Protein AF-A0A7T5VG34-F1 (afdb_monomer)

Solvent-accessible surface area (backbone atoms only — not comparable to full-atom values): 26437 Å² total; per-residue (Å²): 130,55,44,59,55,68,75,55,98,90,37,50,38,70,58,53,48,60,72,68,52,68,85,75,97,37,48,77,40,70,43,72,39,38,16,31,26,29,68,53,60,55,86,76,55,60,88,77,63,82,47,58,42,93,91,43,78,88,50,72,60,78,80,61,63,88,66,36,91,47,73,69,31,37,51,33,52,52,46,24,54,44,25,49,47,22,33,50,33,46,56,60,36,50,99,53,58,56,69,53,37,74,75,43,42,50,59,41,54,51,51,54,49,48,50,30,53,51,33,27,75,66,70,40,62,48,37,60,33,46,37,51,45,50,44,34,52,42,26,54,60,38,15,58,36,40,26,58,73,49,38,54,86,94,33,75,61,38,51,53,50,56,52,54,49,65,34,61,69,43,12,49,21,48,43,51,48,51,14,47,56,55,10,68,42,49,29,67,41,29,45,90,76,56,40,70,68,46,52,50,62,54,51,58,70,52,53,32,59,49,34,72,68,37,52,78,86,71,59,60,53,43,83,74,89,43,52,85,50,52,68,24,51,52,51,51,52,60,68,39,44,70,27,51,53,45,47,42,55,52,46,42,52,53,46,51,46,26,51,49,50,23,51,50,25,30,51,48,26,41,73,69,22,72,58,54,29,53,50,51,59,57,46,37,70,42,67,42,74,41,73,46,63,70,60,50,54,50,43,43,55,52,38,32,78,75,66,35,50,42,46,56,65,32,81,41,68,58,79,71,48,79,35,45,54,38,87,54,58,72,75,71,45,60,65,29,53,57,45,97,86,26,49,16,39,18,41,34,34,67,40,92,98,63,48,33,23,34,62,39,45,40,5,28,28,30,71,47,91,81,51,19,34,42,18,45,48,49,34,51,55,51,50,55,54,52,50,55,63,68,49,53,83,56,64,89,51,71,94,42,73,70,49,42,51,52,53,44,52,52,53,51,54,54,50,49,54,40,37,75,72,62,36,29,39,56,98,46,69,79,68,17,38,51,74,45,59,39,81,84,72,56,31,52,75,64,39,50,75,72,71,52,85,50,74,49,76,50,73,36,61,40,76,80,86,88,77,86,87,86,83,88,80,88,81,76,82,80,77,86,127

InterPro domains:
  IPR020287 Tail sheath protein, C-terminal domain [PF17482] (368-472)
  IPR052042 Tail sheath structural protein [PTHR35861] (199-476)

Secondary structure (DSSP, 8-state):
--TTSPP-SS--HHHHHHHHS-SSS-TT---EES-EEES------GGG--EEETTEEEEEE---GGG-SSHHHHHHHHHHHHHHHHHHHHH--TTS-HHHHHHHHHHHHHHHHHHHHHHHHTT-SHHHHHHHHHHHHHHHHHHHHHHHHHSPTT-HHHHHHHHHTT-HHHHHHHHHHHHHH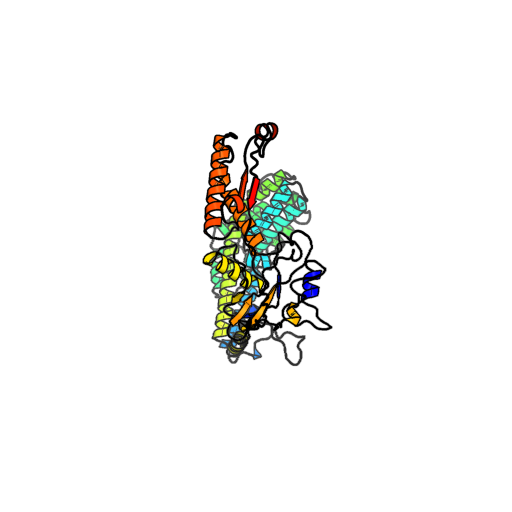H-HHHHHTS-TT--HHHHHHHHTT--GGGTTT--GGG-PPP-----SSHHHHHHHHHHHHHHHHHHHHHHHHHHHHHHHHHHHHHHHHHHH-HHHHHHHHHHHTSPEEE-SHHHHHHHHHHHHHHH-TTS-S-SEEPSSEEEESS---HHHHHHHH--TTS---EEEEEETTTEEEE---B-S-TT-SSS-BHHHHHHHHHHHHHHHHHHGGGTTS--SHHHHHHHHHHHHHHHHHHHHTT-B-SSSHHHHEEEE-SBTTTB-HHHHHTT----EEEE-BPPP-----------------

Sequence (481 aa):
MEGYLPEDVSNTPIKDFRDTIGINNLSYGAAYYPWIVTSYTHAVGFRQLALFDTADLDTQITDLTPYAKNAQEEALTTTAIAAIADTNACFDVAEADKLMLQTGGSNYLKTRLNDYQADITRNTALVSNMTGYLNTLASVAAAFARAETSAQTDSGFAGEIALLQQDTELTEALVGLIAIEKNPATIANTEAARDAARINTLYGPLAPKWL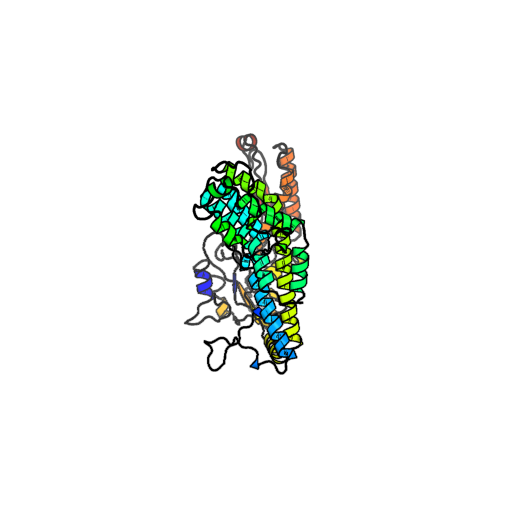DGASLDDIMADATAFANNSAGRLEIISALAPHTAKILSSYDRLCNAALYFEQEGGNALFAGHEFFNGVRDMLIKKMRTVPPSATVAGIYASVDGSRGVWKAPANVSINAIIGPAVNLDNKDQENMNVDTSGKSINAIRAFTGRGSLVWGARTLAGNDNEWRYVPVRRFYIMAEESIKKATEPFVFEPNDANTWVKVRAMIENFLILQWRAGALQGAKPEEAFYVHVGLNETMTALDILEGRMIVEIGMAVVRPAEFIVLRFSHLMQSGQG

pLDDT: mean 92.7, std 6.37, range [50.75, 98.5]

Mean predicted aligned error: 9.38 Å

Nearest PDB structures (foldseek):
  7ae0-assembly1_3A  TM=9.006E-01  e=2.021E-23  Algoriphagus machipongonensis
  7b5h-assembly1_AO  TM=9.308E-01  e=3.831E-23  Nostoc sp. PCC 7120 = FACHB-418
  7b5h-assembly1_AP  TM=9.108E-01  e=6.915E-23  Nostoc sp. PCC 7120 = FACHB-418
  6rao-assembly1_D  TM=9.602E-01  e=1.202E-16  Serratia entomophila
  7aek-assembly1_3A  TM=5.120E-01  e=1.336E-25  Algoriphagus machipongonensis

Foldseek 3Di:
DPLLDDDDPVDDPLVVVLVPDDPPPFQLAAFEGHWFWFLFFDPDFPVNDWDDDPVGRPDTDPPCVVQFPDPVLVVLVVQLVLLVQLLVLLQPFPPDDSVCCLVVPLVSVVVLLVVLLVCLVVQHPQQASLQSNLSRVLRLLCSLLSSCVSDDPPDPLVVLSVVLLVPPLQLVLSLQSLQLLQAPQSCLRYDVVSHPVVSCVSNVSDDCSSNVNDDSVPRHHDPDHADNGSVSSVVSVVSSVSSSVSSRVSSSSSSVSSVVSSRVSRVCSLVPRDVNVVVSVVRRPDTDTGGCVVQLVVLCVVCCVPQNLLDFSWPDAGPRTPARSDADDPVNQVCQQDDPSQAHHWYFHQDVPSGTIRQDFAGGNRVDPQSGGRSNVRVVVVLVVVLVVVCVVCVPPQPDPVSQVVSQVVSLVVQVVCVVSVQFDDPDSVRFKDKDWDDVTQDDPVCNVVVHTDIDMDGHGDDDDNDDDDDDDDDDDDDDD

Organism: NCBI:txid1909699

Radius of gyration: 32.24 Å; Cα contacts (8 Å, |Δi|>4): 688; chains: 1; bounding box: 85×59×96 Å

Structure (mmCIF, N/CA/C/O backbone):
data_AF-A0A7T5VG34-F1
#
_entry.id   AF-A0A7T5VG34-F1
#
loop_
_atom_site.group_PDB
_atom_site.id
_atom_site.type_symbol
_atom_site.label_atom_id
_atom_site.label_alt_id
_atom_site.label_comp_id
_atom_site.label_asym_id
_atom_site.label_entity_id
_atom_site.label_seq_id
_atom_site.pdbx_PDB_ins_code
_atom_site.Cartn_x
_atom_site.Cartn_y
_atom_site.Cartn_z
_atom_site.occupancy
_atom_site.B_iso_or_equiv
_atom_site.auth_seq_id
_atom_site.auth_comp_id
_atom_site.auth_asym_id
_atom_site.auth_atom_id
_atom_site.pdbx_PDB_model_num
ATOM 1 N N . MET A 1 1 ? 4.255 8.560 18.237 1.00 64.00 1 MET A N 1
ATOM 2 C CA . MET A 1 1 ? 3.324 8.662 19.381 1.00 64.00 1 MET A CA 1
ATOM 3 C C . MET A 1 1 ? 3.370 7.368 20.160 1.00 64.00 1 MET A C 1
ATOM 5 O O . MET A 1 1 ? 3.169 6.306 19.578 1.00 64.00 1 MET A O 1
ATOM 9 N N . GLU A 1 2 ? 3.659 7.461 21.449 1.00 84.88 2 GLU A N 1
ATOM 10 C CA . GLU A 1 2 ? 3.997 6.339 22.328 1.00 84.88 2 GLU A CA 1
ATOM 11 C C . GLU A 1 2 ? 2.747 5.704 22.952 1.00 84.88 2 GLU A C 1
ATOM 13 O O . GLU A 1 2 ? 2.670 5.465 24.147 1.00 84.88 2 GLU A O 1
ATOM 18 N N . GLY A 1 3 ? 1.732 5.410 22.132 1.00 84.62 3 GLY A N 1
ATOM 19 C CA . GLY A 1 3 ? 0.431 4.910 22.604 1.00 84.62 3 GLY A CA 1
ATOM 20 C C . GLY A 1 3 ? 0.451 3.516 23.256 1.00 84.62 3 GLY A C 1
ATOM 21 O O . GLY A 1 3 ? -0.610 2.986 23.579 1.00 84.62 3 GLY A O 1
ATOM 22 N N . TYR A 1 4 ? 1.631 2.911 23.398 1.00 89.81 4 TYR A N 1
ATOM 23 C CA . TYR A 1 4 ? 1.887 1.668 24.123 1.00 89.81 4 TYR A CA 1
ATOM 24 C C . TYR A 1 4 ? 2.422 1.899 25.546 1.00 89.81 4 TYR A C 1
ATOM 26 O O . TYR A 1 4 ? 2.507 0.936 26.305 1.00 89.81 4 TYR A O 1
ATOM 34 N N . LEU A 1 5 ? 2.796 3.134 25.896 1.00 89.75 5 LEU A N 1
ATOM 35 C CA . LEU A 1 5 ? 3.302 3.506 27.214 1.00 89.75 5 LEU A CA 1
ATOM 36 C C . LEU A 1 5 ? 2.186 4.107 28.078 1.00 89.75 5 LEU A C 1
ATOM 38 O O . LEU A 1 5 ? 1.264 4.715 27.533 1.00 89.75 5 LEU A O 1
ATOM 42 N N . PRO A 1 6 ? 2.234 3.915 29.409 1.00 86.00 6 PRO A N 1
ATOM 43 C CA . PRO A 1 6 ? 1.335 4.595 30.335 1.00 86.00 6 PRO A CA 1
ATOM 44 C C . PRO A 1 6 ? 1.653 6.095 30.419 1.00 86.00 6 PRO A C 1
ATOM 46 O O . PRO A 1 6 ? 2.735 6.535 30.039 1.00 86.00 6 PRO A O 1
ATOM 49 N N . GLU A 1 7 ? 0.708 6.872 30.945 1.00 83.69 7 GLU A N 1
ATOM 50 C CA . GLU A 1 7 ? 0.920 8.291 31.238 1.00 83.69 7 GLU A CA 1
ATOM 51 C C . GLU A 1 7 ? 1.727 8.458 32.536 1.00 83.69 7 GLU A C 1
ATOM 53 O O . GLU A 1 7 ? 1.395 7.866 33.566 1.00 83.69 7 GLU A O 1
ATOM 58 N N . ASP A 1 8 ? 2.791 9.258 32.483 1.00 84.75 8 ASP A N 1
ATOM 59 C CA . ASP A 1 8 ? 3.636 9.610 33.621 1.00 84.75 8 ASP A CA 1
ATOM 60 C C . ASP A 1 8 ? 4.219 11.035 33.491 1.00 84.75 8 ASP A C 1
ATOM 62 O O . ASP A 1 8 ? 3.818 11.829 32.643 1.00 84.75 8 ASP A O 1
ATOM 66 N N . VAL A 1 9 ? 5.145 11.405 34.383 1.00 82.56 9 VAL A N 1
ATOM 67 C CA . VAL A 1 9 ? 5.757 12.750 34.406 1.00 82.56 9 VAL A CA 1
ATOM 68 C C . VAL A 1 9 ? 6.635 13.051 33.188 1.00 82.56 9 VAL A C 1
ATOM 70 O O . VAL A 1 9 ? 6.891 14.216 32.895 1.00 82.56 9 VAL A O 1
ATOM 73 N N . SER A 1 10 ? 7.133 12.016 32.522 1.00 82.38 10 SER A N 1
ATOM 74 C CA . SER A 1 10 ? 8.014 12.090 31.358 1.00 82.38 10 SER A CA 1
ATOM 75 C C . SER A 1 10 ? 7.302 11.785 30.043 1.00 82.38 10 SER A C 1
ATOM 77 O O . SER A 1 10 ? 7.805 12.170 28.990 1.00 82.38 10 SER A O 1
ATOM 79 N N . ASN A 1 11 ? 6.143 11.129 30.101 1.00 82.44 11 ASN A N 1
ATOM 80 C CA . ASN A 1 11 ? 5.397 10.694 28.940 1.00 82.44 11 ASN A CA 1
ATOM 81 C C . ASN A 1 11 ? 3.911 11.001 29.087 1.00 82.44 11 ASN A C 1
ATOM 83 O O . ASN A 1 11 ? 3.237 10.467 29.967 1.00 82.44 11 ASN A O 1
ATOM 87 N N . THR A 1 12 ? 3.372 11.801 28.172 1.00 88.31 12 THR A N 1
ATOM 88 C CA . THR A 1 12 ? 1.951 12.153 28.161 1.00 88.31 12 THR A CA 1
ATOM 89 C C . THR A 1 12 ? 1.295 11.743 26.841 1.00 88.31 12 THR A C 1
ATOM 91 O O . THR A 1 12 ? 0.831 12.611 26.099 1.00 88.31 12 THR A O 1
ATOM 94 N N . PRO A 1 13 ? 1.190 10.430 26.520 1.00 88.44 13 PRO A N 1
ATOM 95 C CA . PRO A 1 13 ? 0.824 9.965 25.180 1.00 88.44 13 PRO A CA 1
ATOM 96 C C . PRO A 1 13 ? -0.511 10.518 24.678 1.00 88.44 13 PRO A C 1
ATOM 98 O O . PRO A 1 13 ? -0.657 10.815 23.495 1.00 88.44 13 PRO A O 1
ATOM 101 N N . ILE A 1 14 ? -1.491 10.650 25.578 1.00 89.31 14 ILE A N 1
ATOM 102 C CA . ILE A 1 14 ? -2.831 11.174 25.291 1.00 89.31 14 ILE A CA 1
ATOM 103 C C . ILE A 1 14 ? -2.744 12.656 24.910 1.00 89.31 14 ILE A C 1
ATOM 105 O O . ILE A 1 14 ? -3.279 13.059 23.875 1.00 89.31 14 ILE A O 1
ATOM 109 N N . LYS A 1 15 ? -2.055 13.460 25.726 1.00 88.50 15 LYS A N 1
ATOM 110 C CA . LYS A 1 15 ? -1.872 14.894 25.489 1.00 88.50 15 LYS A CA 1
ATOM 111 C C . LYS A 1 15 ? -1.048 15.144 24.227 1.00 88.50 15 LYS A C 1
ATOM 113 O O . LYS A 1 15 ? -1.477 15.902 23.362 1.00 88.50 15 LYS A O 1
ATOM 118 N N . ASP A 1 16 ? 0.073 14.448 24.077 1.00 88.00 16 ASP A N 1
ATOM 119 C CA . ASP A 1 16 ? 0.959 14.581 22.921 1.00 88.00 16 ASP A CA 1
ATOM 120 C C . ASP A 1 16 ? 0.234 14.198 21.630 1.00 88.00 16 ASP A C 1
ATOM 122 O O . ASP A 1 16 ? 0.338 14.894 20.618 1.00 88.00 16 ASP A O 1
ATOM 126 N N . PHE A 1 17 ? -0.580 13.137 21.664 1.00 86.00 17 PHE A N 1
ATOM 127 C CA . PHE A 1 17 ? -1.450 12.773 20.549 1.00 86.00 17 PHE A CA 1
ATOM 128 C C . PHE A 1 17 ? -2.442 13.901 20.215 1.00 86.00 17 PHE A C 1
ATOM 130 O O . PHE A 1 17 ? -2.560 14.288 19.054 1.00 86.00 17 PHE A O 1
ATOM 137 N N . ARG A 1 18 ? -3.133 14.484 21.205 1.00 87.56 18 ARG A N 1
ATOM 138 C CA . ARG A 1 18 ? -4.091 15.586 20.967 1.00 87.56 18 ARG A CA 1
ATOM 139 C C . ARG A 1 18 ? -3.446 16.826 20.362 1.00 87.56 18 ARG A C 1
ATOM 141 O O . ARG A 1 18 ? -4.025 17.417 19.441 1.00 87.56 18 ARG A O 1
ATOM 148 N N . ASP A 1 19 ? -2.290 17.209 20.887 1.00 86.19 19 ASP A N 1
ATOM 149 C CA . ASP A 1 19 ? -1.588 18.433 20.508 1.00 86.19 19 ASP A CA 1
ATOM 150 C C . ASP A 1 19 ? -0.952 18.309 19.119 1.00 86.19 19 ASP A C 1
ATOM 152 O O . ASP A 1 19 ? -0.879 19.289 18.379 1.00 86.19 19 ASP A O 1
ATOM 156 N N . THR A 1 20 ? -0.559 17.093 18.725 1.00 84.56 20 THR A N 1
ATOM 157 C CA . THR A 1 20 ? 0.040 16.821 17.408 1.00 84.56 20 THR A CA 1
ATOM 158 C C . THR A 1 20 ? -0.978 16.548 16.301 1.00 84.56 20 THR A C 1
ATOM 160 O O . THR A 1 20 ? -0.639 16.673 15.123 1.00 84.56 20 THR A O 1
ATOM 163 N N . ILE A 1 21 ? -2.236 16.218 16.623 1.00 80.88 21 ILE A N 1
ATOM 164 C CA . ILE A 1 21 ? -3.287 16.119 15.601 1.00 80.88 21 ILE A CA 1
ATOM 165 C C . ILE A 1 21 ? -3.554 17.496 14.989 1.00 80.88 21 ILE A C 1
ATOM 167 O O . ILE A 1 21 ? -4.006 18.417 15.676 1.00 80.88 21 ILE A O 1
ATOM 171 N N . GLY A 1 22 ? -3.373 17.603 13.672 1.00 74.44 22 GLY A N 1
ATOM 172 C CA . GLY A 1 22 ? -3.730 18.794 12.906 1.00 74.44 22 GLY A CA 1
ATOM 173 C C . GLY A 1 22 ? -5.204 19.194 13.055 1.00 74.44 22 GLY A C 1
ATOM 174 O O . GLY A 1 22 ? -6.076 18.377 13.342 1.00 74.44 22 GLY A O 1
ATOM 175 N N . ILE A 1 23 ? -5.492 20.479 12.854 1.00 70.81 23 ILE A N 1
ATOM 176 C CA . ILE A 1 23 ? -6.846 21.044 12.999 1.00 70.81 23 ILE A CA 1
ATOM 177 C C . ILE A 1 23 ? -7.656 21.035 11.694 1.00 70.81 23 ILE A C 1
ATOM 179 O O . ILE A 1 23 ? -8.870 21.208 11.718 1.00 70.81 23 ILE A O 1
ATOM 183 N N . ASN A 1 24 ? -7.003 20.808 10.553 1.00 75.50 24 ASN A N 1
ATOM 184 C CA . ASN A 1 24 ? -7.637 20.878 9.239 1.00 75.50 24 ASN A CA 1
ATOM 185 C C . ASN A 1 24 ? -8.174 19.507 8.821 1.00 75.50 24 ASN A C 1
ATOM 187 O O . ASN A 1 24 ? -7.426 18.534 8.805 1.00 75.50 24 ASN A O 1
ATOM 191 N N . ASN A 1 25 ? -9.450 19.443 8.432 1.00 79.50 25 ASN A N 1
ATOM 192 C CA . ASN A 1 25 ? -10.103 18.266 7.835 1.00 79.50 25 ASN A CA 1
ATOM 193 C C . ASN A 1 25 ? -10.134 16.990 8.706 1.00 79.50 25 ASN A C 1
ATOM 195 O O . ASN A 1 25 ? -10.402 15.908 8.190 1.00 79.50 25 ASN A O 1
ATOM 199 N N . LEU A 1 26 ? -9.894 17.095 10.020 1.00 82.88 26 LEU A N 1
ATOM 200 C CA . LEU A 1 26 ? -9.842 15.943 10.936 1.00 82.88 26 LEU A CA 1
ATOM 201 C C . LEU A 1 26 ? -10.934 15.934 12.011 1.00 82.88 26 LEU A C 1
ATOM 203 O O . LEU A 1 26 ? -11.021 14.968 12.765 1.00 82.88 26 LEU A O 1
ATOM 207 N N . SER A 1 27 ? -11.810 16.942 12.068 1.00 82.44 27 SER A N 1
ATOM 208 C CA . SER A 1 27 ? -12.852 17.067 13.103 1.00 82.44 27 SER A CA 1
ATOM 209 C C . SER A 1 27 ? -13.736 15.819 13.233 1.00 82.44 27 SER A C 1
ATOM 211 O O . SER A 1 27 ? -14.184 15.472 14.318 1.00 82.44 27 SER A O 1
ATOM 213 N N . TYR A 1 28 ? -13.957 15.095 12.137 1.00 89.81 28 TYR A N 1
ATOM 214 C CA . TYR A 1 28 ? -14.808 13.903 12.106 1.00 89.81 28 TYR A CA 1
ATOM 215 C C . TYR A 1 28 ? -14.045 12.578 12.212 1.00 89.81 28 TYR A C 1
ATOM 217 O O . TYR A 1 28 ? -14.659 11.510 12.185 1.00 89.81 28 TYR A O 1
ATOM 225 N N . GLY A 1 29 ? -12.717 12.632 12.354 1.00 91.00 29 GLY A N 1
ATOM 226 C CA . GLY A 1 29 ? -11.903 11.464 12.666 1.00 91.00 29 GLY A CA 1
ATOM 227 C C . GLY A 1 29 ? -12.215 10.914 14.059 1.00 91.00 29 GLY A C 1
ATOM 228 O O . GLY A 1 29 ? -12.840 11.581 14.883 1.00 91.00 29 GLY A O 1
ATOM 229 N N . ALA A 1 30 ? -11.771 9.692 14.336 1.00 92.44 30 ALA A N 1
ATOM 230 C CA . ALA A 1 30 ? -11.882 9.074 15.652 1.00 92.44 30 ALA A CA 1
ATOM 231 C C . ALA A 1 30 ? -10.510 8.567 16.097 1.00 92.44 30 ALA A C 1
ATOM 233 O O . ALA A 1 30 ? -9.780 7.958 15.316 1.00 92.44 30 ALA A O 1
ATOM 234 N N . ALA A 1 31 ? -10.179 8.812 17.360 1.00 93.25 31 ALA A N 1
ATOM 235 C CA . ALA A 1 31 ? -8.931 8.390 17.976 1.00 93.25 31 ALA A CA 1
ATOM 236 C C . ALA A 1 31 ? -9.188 7.336 19.050 1.00 93.25 31 ALA A C 1
ATOM 238 O O . ALA A 1 31 ? -10.216 7.393 19.728 1.00 93.25 31 ALA A O 1
ATOM 239 N N . TYR A 1 32 ? -8.256 6.397 19.207 1.00 94.50 32 TYR A N 1
ATOM 240 C CA . TYR A 1 32 ? -8.373 5.275 20.135 1.00 94.50 32 TYR A CA 1
ATOM 241 C C . TYR A 1 32 ? -7.062 5.049 20.884 1.00 94.50 32 TYR A C 1
ATOM 243 O O . TYR A 1 32 ? -5.994 5.048 20.271 1.00 94.50 32 TYR A O 1
ATOM 251 N N . TYR A 1 33 ? -7.157 4.834 22.194 1.00 94.38 33 TYR A N 1
ATOM 252 C CA . TYR A 1 33 ? -6.026 4.580 23.084 1.00 94.38 33 TYR A CA 1
ATOM 253 C C . TYR A 1 33 ? -6.409 3.528 24.142 1.00 94.38 33 TYR A C 1
ATOM 255 O O . TYR A 1 33 ? -7.559 3.527 24.593 1.00 94.38 33 TYR A O 1
ATOM 263 N N . PRO A 1 34 ? -5.488 2.645 24.566 1.00 94.88 34 PRO A N 1
ATOM 264 C CA . PRO A 1 34 ? -4.097 2.516 24.122 1.00 94.88 34 PRO A CA 1
ATOM 265 C C . PRO A 1 34 ? -3.942 1.599 22.903 1.00 94.88 34 PRO A C 1
ATOM 267 O O . PRO A 1 34 ? -4.917 1.145 22.299 1.00 94.88 34 PRO A O 1
ATOM 270 N N . TRP A 1 35 ? -2.690 1.330 22.533 1.00 95.62 35 TRP A N 1
ATOM 271 C CA . TRP A 1 35 ? -2.330 0.223 21.649 1.00 95.62 35 TRP A CA 1
ATOM 272 C C . TRP A 1 35 ? -2.800 -1.113 22.232 1.00 95.62 35 TRP A C 1
ATOM 274 O O . TRP A 1 35 ? -3.095 -1.229 23.421 1.00 95.62 35 TRP A O 1
ATOM 284 N N . ILE A 1 36 ? -2.881 -2.135 21.387 1.00 95.12 36 ILE A N 1
ATOM 285 C CA . ILE A 1 36 ? -3.358 -3.469 21.762 1.00 95.12 36 ILE A CA 1
ATOM 286 C C . ILE A 1 36 ? -2.249 -4.498 21.578 1.00 95.12 36 ILE A C 1
ATOM 288 O O . ILE A 1 36 ? -1.470 -4.431 20.627 1.00 95.12 36 ILE A O 1
ATOM 292 N N . VAL A 1 37 ? -2.204 -5.469 22.482 1.00 92.69 37 VAL A N 1
ATOM 293 C CA . VAL A 1 37 ? -1.301 -6.616 22.420 1.00 92.69 37 VAL A CA 1
ATOM 294 C C . VAL A 1 37 ? -2.046 -7.762 21.752 1.00 92.69 37 VAL A C 1
ATOM 296 O O . VAL A 1 37 ? -3.001 -8.309 22.306 1.00 92.69 37 VAL A O 1
ATOM 299 N N . THR A 1 38 ? -1.643 -8.101 20.534 1.00 91.00 38 THR A N 1
ATOM 300 C CA . THR A 1 38 ? -2.301 -9.126 19.714 1.00 91.00 38 THR A CA 1
ATOM 301 C C . THR A 1 38 ? -1.819 -10.529 20.064 1.00 91.00 38 THR A C 1
ATOM 303 O O . THR A 1 38 ? -0.693 -10.715 20.525 1.00 91.00 38 THR A O 1
ATOM 306 N N . SER A 1 39 ? -2.663 -11.527 19.796 1.00 86.06 39 SER A N 1
ATOM 307 C CA . SER A 1 39 ? -2.277 -12.942 19.839 1.00 86.06 39 SER A CA 1
ATOM 308 C C . SER A 1 39 ? -1.676 -13.432 18.514 1.00 86.06 39 SER A C 1
ATOM 310 O O . SER A 1 39 ? -1.485 -14.634 18.343 1.00 86.06 39 SER A O 1
ATOM 312 N N . TYR A 1 40 ? -1.429 -12.533 17.554 1.00 82.25 40 TYR A N 1
ATOM 313 C CA . TYR A 1 40 ? -0.814 -12.879 16.276 1.00 82.25 40 TYR A CA 1
ATOM 314 C C . TYR A 1 40 ? 0.686 -13.109 16.442 1.00 82.25 40 TYR A C 1
ATOM 316 O O . TYR A 1 40 ? 1.370 -12.387 17.168 1.00 82.25 40 TYR A O 1
ATOM 324 N N . THR A 1 41 ? 1.193 -14.106 15.727 1.00 74.88 41 THR A N 1
ATOM 325 C CA . THR A 1 41 ? 2.610 -14.460 15.701 1.00 74.88 41 THR A CA 1
ATOM 326 C C . THR A 1 41 ? 3.398 -13.509 14.804 1.00 74.88 41 THR A C 1
ATOM 328 O O . THR A 1 41 ? 2.880 -13.014 13.800 1.00 74.88 41 THR A O 1
ATOM 331 N N . HIS A 1 42 ? 4.674 -13.290 15.119 1.00 74.12 42 HIS A N 1
ATOM 332 C CA . HIS A 1 42 ? 5.577 -12.584 14.215 1.00 74.12 42 HIS A CA 1
ATOM 333 C C . HIS A 1 42 ? 5.891 -13.460 12.994 1.00 74.12 42 HIS A C 1
ATOM 335 O O . HIS A 1 42 ? 6.530 -14.501 13.125 1.00 74.12 42 HIS A O 1
ATOM 341 N N . ALA A 1 43 ? 5.460 -13.033 11.807 1.00 73.94 43 ALA A N 1
ATOM 342 C CA . ALA A 1 43 ? 6.019 -13.524 10.553 1.00 73.94 43 ALA A CA 1
ATOM 343 C C . ALA A 1 43 ? 7.286 -12.708 10.271 1.00 73.94 43 ALA A C 1
ATOM 345 O O . ALA A 1 43 ? 7.189 -11.553 9.863 1.00 73.94 43 ALA A O 1
ATOM 346 N N . VAL A 1 44 ? 8.452 -13.277 10.584 1.00 79.62 44 VAL A N 1
ATOM 347 C CA . VAL A 1 44 ? 9.746 -12.601 10.425 1.00 79.62 44 VAL A CA 1
ATOM 348 C C . VAL A 1 44 ? 10.482 -13.212 9.247 1.00 79.62 44 VAL A C 1
ATOM 350 O O . VAL A 1 44 ? 10.788 -14.402 9.260 1.00 79.62 44 VAL A O 1
ATOM 353 N N . GLY A 1 45 ? 10.743 -12.399 8.227 1.00 87.06 45 GLY A N 1
ATOM 354 C CA . GLY A 1 45 ? 11.619 -12.768 7.119 1.00 87.06 45 GLY A CA 1
ATOM 355 C C . GLY A 1 45 ? 13.088 -12.613 7.507 1.00 87.06 45 GLY A C 1
ATOM 356 O O . GLY A 1 45 ? 13.425 -11.777 8.344 1.00 87.06 45 GLY A O 1
ATOM 357 N N . PHE A 1 46 ? 13.977 -13.377 6.872 1.00 92.12 46 PHE A N 1
ATOM 358 C CA . PHE A 1 46 ? 15.413 -13.320 7.161 1.00 92.12 46 PHE A CA 1
ATOM 359 C C . PHE A 1 46 ? 15.997 -11.907 6.984 1.00 92.12 46 PHE A C 1
ATOM 361 O O . PHE A 1 46 ? 16.704 -11.429 7.865 1.00 92.12 46 PHE A O 1
ATOM 368 N N . ARG A 1 47 ? 15.594 -11.178 5.929 1.00 91.38 47 ARG A N 1
ATOM 369 C CA . ARG A 1 47 ? 15.985 -9.773 5.688 1.00 91.38 47 ARG A CA 1
ATOM 370 C C . ARG A 1 47 ? 15.681 -8.831 6.860 1.00 91.38 47 ARG A C 1
ATOM 372 O O . ARG A 1 47 ? 16.328 -7.800 6.999 1.00 91.38 47 ARG A O 1
ATOM 379 N N . GLN A 1 48 ? 14.673 -9.143 7.673 1.00 89.44 48 GLN A N 1
ATOM 380 C CA . GLN A 1 48 ? 14.254 -8.297 8.795 1.00 89.44 48 GLN A CA 1
ATOM 381 C C . GLN A 1 48 ? 15.085 -8.539 10.061 1.00 89.44 48 GLN A C 1
ATOM 383 O O . GLN A 1 48 ? 14.882 -7.847 11.058 1.00 89.44 48 GLN A O 1
ATOM 388 N N . LEU A 1 49 ? 15.983 -9.526 10.048 1.00 90.12 49 LEU A N 1
ATOM 389 C CA . LEU A 1 49 ? 16.845 -9.832 11.176 1.00 90.12 49 LEU A CA 1
ATOM 390 C C . LEU A 1 49 ? 18.118 -8.986 11.124 1.00 90.12 49 LEU A C 1
ATOM 392 O O . LEU A 1 49 ? 18.817 -8.940 10.116 1.00 90.12 49 LEU A O 1
ATOM 396 N N . ALA A 1 50 ? 18.443 -8.376 12.258 1.00 90.25 50 ALA A N 1
ATOM 397 C CA . ALA A 1 50 ? 19.750 -7.807 12.541 1.00 90.25 50 ALA A CA 1
ATOM 398 C C . ALA A 1 50 ? 20.246 -8.417 13.853 1.00 90.25 50 ALA A C 1
ATOM 400 O O . ALA A 1 50 ? 19.501 -8.485 14.834 1.00 90.25 50 ALA A O 1
ATOM 401 N N . LEU A 1 51 ? 21.480 -8.912 13.848 1.00 90.44 51 LEU A N 1
ATOM 402 C CA . LEU A 1 51 ? 22.100 -9.570 14.992 1.00 90.44 51 LEU A CA 1
ATOM 403 C C . LEU A 1 51 ? 23.164 -8.640 15.568 1.00 90.44 51 LEU A C 1
ATOM 405 O O . LEU A 1 51 ? 23.931 -8.053 14.815 1.00 90.44 51 LEU A O 1
ATOM 409 N N . PHE A 1 52 ? 23.203 -8.514 16.888 1.00 92.06 52 PHE A N 1
ATOM 410 C CA . PHE A 1 52 ? 24.158 -7.680 17.617 1.00 92.06 52 PHE A CA 1
ATOM 411 C C . PHE A 1 52 ? 24.780 -8.509 18.736 1.00 92.06 52 PHE A C 1
ATOM 413 O O . PHE A 1 52 ? 24.123 -9.407 19.276 1.00 92.06 52 PHE A O 1
ATOM 420 N N . ASP A 1 53 ? 26.031 -8.217 19.083 1.00 86.38 53 ASP A N 1
ATOM 421 C CA . ASP A 1 53 ? 26.664 -8.837 20.243 1.00 86.38 53 ASP A CA 1
ATOM 422 C C . ASP A 1 53 ? 26.074 -8.225 21.520 1.00 86.38 53 ASP A C 1
ATOM 424 O O . ASP A 1 53 ? 25.941 -7.015 21.659 1.00 86.38 53 ASP A O 1
ATOM 428 N N . THR A 1 54 ? 25.731 -9.055 22.501 1.00 87.25 54 THR A N 1
ATOM 429 C CA . THR A 1 54 ? 25.300 -8.568 23.818 1.00 87.25 54 THR A CA 1
ATOM 430 C C . THR A 1 54 ? 26.375 -7.761 24.553 1.00 87.25 54 THR A C 1
ATOM 432 O O . THR A 1 54 ? 26.036 -6.979 25.439 1.00 87.25 54 THR A O 1
ATOM 435 N N . ALA A 1 55 ? 27.652 -7.958 24.212 1.00 91.19 55 ALA A N 1
ATOM 436 C CA . ALA A 1 55 ? 28.769 -7.184 24.741 1.00 91.19 55 ALA A CA 1
ATOM 437 C C . ALA A 1 55 ? 28.973 -5.842 24.011 1.00 91.19 55 ALA A C 1
ATOM 439 O O . ALA A 1 55 ? 29.525 -4.920 24.610 1.00 91.19 55 ALA A O 1
ATOM 440 N N . ASP A 1 56 ? 28.517 -5.727 22.758 1.00 90.31 56 ASP A N 1
ATOM 441 C CA . ASP A 1 56 ? 28.588 -4.517 21.934 1.00 90.31 56 ASP A CA 1
ATOM 442 C 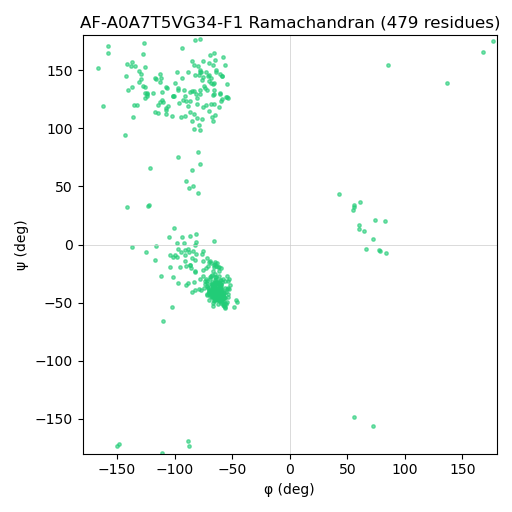C . ASP A 1 56 ? 27.321 -4.382 21.070 1.00 90.31 56 ASP A C 1
ATOM 444 O O . ASP A 1 56 ? 27.213 -4.939 19.975 1.00 90.31 56 ASP A O 1
ATOM 448 N N . LEU A 1 57 ? 26.349 -3.626 21.591 1.00 90.31 57 LEU A N 1
ATOM 449 C CA . LEU A 1 57 ? 25.060 -3.397 20.935 1.00 90.31 57 LEU A CA 1
ATOM 450 C C . LEU A 1 57 ? 25.138 -2.387 19.779 1.00 90.31 57 LEU A C 1
ATOM 452 O O . LEU A 1 57 ? 24.150 -2.235 19.061 1.00 90.31 57 LEU A O 1
ATOM 456 N N . ASP A 1 58 ? 26.277 -1.715 19.592 1.00 90.50 58 ASP A N 1
ATOM 457 C CA . ASP A 1 58 ? 26.455 -0.707 18.545 1.00 90.50 58 ASP A CA 1
ATOM 458 C C . ASP A 1 58 ? 26.988 -1.320 17.235 1.00 90.50 58 ASP A C 1
ATOM 460 O O . ASP A 1 58 ? 26.825 -0.732 16.162 1.00 90.50 58 ASP A O 1
ATOM 464 N N . THR A 1 59 ? 27.566 -2.527 17.290 1.00 89.62 59 THR A N 1
ATOM 465 C CA . THR A 1 59 ? 28.133 -3.218 16.122 1.00 89.62 59 THR A CA 1
ATOM 466 C C . THR A 1 59 ? 27.261 -4.395 15.676 1.00 89.62 59 THR A C 1
ATOM 468 O O . THR A 1 59 ? 27.115 -5.398 16.377 1.00 89.62 59 THR A O 1
ATOM 471 N N . GLN A 1 60 ? 26.705 -4.312 14.462 1.00 91.94 60 GLN A N 1
ATOM 472 C CA . GLN A 1 60 ? 25.946 -5.414 13.865 1.00 91.94 60 GLN A CA 1
ATOM 473 C C . GLN A 1 60 ? 26.871 -6.565 13.437 1.00 91.94 60 GLN A C 1
ATOM 475 O O . GLN A 1 60 ? 27.856 -6.369 12.722 1.00 91.94 60 GLN A O 1
ATOM 480 N N . ILE A 1 61 ? 26.495 -7.790 13.796 1.00 90.69 61 ILE A N 1
ATOM 481 C CA . ILE A 1 61 ? 27.131 -9.024 13.340 1.00 90.69 61 ILE A CA 1
ATOM 482 C C . ILE A 1 61 ? 26.701 -9.296 11.897 1.00 90.69 61 ILE A C 1
ATOM 484 O O . ILE A 1 61 ? 25.517 -9.485 11.605 1.00 90.69 61 ILE A O 1
ATOM 488 N N . THR A 1 62 ? 27.679 -9.309 10.993 1.00 88.50 62 THR A N 1
ATOM 489 C CA . THR A 1 62 ? 27.479 -9.540 9.553 1.00 88.50 62 THR A CA 1
ATOM 490 C C . THR A 1 62 ? 28.073 -10.862 9.076 1.00 88.50 62 THR A C 1
ATOM 492 O O . THR A 1 62 ? 27.550 -11.447 8.130 1.00 88.50 62 THR A O 1
ATOM 495 N N . ASP A 1 63 ? 29.111 -11.369 9.748 1.00 89.44 63 ASP A N 1
ATOM 496 C CA . ASP A 1 63 ? 29.610 -12.725 9.529 1.00 89.44 63 ASP A CA 1
ATOM 497 C C . ASP A 1 63 ? 28.739 -13.729 10.288 1.00 89.44 63 ASP A C 1
ATOM 499 O O . ASP A 1 63 ? 28.741 -13.792 11.519 1.00 89.44 63 ASP A O 1
ATOM 503 N N . LEU A 1 64 ? 27.967 -14.499 9.527 1.00 90.94 64 LEU A N 1
ATOM 504 C CA . LEU A 1 64 ? 27.043 -15.495 10.054 1.00 90.94 64 LEU A CA 1
ATOM 505 C C . LEU A 1 64 ? 27.625 -16.917 10.051 1.00 90.94 64 LEU A C 1
ATOM 507 O O . LEU A 1 64 ? 26.998 -17.831 10.587 1.00 90.94 64 LEU A O 1
ATOM 511 N N . THR A 1 65 ? 28.830 -17.101 9.507 1.00 88.81 65 THR A N 1
ATOM 512 C CA . THR A 1 65 ? 29.526 -18.395 9.428 1.00 88.81 65 THR A CA 1
ATOM 513 C C . THR A 1 65 ? 29.649 -19.090 10.791 1.00 88.81 65 THR A C 1
ATOM 515 O O . THR A 1 65 ? 29.360 -20.285 10.865 1.00 88.81 65 THR A O 1
ATOM 518 N N . PRO A 1 66 ? 29.975 -18.390 11.903 1.00 91.75 66 PRO A N 1
ATOM 519 C CA . PRO A 1 66 ? 30.111 -19.030 13.215 1.00 91.75 66 PRO A CA 1
ATOM 520 C C . PRO A 1 66 ? 28.825 -19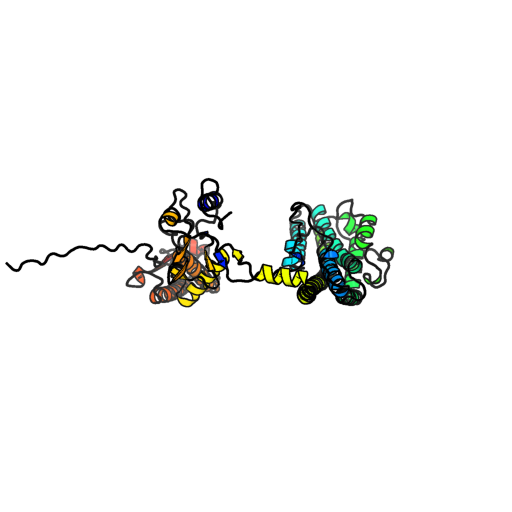.663 13.767 1.00 91.75 66 PRO A C 1
ATOM 522 O O . PRO A 1 66 ? 28.896 -20.446 14.714 1.00 91.75 66 PRO A O 1
ATOM 525 N N . TYR A 1 67 ? 27.654 -19.318 13.221 1.00 92.06 67 TYR A N 1
ATOM 526 C CA . TYR A 1 67 ? 26.374 -19.871 13.668 1.00 92.06 67 TYR A CA 1
ATOM 527 C C . TYR A 1 67 ? 26.014 -21.186 12.972 1.00 92.06 67 TYR A C 1
ATOM 529 O O . TYR A 1 67 ? 25.162 -21.914 13.488 1.00 92.06 67 TYR A O 1
ATOM 537 N N . ALA A 1 68 ? 26.651 -21.505 11.842 1.00 95.19 68 ALA A N 1
ATOM 538 C CA . ALA A 1 68 ? 26.419 -22.738 11.102 1.00 95.19 68 ALA A CA 1
ATOM 539 C C . ALA A 1 68 ? 27.127 -23.929 11.766 1.00 95.19 68 ALA A C 1
ATOM 541 O O . ALA A 1 68 ? 28.310 -23.877 12.104 1.00 95.19 68 ALA A O 1
ATOM 542 N N . LYS A 1 69 ? 26.417 -25.048 11.928 1.00 94.81 69 LYS A N 1
ATOM 543 C CA . LYS A 1 69 ? 26.970 -26.279 12.523 1.00 94.81 69 LYS A CA 1
ATOM 544 C C . LYS A 1 69 ? 27.763 -27.140 11.547 1.00 94.81 69 LYS A C 1
ATOM 546 O O . LYS A 1 69 ? 28.529 -28.008 11.967 1.00 94.81 69 LYS A O 1
ATOM 551 N N . ASN A 1 70 ? 27.506 -26.985 10.255 1.00 95.62 70 ASN A N 1
ATOM 552 C CA . ASN A 1 70 ? 28.076 -27.788 9.183 1.00 95.62 70 ASN A CA 1
ATOM 553 C C . ASN A 1 70 ? 28.009 -27.018 7.856 1.00 95.62 70 ASN A C 1
ATOM 555 O O . ASN A 1 70 ? 27.348 -25.985 7.752 1.00 95.62 70 ASN A O 1
ATOM 559 N N . ALA A 1 71 ? 28.663 -27.563 6.830 1.00 95.44 71 ALA A N 1
ATOM 560 C CA . ALA A 1 71 ? 28.716 -26.953 5.505 1.00 95.44 71 ALA A CA 1
ATOM 561 C C . ALA A 1 71 ? 27.331 -26.804 4.842 1.00 95.44 71 ALA A C 1
ATOM 563 O O . ALA A 1 71 ? 27.146 -25.914 4.016 1.00 95.44 71 ALA A O 1
ATOM 564 N N . GLN A 1 72 ? 26.349 -27.651 5.182 1.00 95.06 72 GLN A N 1
ATOM 565 C CA . GLN A 1 72 ? 24.990 -27.510 4.652 1.00 95.06 72 GLN A CA 1
ATOM 566 C C . GLN A 1 72 ? 24.283 -26.269 5.219 1.00 95.06 72 GLN A C 1
ATOM 568 O O . GLN A 1 72 ? 23.662 -25.528 4.461 1.00 95.06 72 GLN A O 1
ATOM 573 N N . GLU A 1 73 ? 24.391 -26.016 6.525 1.00 96.88 73 GLU A N 1
ATOM 574 C CA . GLU A 1 73 ? 23.844 -24.806 7.154 1.00 96.88 73 GLU A CA 1
ATOM 575 C C . GLU A 1 73 ? 24.548 -23.533 6.666 1.00 96.88 73 GLU A C 1
ATOM 577 O O . GLU A 1 73 ? 23.893 -22.521 6.412 1.00 96.88 73 GLU A O 1
ATOM 582 N N . GLU A 1 74 ? 25.868 -23.596 6.475 1.00 95.56 74 GLU A N 1
ATOM 583 C CA . GLU A 1 74 ? 26.645 -22.490 5.910 1.00 95.56 74 GLU A CA 1
ATOM 584 C C . GLU A 1 74 ? 26.142 -22.133 4.502 1.00 95.56 74 GLU A C 1
ATOM 586 O O . GLU A 1 74 ? 25.835 -20.971 4.230 1.00 95.56 74 GLU A O 1
ATOM 591 N N . ALA A 1 75 ? 25.924 -23.139 3.646 1.00 94.00 75 ALA A N 1
ATOM 592 C CA . ALA A 1 75 ? 25.383 -22.945 2.302 1.00 94.00 75 ALA A CA 1
ATOM 593 C C . ALA A 1 75 ? 23.975 -22.320 2.297 1.00 94.00 75 ALA A C 1
ATOM 595 O O . ALA A 1 75 ? 23.681 -21.488 1.433 1.00 94.00 75 ALA A O 1
ATOM 596 N N . LEU A 1 76 ? 23.106 -22.668 3.257 1.00 95.81 76 LEU A N 1
ATOM 597 C CA . LEU A 1 76 ? 21.785 -22.038 3.402 1.00 95.81 76 LEU A CA 1
ATOM 598 C C . LEU A 1 76 ? 21.908 -20.544 3.720 1.00 95.81 76 LEU A C 1
ATOM 600 O O . LEU A 1 76 ? 21.196 -19.729 3.133 1.00 95.81 76 LEU A O 1
ATOM 604 N N . THR A 1 77 ? 22.830 -20.178 4.612 1.00 94.56 77 THR A N 1
ATOM 605 C CA . THR A 1 77 ? 23.090 -18.779 4.971 1.00 94.56 77 THR A CA 1
ATOM 606 C C . THR A 1 77 ? 23.632 -17.998 3.779 1.00 94.56 77 THR A C 1
ATOM 608 O O . THR A 1 77 ? 23.112 -16.928 3.460 1.00 94.56 77 THR A O 1
ATOM 611 N N . THR A 1 78 ? 24.613 -18.554 3.059 1.00 93.44 78 THR A N 1
ATOM 612 C CA . THR A 1 78 ? 25.142 -17.949 1.829 1.00 93.44 78 THR A CA 1
ATOM 613 C C . THR A 1 78 ? 24.043 -17.746 0.786 1.00 93.44 78 THR A C 1
ATOM 615 O O . THR A 1 78 ? 23.954 -16.668 0.204 1.00 93.44 78 THR A O 1
ATOM 618 N N . THR A 1 79 ? 23.175 -18.742 0.586 1.00 93.94 79 THR A N 1
ATOM 619 C CA . THR A 1 79 ? 22.059 -18.672 -0.373 1.00 93.94 79 THR A CA 1
ATOM 620 C C . THR A 1 79 ? 21.062 -17.575 0.007 1.00 93.94 79 THR A C 1
ATOM 622 O O . THR A 1 79 ? 20.675 -16.770 -0.836 1.00 93.94 79 THR A O 1
ATOM 625 N N . ALA A 1 80 ? 20.667 -17.491 1.281 1.00 94.62 80 ALA A N 1
ATOM 626 C CA . ALA A 1 80 ? 19.711 -16.487 1.745 1.00 94.62 80 ALA A CA 1
ATOM 627 C C . ALA A 1 80 ? 20.268 -15.052 1.653 1.00 94.62 80 ALA A C 1
ATOM 629 O O . ALA A 1 80 ? 19.541 -14.130 1.280 1.00 94.62 80 ALA A O 1
ATOM 630 N N . ILE A 1 81 ? 21.560 -14.854 1.951 1.00 94.06 81 ILE A N 1
ATOM 631 C CA . ILE A 1 81 ? 22.240 -13.558 1.789 1.00 94.06 81 ILE A CA 1
ATOM 632 C C . ILE A 1 81 ? 22.351 -13.181 0.307 1.00 94.06 81 ILE A C 1
ATOM 634 O O . ILE A 1 81 ? 22.084 -12.033 -0.051 1.00 94.06 81 ILE A O 1
ATOM 638 N N . ALA A 1 82 ? 22.712 -14.132 -0.558 1.00 94.62 82 ALA A N 1
ATOM 639 C CA . ALA A 1 82 ? 22.806 -13.893 -1.995 1.00 94.62 82 ALA A CA 1
ATOM 640 C C . ALA A 1 82 ? 21.445 -13.514 -2.596 1.00 94.62 82 ALA A C 1
ATOM 642 O O . ALA A 1 82 ? 21.350 -12.510 -3.291 1.00 94.62 82 ALA A O 1
ATOM 643 N N . ALA A 1 83 ? 20.368 -14.210 -2.225 1.00 95.88 83 ALA A N 1
ATOM 644 C CA . ALA A 1 83 ? 19.027 -13.871 -2.696 1.00 95.88 83 ALA A CA 1
ATOM 645 C C . ALA A 1 83 ? 18.565 -12.471 -2.224 1.00 95.88 83 ALA A C 1
ATOM 647 O O . ALA A 1 83 ? 17.892 -11.742 -2.952 1.00 95.88 83 ALA A O 1
ATOM 648 N N . ILE A 1 84 ? 18.983 -12.033 -1.027 1.00 94.94 84 ILE A N 1
ATOM 649 C CA . ILE A 1 84 ? 18.784 -10.648 -0.567 1.00 94.94 84 ILE A CA 1
ATOM 650 C C . ILE A 1 84 ? 19.532 -9.644 -1.458 1.00 94.94 84 ILE A C 1
ATOM 652 O O . ILE A 1 84 ? 19.000 -8.558 -1.737 1.00 94.94 84 ILE A O 1
ATOM 656 N N . ALA A 1 85 ? 20.760 -9.973 -1.865 1.00 95.19 85 ALA A N 1
ATOM 657 C CA . ALA A 1 85 ? 21.563 -9.153 -2.765 1.00 95.19 85 ALA A CA 1
ATOM 658 C C . ALA A 1 85 ? 20.924 -9.073 -4.160 1.00 95.19 85 ALA A C 1
ATOM 660 O O . ALA A 1 85 ? 20.791 -7.968 -4.685 1.00 95.19 85 ALA A O 1
ATOM 661 N N . ASP A 1 86 ? 20.404 -10.189 -4.675 1.00 96.50 86 ASP A N 1
ATOM 662 C CA . ASP A 1 86 ? 19.681 -10.271 -5.949 1.00 96.50 86 ASP A CA 1
ATOM 663 C C . ASP A 1 86 ? 18.465 -9.338 -5.975 1.00 96.50 86 ASP A C 1
ATOM 665 O O . ASP A 1 86 ? 18.321 -8.506 -6.877 1.00 96.50 86 ASP A O 1
ATOM 669 N N . THR A 1 87 ? 17.629 -9.379 -4.932 1.00 95.31 87 THR A N 1
ATOM 670 C CA . THR A 1 87 ? 16.525 -8.422 -4.778 1.00 95.31 87 THR A CA 1
ATOM 671 C C . THR A 1 87 ? 17.044 -6.986 -4.717 1.00 95.31 87 THR A C 1
ATOM 673 O O . THR A 1 87 ? 16.499 -6.097 -5.370 1.00 95.31 87 THR A O 1
ATOM 676 N N . ASN A 1 88 ? 18.111 -6.709 -3.960 1.00 94.38 88 ASN A N 1
ATOM 677 C CA . ASN A 1 88 ? 18.655 -5.351 -3.890 1.00 94.38 88 ASN A CA 1
ATOM 678 C C . ASN A 1 88 ? 19.133 -4.848 -5.262 1.00 94.38 88 ASN A C 1
ATOM 680 O O . ASN A 1 88 ? 18.873 -3.690 -5.583 1.00 94.38 88 ASN A O 1
ATOM 684 N N . ALA A 1 89 ? 19.766 -5.705 -6.064 1.00 95.00 89 ALA A N 1
ATOM 685 C CA . ALA A 1 89 ? 20.240 -5.381 -7.405 1.00 95.00 89 ALA A CA 1
ATOM 686 C C . ALA A 1 89 ? 19.090 -5.028 -8.366 1.00 95.00 89 ALA A C 1
ATOM 688 O O . ALA A 1 89 ? 19.234 -4.116 -9.185 1.00 95.00 89 ALA A O 1
ATOM 689 N N . CYS A 1 90 ? 17.938 -5.695 -8.224 1.00 94.81 90 CYS A N 1
ATOM 690 C CA . CYS A 1 90 ? 16.741 -5.423 -9.022 1.00 94.81 90 CYS A CA 1
ATOM 691 C C . CYS A 1 90 ? 16.082 -4.080 -8.668 1.00 94.81 90 CYS A C 1
ATOM 693 O O . CYS A 1 90 ? 15.653 -3.348 -9.557 1.00 94.81 90 CYS A O 1
ATOM 695 N N . PHE A 1 91 ? 15.992 -3.748 -7.376 1.00 94.50 91 PHE A N 1
ATOM 696 C CA . PHE A 1 91 ? 15.223 -2.595 -6.879 1.00 94.50 91 PHE A CA 1
ATOM 697 C C . PHE A 1 91 ? 16.022 -1.286 -6.752 1.00 94.50 91 PHE A C 1
ATOM 699 O O . PHE A 1 91 ? 15.469 -0.276 -6.314 1.00 94.50 91 PHE A O 1
ATOM 706 N N . ASP A 1 92 ? 17.303 -1.278 -7.117 1.00 92.12 92 ASP A N 1
ATOM 707 C CA . ASP A 1 92 ? 18.117 -0.061 -7.188 1.00 92.12 92 ASP A CA 1
ATOM 708 C C . ASP A 1 92 ? 17.823 0.702 -8.489 1.00 92.12 92 ASP A C 1
ATOM 710 O O . ASP A 1 92 ? 18.533 0.552 -9.482 1.00 92.12 92 ASP A O 1
ATOM 714 N N . VAL A 1 93 ? 16.714 1.447 -8.522 1.00 93.00 93 VAL A N 1
ATOM 715 C CA . VAL A 1 93 ? 16.278 2.230 -9.688 1.00 93.00 93 VAL A CA 1
ATOM 716 C C . VAL A 1 93 ? 16.407 3.722 -9.390 1.00 93.00 93 VAL A C 1
ATOM 718 O O . VAL A 1 93 ? 15.830 4.236 -8.434 1.00 93.00 93 VAL A O 1
ATOM 721 N N . ALA A 1 94 ? 17.151 4.435 -10.234 1.00 88.88 94 ALA A N 1
ATOM 722 C CA . ALA A 1 94 ? 17.339 5.875 -10.137 1.00 88.88 94 ALA A CA 1
ATOM 723 C C . ALA A 1 94 ? 15.995 6.601 -10.207 1.00 88.88 94 ALA A C 1
ATOM 725 O O . ALA A 1 94 ? 15.094 6.196 -10.946 1.00 88.88 94 ALA A O 1
ATOM 726 N N . GLU A 1 95 ? 15.883 7.700 -9.461 1.00 86.81 95 GLU A N 1
ATOM 727 C CA . GLU A 1 95 ? 14.664 8.505 -9.355 1.00 86.81 95 GLU A CA 1
ATOM 728 C C . GLU A 1 95 ? 13.478 7.783 -8.676 1.00 86.81 95 GLU A C 1
ATOM 730 O O . GLU A 1 95 ? 12.452 8.408 -8.437 1.00 86.81 95 GLU A O 1
ATOM 735 N N . ALA A 1 96 ? 13.584 6.505 -8.303 1.00 89.50 96 ALA A N 1
ATOM 736 C CA . ALA A 1 96 ? 12.504 5.764 -7.657 1.00 89.50 96 ALA A CA 1
ATOM 737 C C . ALA A 1 96 ? 12.682 5.688 -6.132 1.00 89.50 96 ALA A C 1
ATOM 739 O O . ALA A 1 96 ? 13.772 5.425 -5.626 1.00 89.50 96 ALA A O 1
ATOM 740 N N . ASP A 1 97 ? 11.587 5.844 -5.385 1.00 91.06 97 ASP A N 1
ATOM 741 C CA . ASP A 1 97 ? 11.563 5.440 -3.981 1.00 91.06 97 ASP A CA 1
ATOM 742 C C . ASP A 1 97 ? 11.535 3.907 -3.897 1.00 91.06 97 ASP A C 1
ATOM 744 O O . ASP A 1 97 ? 10.614 3.258 -4.401 1.00 91.06 97 ASP A O 1
ATOM 748 N N . LYS A 1 98 ? 12.554 3.322 -3.257 1.00 87.31 98 LYS A N 1
ATOM 749 C CA . LYS A 1 98 ? 12.728 1.865 -3.176 1.00 87.31 98 LYS A CA 1
ATOM 750 C C . LYS A 1 98 ? 11.549 1.169 -2.492 1.00 87.31 98 LYS A C 1
ATOM 752 O O . LYS A 1 98 ? 11.152 0.091 -2.926 1.00 87.31 98 LYS A O 1
ATOM 757 N N . LEU A 1 99 ? 10.979 1.767 -1.445 1.00 86.25 99 LEU A N 1
ATOM 758 C CA . LEU A 1 99 ? 9.868 1.175 -0.700 1.00 86.25 99 LEU A CA 1
ATOM 759 C C . LEU A 1 99 ? 8.578 1.210 -1.526 1.00 86.25 99 LEU A C 1
ATOM 761 O O . LEU A 1 99 ? 7.841 0.222 -1.588 1.00 86.25 99 LEU A O 1
ATOM 765 N N . MET A 1 100 ? 8.324 2.328 -2.201 1.00 89.94 100 MET A N 1
ATOM 766 C CA . MET A 1 100 ? 7.184 2.459 -3.108 1.00 89.94 100 MET A CA 1
ATOM 767 C C . MET A 1 100 ? 7.326 1.544 -4.323 1.00 89.94 100 MET A C 1
ATOM 769 O O . MET A 1 100 ? 6.336 0.976 -4.773 1.00 89.94 100 MET A O 1
ATOM 773 N N . LEU A 1 101 ? 8.544 1.331 -4.820 1.00 90.44 101 LEU A N 1
ATOM 774 C CA . LEU A 1 101 ? 8.803 0.402 -5.915 1.00 90.44 101 LEU A CA 1
ATOM 775 C C . LEU A 1 101 ? 8.593 -1.058 -5.494 1.00 90.44 101 LEU A C 1
ATOM 777 O O . LEU A 1 101 ? 7.966 -1.818 -6.224 1.00 90.44 101 LEU A O 1
ATOM 781 N N . GLN A 1 102 ? 9.049 -1.444 -4.301 1.00 87.06 102 GLN A N 1
ATOM 782 C CA . GLN A 1 102 ? 8.824 -2.789 -3.755 1.00 87.06 102 GLN A CA 1
ATOM 783 C C . GLN A 1 102 ? 7.343 -3.087 -3.489 1.00 87.06 102 GLN A C 1
ATOM 785 O O . GLN A 1 102 ? 6.911 -4.225 -3.639 1.00 87.06 102 GLN A O 1
ATOM 790 N N . THR A 1 103 ? 6.559 -2.080 -3.098 1.00 84.75 103 THR A N 1
ATOM 791 C CA . THR A 1 103 ? 5.127 -2.252 -2.794 1.00 84.75 103 THR A CA 1
ATOM 792 C C . THR A 1 103 ? 4.218 -2.054 -4.010 1.00 84.75 103 THR A C 1
ATOM 794 O O . THR A 1 103 ? 3.195 -2.725 -4.122 1.00 84.75 103 THR A O 1
ATOM 797 N N . GLY A 1 104 ? 4.574 -1.145 -4.919 1.00 81.50 104 GLY A N 1
ATOM 798 C CA . GLY A 1 104 ? 3.782 -0.765 -6.090 1.00 81.50 104 GLY A CA 1
ATOM 799 C C . GLY A 1 104 ? 4.231 -1.384 -7.419 1.00 81.50 104 GLY A C 1
ATOM 800 O O . GLY A 1 104 ? 3.495 -1.263 -8.401 1.00 81.50 104 GLY A O 1
ATOM 801 N N . GLY A 1 105 ? 5.404 -2.025 -7.486 1.00 87.00 105 GLY A N 1
ATOM 802 C CA . GLY A 1 105 ? 5.954 -2.629 -8.709 1.00 87.00 105 GLY A CA 1
ATOM 803 C C . GLY A 1 105 ? 6.072 -1.636 -9.873 1.00 87.00 105 GLY A C 1
ATOM 804 O O . GLY A 1 105 ? 6.229 -0.427 -9.668 1.00 87.00 105 GLY A O 1
ATOM 805 N N . SER A 1 106 ? 5.924 -2.105 -11.117 1.00 88.12 106 SER A N 1
ATOM 806 C CA . SER A 1 106 ? 5.939 -1.220 -12.292 1.00 88.12 106 SER A CA 1
ATOM 807 C C . SER A 1 106 ? 4.819 -0.183 -12.297 1.00 88.12 106 SER A C 1
ATOM 809 O O . SER A 1 106 ? 4.952 0.821 -12.991 1.00 88.12 106 SER A O 1
ATOM 811 N N . ASN A 1 107 ? 3.731 -0.354 -11.536 1.00 91.44 107 ASN A N 1
ATOM 812 C CA . ASN A 1 107 ? 2.672 0.659 -11.469 1.00 91.44 107 ASN A CA 1
ATOM 813 C C . ASN A 1 107 ? 3.170 1.952 -10.816 1.00 91.44 107 ASN A C 1
ATOM 815 O O . ASN A 1 107 ? 2.784 3.042 -11.247 1.00 91.44 107 ASN A O 1
ATOM 819 N N . TYR A 1 108 ? 4.070 1.846 -9.836 1.00 94.19 108 TYR A N 1
ATOM 820 C CA . TYR A 1 108 ? 4.753 3.009 -9.278 1.00 94.19 108 TYR A CA 1
ATOM 821 C C . TYR A 1 108 ? 5.616 3.708 -10.342 1.00 94.19 108 TYR A C 1
ATOM 823 O O . TYR A 1 108 ? 5.489 4.917 -10.537 1.00 94.19 108 TYR A O 1
ATOM 831 N N . LEU A 1 109 ? 6.411 2.949 -11.109 1.00 95.25 109 LEU A N 1
ATOM 832 C CA . LEU A 1 109 ? 7.231 3.504 -12.196 1.00 95.25 109 LEU A CA 1
ATOM 833 C C . LEU A 1 109 ? 6.378 4.148 -13.295 1.00 95.25 109 LEU A C 1
ATOM 835 O O . LEU A 1 109 ? 6.682 5.254 -13.724 1.00 95.25 109 LEU A O 1
ATOM 839 N N . LYS A 1 110 ? 5.279 3.508 -13.712 1.00 94.94 110 LYS A N 1
ATOM 840 C CA . LYS A 1 110 ? 4.323 4.066 -14.685 1.00 94.94 110 LYS A CA 1
ATOM 841 C C . LYS A 1 110 ? 3.744 5.388 -14.199 1.00 94.94 110 LYS A C 1
ATOM 843 O O . LYS A 1 110 ? 3.671 6.333 -14.973 1.00 94.94 110 LYS A O 1
ATOM 848 N N . THR A 1 111 ? 3.367 5.464 -12.923 1.00 95.50 111 THR A N 1
ATOM 849 C CA . THR A 1 111 ? 2.858 6.706 -12.323 1.00 95.50 111 THR A CA 1
ATOM 850 C C . THR A 1 111 ? 3.910 7.807 -12.409 1.00 95.50 111 THR A C 1
ATOM 852 O O . THR A 1 111 ? 3.625 8.879 -12.928 1.00 95.50 111 THR A O 1
ATOM 855 N N . ARG A 1 112 ? 5.157 7.509 -12.033 1.00 94.69 112 ARG A N 1
ATOM 856 C CA . ARG A 1 112 ? 6.256 8.477 -12.116 1.00 94.69 112 ARG A CA 1
ATOM 857 C C . ARG A 1 112 ? 6.565 8.924 -13.552 1.00 94.69 112 ARG A C 1
ATOM 859 O O . ARG A 1 112 ? 6.770 10.109 -13.796 1.00 94.69 112 ARG A O 1
ATOM 866 N N . LEU A 1 113 ? 6.581 8.000 -14.513 1.00 97.12 113 LEU A N 1
ATOM 867 C CA . LEU A 1 113 ? 6.772 8.325 -15.932 1.00 97.12 113 LEU A CA 1
ATOM 868 C C . LEU A 1 113 ? 5.634 9.211 -16.465 1.00 97.12 113 LEU A C 1
ATOM 870 O O . LEU A 1 113 ? 5.891 10.154 -17.217 1.00 97.12 113 LEU A O 1
ATOM 874 N N . ASN A 1 114 ? 4.396 8.959 -16.030 1.00 97.25 114 ASN A N 1
ATOM 875 C CA . ASN A 1 114 ? 3.243 9.796 -16.357 1.00 97.25 114 ASN A CA 1
ATOM 876 C C . ASN A 1 114 ? 3.346 11.194 -15.732 1.00 97.25 114 ASN A C 1
ATOM 878 O O . ASN A 1 114 ? 2.955 12.164 -16.379 1.00 97.25 114 ASN A O 1
ATOM 882 N N . ASP A 1 115 ? 3.900 11.326 -14.523 1.00 96.94 115 ASP A N 1
ATOM 883 C CA . ASP A 1 115 ? 4.113 12.629 -13.882 1.00 96.94 115 ASP A CA 1
ATOM 884 C C . ASP A 1 115 ? 5.083 13.498 -14.701 1.00 96.94 115 ASP A C 1
ATOM 886 O O . ASP A 1 115 ? 4.772 14.654 -15.005 1.00 96.94 115 ASP A O 1
ATOM 890 N N . TYR A 1 116 ? 6.202 12.925 -15.168 1.00 97.69 116 TYR A N 1
ATOM 891 C CA . TYR A 1 116 ? 7.123 13.619 -16.078 1.00 97.69 116 TYR A CA 1
ATOM 892 C C . TYR A 1 116 ? 6.427 14.059 -17.374 1.00 97.69 116 TYR A C 1
ATOM 894 O O . TYR A 1 116 ? 6.585 15.202 -17.814 1.00 97.69 116 TYR A O 1
ATOM 902 N N . GLN A 1 117 ? 5.621 13.180 -17.981 1.00 97.81 117 GLN A N 1
ATOM 903 C CA . GLN A 1 117 ? 4.857 13.501 -19.190 1.00 97.81 117 GLN A CA 1
ATOM 904 C C . GLN A 1 117 ? 3.826 14.617 -18.940 1.00 97.81 117 GLN A C 1
ATOM 906 O O . GLN A 1 117 ? 3.663 15.519 -19.771 1.00 97.81 117 GLN A O 1
ATOM 911 N N . ALA A 1 118 ? 3.145 14.596 -17.793 1.00 98.00 118 ALA A N 1
ATOM 912 C CA . ALA A 1 118 ? 2.172 15.610 -17.403 1.00 98.00 118 ALA A CA 1
ATOM 913 C C . ALA A 1 118 ? 2.833 16.977 -17.174 1.00 98.00 118 ALA A C 1
ATOM 915 O O . ALA A 1 118 ? 2.281 18.007 -17.571 1.00 98.00 118 ALA A O 1
ATOM 916 N N . ASP A 1 119 ? 4.024 17.019 -16.579 1.00 97.75 119 ASP A N 1
ATOM 917 C CA . ASP A 1 119 ? 4.785 18.260 -16.430 1.00 97.75 119 ASP A CA 1
ATOM 918 C C . ASP A 1 119 ? 5.286 18.806 -17.772 1.00 97.75 119 ASP A C 1
ATOM 920 O O . ASP A 1 119 ? 5.186 20.011 -18.021 1.00 97.75 119 ASP A O 1
ATOM 924 N N . ILE A 1 120 ? 5.753 17.934 -18.673 1.00 97.81 120 ILE A N 1
ATOM 925 C CA . ILE A 1 120 ? 6.134 18.319 -20.041 1.00 97.81 120 ILE A CA 1
ATOM 926 C C . ILE A 1 120 ? 4.935 18.913 -20.787 1.00 97.81 120 ILE A C 1
ATOM 928 O O . ILE A 1 120 ? 5.058 19.968 -21.417 1.00 97.81 120 ILE A O 1
ATOM 932 N N . THR A 1 121 ? 3.760 18.292 -20.654 1.00 97.69 121 THR A N 1
ATOM 933 C CA . THR A 1 121 ? 2.494 18.786 -21.221 1.00 97.69 121 THR A CA 1
ATOM 934 C C . THR A 1 121 ? 2.140 20.174 -20.676 1.00 97.69 121 THR A C 1
ATOM 936 O O . THR A 1 121 ? 1.665 21.038 -21.410 1.00 97.69 121 THR A O 1
ATOM 939 N N . ARG A 1 122 ? 2.442 20.434 -19.397 1.00 97.69 122 ARG A N 1
ATOM 940 C CA . ARG A 1 122 ? 2.266 21.739 -18.738 1.00 97.69 122 ARG A CA 1
ATOM 941 C C . ARG A 1 122 ? 3.402 22.735 -19.004 1.00 97.69 122 ARG A C 1
ATOM 943 O O . ARG A 1 122 ? 3.441 23.781 -18.363 1.00 97.69 122 ARG A O 1
ATOM 950 N N . ASN A 1 123 ? 4.329 22.441 -19.919 1.00 96.69 123 ASN A N 1
ATOM 951 C CA . ASN A 1 123 ? 5.514 23.265 -20.198 1.00 96.69 123 ASN A CA 1
ATOM 952 C C . ASN A 1 123 ? 6.384 23.553 -18.958 1.00 96.69 123 ASN A C 1
ATOM 954 O O . ASN A 1 123 ? 7.039 24.591 -18.868 1.00 96.69 123 ASN A O 1
ATOM 958 N N . THR A 1 124 ? 6.404 22.637 -17.990 1.00 96.75 124 THR A N 1
ATOM 959 C CA . THR A 1 124 ? 7.123 22.804 -16.724 1.00 96.75 124 THR A CA 1
ATOM 960 C C . THR A 1 124 ? 8.445 22.042 -16.767 1.00 96.75 124 THR A C 1
ATOM 962 O O . THR A 1 124 ? 8.465 20.861 -17.107 1.00 96.75 124 THR A O 1
ATOM 965 N N . ALA A 1 125 ? 9.554 22.725 -16.447 1.00 95.81 125 ALA A N 1
ATOM 966 C CA . ALA A 1 125 ? 10.900 22.147 -16.300 1.00 95.81 125 ALA A CA 1
ATOM 967 C C . ALA A 1 125 ? 11.289 21.120 -17.394 1.00 95.81 125 ALA A C 1
ATOM 969 O O . ALA A 1 125 ? 11.867 20.076 -17.102 1.00 95.81 125 ALA A O 1
ATOM 970 N N . LEU A 1 126 ? 10.979 21.428 -18.662 1.00 96.69 126 LEU A N 1
ATOM 971 C CA . LEU A 1 126 ? 11.014 20.497 -19.803 1.00 96.69 126 LEU A CA 1
ATOM 972 C C . LEU A 1 126 ? 12.280 19.629 -19.894 1.00 96.69 126 LEU A C 1
ATOM 974 O O . LEU A 1 126 ? 12.194 18.419 -20.078 1.00 96.69 126 LEU A O 1
ATOM 978 N N . VAL A 1 127 ? 13.454 20.251 -19.764 1.00 96.31 127 VAL A N 1
ATOM 979 C CA . VAL A 1 127 ? 14.759 19.575 -19.838 1.00 96.31 127 VAL A CA 1
ATOM 980 C C . VAL A 1 127 ? 14.955 18.606 -18.670 1.00 96.31 127 VAL A C 1
ATOM 982 O O . VAL A 1 127 ? 15.370 17.467 -18.878 1.00 96.31 127 VAL A O 1
ATOM 985 N N . SER A 1 128 ? 14.633 19.041 -17.450 1.00 95.94 128 SER A N 1
ATOM 986 C CA . SER A 1 128 ? 14.786 18.226 -16.241 1.00 95.94 128 SER A CA 1
ATOM 987 C C . SER A 1 128 ? 13.816 17.046 -16.243 1.00 95.94 128 SER A C 1
ATOM 989 O O . SER A 1 128 ? 14.239 15.923 -15.992 1.00 95.94 128 SER A O 1
ATOM 991 N N . ASN A 1 129 ? 12.558 17.262 -16.635 1.00 97.06 129 ASN A N 1
ATOM 992 C CA . ASN A 1 129 ? 11.556 16.197 -16.707 1.00 97.06 129 ASN A CA 1
ATOM 993 C C . ASN A 1 129 ? 11.856 15.171 -17.805 1.00 97.06 129 ASN A C 1
ATOM 995 O O . ASN A 1 129 ? 11.732 13.973 -17.564 1.00 97.06 129 ASN A O 1
ATOM 999 N N . MET A 1 130 ? 12.330 15.607 -18.977 1.00 97.31 130 MET A N 1
ATOM 1000 C CA . MET A 1 130 ? 12.773 14.676 -20.023 1.00 97.31 130 MET A CA 1
ATOM 1001 C C . MET A 1 130 ? 13.989 13.854 -19.572 1.00 97.31 130 MET A C 1
ATOM 1003 O O . MET A 1 130 ? 14.060 12.650 -19.804 1.00 97.31 130 MET A O 1
ATOM 1007 N N . THR A 1 131 ? 14.937 14.498 -18.890 1.00 95.94 131 THR A N 1
ATOM 1008 C CA . THR A 1 131 ? 16.123 13.826 -18.346 1.00 95.94 131 THR A CA 1
ATOM 1009 C C . THR A 1 131 ? 15.741 12.817 -17.261 1.00 95.94 131 THR A C 1
ATOM 1011 O O . THR A 1 131 ? 16.233 11.692 -17.283 1.00 95.94 131 THR A O 1
ATOM 1014 N N . GLY A 1 132 ? 14.839 13.188 -16.347 1.00 96.00 132 GLY A N 1
ATOM 1015 C CA . GLY A 1 132 ? 14.306 12.304 -15.309 1.00 96.00 132 GLY A CA 1
ATOM 1016 C C . GLY A 1 132 ? 13.613 11.078 -15.900 1.00 96.00 132 GLY A C 1
ATOM 1017 O O . GLY A 1 132 ? 13.931 9.956 -15.511 1.00 96.00 132 GLY A O 1
ATOM 1018 N N . TYR A 1 133 ? 12.766 11.280 -16.916 1.00 97.44 133 TYR A N 1
ATOM 1019 C CA . TYR A 1 133 ? 12.090 10.200 -17.638 1.00 97.44 133 TYR A CA 1
ATOM 1020 C C . TYR A 1 133 ? 13.087 9.171 -18.197 1.00 97.44 133 TYR A C 1
ATOM 1022 O O . TYR A 1 133 ? 12.976 7.975 -17.920 1.00 97.44 133 TYR A O 1
ATOM 1030 N N . LEU A 1 134 ? 14.110 9.629 -18.927 1.00 97.12 134 LEU A N 1
ATOM 1031 C CA . LEU A 1 134 ? 15.120 8.739 -19.505 1.00 97.12 134 LEU A CA 1
ATOM 1032 C C . LEU A 1 134 ? 16.069 8.144 -18.451 1.00 97.12 134 LEU A C 1
ATOM 1034 O O . LEU A 1 134 ? 16.541 7.024 -18.616 1.00 97.12 134 LEU A O 1
ATOM 1038 N N . ASN A 1 135 ? 16.365 8.845 -17.351 1.00 95.81 135 ASN A N 1
ATOM 1039 C CA . ASN A 1 135 ? 17.143 8.286 -16.236 1.00 95.81 135 ASN A CA 1
ATOM 1040 C C . ASN A 1 135 ? 16.419 7.110 -15.576 1.00 95.81 135 ASN A C 1
ATOM 1042 O O . ASN A 1 135 ? 17.051 6.087 -15.304 1.00 95.81 135 ASN A O 1
ATOM 1046 N N . THR A 1 136 ? 15.107 7.227 -15.357 1.00 96.56 136 THR A N 1
ATOM 1047 C CA . THR A 1 136 ? 14.297 6.124 -14.835 1.00 96.56 136 THR A CA 1
ATOM 1048 C C . THR A 1 136 ? 14.343 4.924 -15.784 1.00 96.56 136 THR A C 1
ATOM 1050 O O . THR A 1 136 ? 14.652 3.821 -15.337 1.00 96.56 136 THR A O 1
ATOM 1053 N N . LEU A 1 137 ? 14.121 5.121 -17.091 1.00 97.38 137 LEU A N 1
ATOM 1054 C CA . LEU A 1 137 ? 14.161 4.021 -18.067 1.00 97.38 137 LEU A CA 1
ATOM 1055 C C . LEU A 1 137 ? 15.544 3.368 -18.176 1.00 97.38 137 LEU A C 1
ATOM 1057 O O . LEU A 1 137 ? 15.642 2.143 -18.112 1.00 97.38 137 LEU A O 1
ATOM 1061 N N . ALA A 1 138 ? 16.609 4.167 -18.264 1.00 96.75 138 ALA A N 1
ATOM 1062 C CA . ALA A 1 138 ? 17.977 3.660 -18.312 1.00 96.75 138 ALA A CA 1
ATOM 1063 C C . ALA A 1 138 ? 18.333 2.859 -17.052 1.00 96.75 138 ALA A C 1
ATOM 1065 O O . ALA A 1 138 ? 18.993 1.825 -17.127 1.00 96.75 138 ALA A O 1
ATOM 1066 N N . SER A 1 139 ? 17.867 3.298 -15.879 1.00 95.88 139 SER A N 1
ATOM 1067 C CA . SER A 1 139 ? 18.135 2.593 -14.628 1.00 95.88 139 SER A CA 1
ATOM 1068 C C . SER A 1 139 ? 17.370 1.272 -14.510 1.00 95.88 139 SER A C 1
ATOM 1070 O O . SER A 1 139 ? 17.946 0.297 -14.016 1.00 95.88 139 SER A O 1
ATOM 1072 N N . VAL A 1 140 ? 16.132 1.210 -15.017 1.00 97.25 140 VAL A N 1
ATOM 1073 C CA . VAL A 1 140 ? 15.364 -0.041 -15.154 1.00 97.25 140 VAL A CA 1
ATOM 1074 C C . VAL A 1 140 ? 16.059 -0.996 -16.124 1.00 97.25 140 VAL A C 1
ATOM 1076 O O . VAL A 1 140 ? 16.256 -2.160 -15.792 1.00 97.25 140 VAL A O 1
ATOM 1079 N N . ALA A 1 141 ? 16.497 -0.513 -17.289 1.00 97.31 141 ALA A N 1
ATOM 1080 C CA . ALA A 1 141 ? 17.252 -1.322 -18.244 1.00 97.31 141 ALA A CA 1
ATOM 1081 C C . ALA A 1 141 ? 18.544 -1.873 -17.616 1.00 97.31 141 ALA A C 1
ATOM 1083 O O . ALA A 1 141 ? 18.821 -3.068 -17.675 1.00 97.31 141 ALA A O 1
ATOM 1084 N N . ALA A 1 142 ? 19.301 -1.031 -16.914 1.00 96.06 142 ALA A N 1
ATOM 1085 C CA . ALA A 1 142 ? 20.515 -1.453 -16.225 1.00 96.06 142 ALA A CA 1
ATOM 1086 C C . ALA A 1 142 ? 20.252 -2.432 -15.057 1.00 96.06 142 ALA A C 1
ATOM 1088 O O . ALA A 1 142 ? 21.180 -3.121 -14.630 1.00 96.06 142 ALA A O 1
ATOM 1089 N N . ALA A 1 143 ? 19.017 -2.533 -14.545 1.00 96.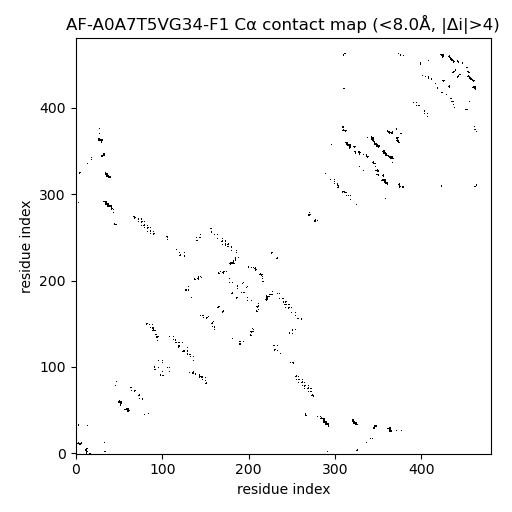81 143 ALA A N 1
ATOM 1090 C CA . ALA A 1 143 ? 18.670 -3.490 -13.494 1.00 96.81 143 ALA A CA 1
ATOM 1091 C C . ALA A 1 143 ? 18.800 -4.944 -13.968 1.00 96.81 143 ALA A C 1
ATOM 1093 O O . ALA A 1 143 ? 19.205 -5.790 -13.178 1.00 96.81 143 ALA A O 1
ATOM 1094 N N . PHE A 1 144 ? 18.553 -5.230 -15.252 1.00 98.12 144 PHE A N 1
ATOM 1095 C CA . PHE A 1 144 ? 18.750 -6.569 -15.822 1.00 98.12 144 PHE A CA 1
ATOM 1096 C C . PHE A 1 144 ? 20.216 -7.020 -15.732 1.00 98.12 144 PHE A C 1
ATOM 1098 O O . PHE A 1 144 ? 20.498 -8.124 -15.269 1.00 98.12 144 PHE A O 1
ATOM 1105 N N . ALA A 1 145 ? 21.160 -6.142 -16.083 1.00 97.12 145 ALA A N 1
ATOM 1106 C CA . ALA A 1 145 ? 22.594 -6.416 -15.965 1.00 97.12 145 ALA A CA 1
ATOM 1107 C C . ALA A 1 145 ? 23.069 -6.511 -14.505 1.00 97.12 145 ALA A C 1
ATOM 1109 O O . ALA A 1 145 ? 23.889 -7.369 -14.169 1.00 97.12 145 ALA A O 1
ATOM 1110 N N . ARG A 1 146 ? 22.550 -5.648 -13.617 1.00 97.06 146 ARG A N 1
ATOM 1111 C CA . ARG A 1 146 ? 22.853 -5.725 -12.177 1.00 97.06 146 ARG A CA 1
ATOM 1112 C C . ARG A 1 146 ? 22.356 -7.037 -11.576 1.00 97.06 146 ARG A C 1
ATOM 1114 O O . ARG A 1 146 ? 23.106 -7.684 -10.852 1.00 97.06 146 ARG A O 1
ATOM 1121 N N . ALA A 1 147 ? 21.130 -7.438 -11.903 1.00 97.38 147 ALA A N 1
ATOM 1122 C CA . ALA A 1 147 ? 20.554 -8.700 -11.461 1.00 97.38 147 ALA A CA 1
ATOM 1123 C C . ALA A 1 147 ? 21.362 -9.897 -11.973 1.00 97.38 147 ALA A C 1
ATOM 1125 O O . ALA A 1 147 ? 21.665 -10.794 -11.197 1.00 97.38 147 ALA A O 1
ATOM 1126 N N . GLU A 1 148 ? 21.783 -9.878 -13.241 1.00 96.94 148 GLU A N 1
ATOM 1127 C CA . GLU A 1 148 ? 22.657 -10.913 -13.801 1.00 96.94 148 GLU A CA 1
ATOM 1128 C C . GLU A 1 148 ? 23.992 -11.008 -13.057 1.00 96.94 148 GLU A C 1
ATOM 1130 O O . GLU A 1 148 ? 24.446 -12.104 -12.749 1.00 96.94 148 GLU A O 1
ATOM 1135 N N . THR A 1 149 ? 24.609 -9.866 -12.755 1.00 96.69 149 THR A N 1
ATOM 1136 C CA . THR A 1 149 ? 25.893 -9.820 -12.041 1.00 96.69 149 THR A CA 1
ATOM 1137 C C . THR A 1 149 ? 25.765 -10.342 -10.608 1.00 96.69 149 THR A C 1
ATOM 1139 O O . THR A 1 149 ? 26.714 -10.911 -10.075 1.00 96.69 149 THR A O 1
ATOM 1142 N N . SER A 1 150 ? 24.609 -10.124 -9.977 1.00 96.81 150 SER A N 1
ATOM 1143 C CA . SER A 1 150 ? 24.330 -10.570 -8.611 1.00 96.81 150 SER A CA 1
ATOM 1144 C C . SER A 1 150 ? 24.010 -12.066 -8.537 1.00 96.81 150 SER A C 1
ATOM 1146 O O . SER A 1 150 ? 24.459 -12.742 -7.609 1.00 96.81 150 SER A O 1
ATOM 1148 N N . ALA A 1 151 ? 23.271 -12.584 -9.523 1.00 96.50 151 ALA A N 1
ATOM 1149 C CA . ALA A 1 151 ? 22.709 -13.924 -9.480 1.00 96.50 151 ALA A CA 1
ATOM 1150 C C . ALA A 1 151 ? 23.786 -15.012 -9.361 1.00 96.50 151 ALA A C 1
ATOM 1152 O O . ALA A 1 151 ? 24.733 -15.086 -10.146 1.00 96.50 151 ALA A O 1
ATOM 1153 N N . GLN A 1 152 ? 23.596 -15.925 -8.408 1.00 93.25 152 GLN A N 1
ATOM 1154 C CA . GLN A 1 152 ? 24.467 -17.091 -8.271 1.00 93.25 152 GLN A CA 1
ATOM 1155 C C . GLN A 1 152 ? 24.323 -18.032 -9.475 1.00 93.25 152 GLN A C 1
ATOM 1157 O O . GLN A 1 152 ? 23.207 -18.313 -9.927 1.00 93.25 152 GLN A O 1
ATOM 1162 N N . THR A 1 153 ? 25.448 -18.563 -9.960 1.00 90.50 153 THR A N 1
ATOM 1163 C CA . THR A 1 153 ? 25.487 -19.561 -11.039 1.00 90.50 153 THR A CA 1
ATOM 1164 C C . THR A 1 153 ? 24.607 -20.765 -10.702 1.00 90.50 153 THR A C 1
ATOM 1166 O O . THR A 1 153 ? 24.595 -21.225 -9.562 1.00 90.50 153 THR A O 1
ATOM 1169 N N . ASP A 1 154 ? 23.865 -21.262 -11.694 1.00 88.75 154 ASP A N 1
ATOM 1170 C CA . ASP A 1 154 ? 22.945 -22.406 -11.582 1.00 88.75 154 ASP A CA 1
ATOM 1171 C C . ASP A 1 154 ? 21.798 -22.238 -10.560 1.00 88.75 154 ASP A C 1
ATOM 1173 O O . ASP A 1 154 ? 21.099 -23.200 -10.235 1.00 88.75 154 ASP A O 1
ATOM 1177 N N . SER A 1 155 ? 21.550 -21.016 -10.072 1.00 93.50 155 SER A N 1
ATOM 1178 C CA . SER A 1 155 ? 20.385 -20.715 -9.234 1.00 93.50 155 SER A CA 1
ATOM 1179 C C . SER A 1 155 ? 19.091 -20.635 -10.051 1.00 93.50 155 SER A C 1
ATOM 1181 O O . SER A 1 155 ? 19.092 -20.343 -11.250 1.00 93.50 155 SER A O 1
ATOM 1183 N N . GLY A 1 156 ? 17.946 -20.827 -9.387 1.00 94.06 156 GLY A N 1
ATOM 1184 C CA . GLY A 1 156 ? 16.639 -20.629 -10.022 1.00 94.06 156 GLY A CA 1
ATOM 1185 C C . GLY A 1 156 ? 16.442 -19.198 -10.542 1.00 94.06 156 GLY A C 1
ATOM 1186 O O . GLY A 1 156 ? 15.863 -19.009 -11.610 1.00 94.06 156 GLY A O 1
ATOM 1187 N N . PHE A 1 157 ? 16.997 -18.201 -9.844 1.00 97.38 157 PHE A N 1
ATOM 1188 C CA . PHE A 1 157 ? 16.964 -16.805 -10.279 1.00 97.38 157 PHE A CA 1
ATOM 1189 C C . PHE A 1 157 ? 17.797 -16.577 -11.548 1.00 97.38 157 PHE A C 1
ATOM 1191 O O . PHE A 1 157 ? 17.314 -15.951 -12.492 1.00 97.38 157 PHE A O 1
ATOM 1198 N N . ALA A 1 158 ? 18.996 -17.168 -11.633 1.00 97.25 158 ALA A N 1
ATOM 1199 C CA . ALA A 1 158 ? 19.787 -17.165 -12.864 1.00 97.25 158 ALA A CA 1
ATOM 1200 C C . ALA A 1 158 ? 19.040 -17.836 -14.034 1.00 97.25 158 ALA A C 1
ATOM 1202 O O . ALA A 1 158 ? 19.132 -17.373 -15.172 1.00 97.25 158 ALA A O 1
ATOM 1203 N N . GLY A 1 159 ? 18.245 -18.876 -13.758 1.00 97.56 159 GLY A N 1
ATOM 1204 C CA . GLY A 1 159 ? 17.347 -19.497 -14.736 1.00 97.56 159 GLY A CA 1
ATOM 1205 C C . GLY A 1 159 ? 16.284 -18.535 -15.285 1.00 97.56 159 GLY A C 1
ATOM 1206 O O . GLY A 1 159 ? 16.103 -18.452 -16.498 1.00 97.56 159 GLY A O 1
ATOM 1207 N N . GLU A 1 160 ? 15.620 -17.759 -14.423 1.00 97.88 160 GLU A N 1
ATOM 1208 C CA . GLU A 1 160 ? 14.655 -16.731 -14.855 1.00 97.88 160 GLU A CA 1
ATOM 1209 C C . GLU A 1 160 ? 15.318 -15.616 -15.673 1.00 97.88 160 GLU A C 1
ATOM 1211 O O . GLU A 1 160 ? 14.773 -15.182 -16.690 1.00 97.88 160 GLU A O 1
ATOM 1216 N N . ILE A 1 161 ? 16.525 -15.195 -15.288 1.00 98.06 161 ILE A N 1
ATOM 1217 C CA . ILE A 1 161 ? 17.321 -14.231 -16.059 1.00 98.06 161 ILE A CA 1
ATOM 1218 C C . ILE A 1 161 ? 17.646 -14.784 -17.451 1.00 98.06 161 ILE A C 1
ATOM 1220 O O . ILE A 1 161 ? 17.495 -14.072 -18.444 1.00 98.06 161 ILE A O 1
ATOM 1224 N N . ALA A 1 162 ? 18.035 -16.056 -17.551 1.00 97.44 162 ALA A N 1
ATOM 1225 C CA . ALA A 1 162 ? 18.311 -16.695 -18.833 1.00 97.44 162 ALA A CA 1
ATOM 1226 C C . ALA A 1 162 ? 17.066 -16.778 -19.735 1.00 97.44 162 ALA A C 1
ATOM 1228 O O . ALA A 1 162 ? 17.196 -16.692 -20.956 1.00 97.44 162 ALA A O 1
ATOM 1229 N N . LEU A 1 163 ? 15.863 -16.920 -19.161 1.00 98.00 163 LEU A N 1
ATOM 1230 C CA . LEU A 1 163 ? 14.604 -16.856 -19.913 1.00 98.00 163 LEU A CA 1
ATOM 1231 C C . LEU A 1 163 ? 14.301 -15.437 -20.405 1.00 98.00 163 LEU A C 1
ATOM 1233 O O . LEU A 1 163 ? 13.839 -15.278 -21.530 1.00 98.00 163 LEU A O 1
ATOM 1237 N N . LEU A 1 164 ? 14.582 -14.411 -19.597 1.00 98.19 164 LEU A N 1
ATOM 1238 C CA . LEU A 1 164 ? 14.444 -13.009 -20.009 1.00 98.19 164 LEU A CA 1
ATOM 1239 C C . LEU A 1 164 ? 15.423 -12.644 -21.135 1.00 98.19 164 LEU A C 1
ATOM 1241 O O . LEU A 1 164 ? 15.046 -11.935 -22.058 1.00 98.19 164 LEU A O 1
ATOM 1245 N N . GLN A 1 165 ? 16.647 -13.174 -21.110 1.00 97.88 165 GLN A N 1
ATOM 1246 C CA . GLN A 1 165 ? 17.643 -12.989 -22.179 1.00 97.88 165 GLN A CA 1
ATOM 1247 C C . GLN A 1 165 ? 17.235 -13.639 -23.513 1.00 97.88 165 GLN A C 1
ATOM 1249 O O . GLN A 1 165 ? 17.773 -13.286 -24.556 1.00 97.88 165 GLN A O 1
ATOM 1254 N N . GLN A 1 166 ? 16.304 -14.596 -23.490 1.00 97.31 166 GLN A N 1
ATOM 1255 C CA . GLN A 1 166 ? 15.761 -15.252 -24.686 1.00 97.31 166 GLN A CA 1
ATOM 1256 C C . GLN A 1 166 ? 14.464 -14.598 -25.190 1.00 97.31 166 GLN A C 1
ATOM 1258 O O . GLN A 1 166 ? 13.956 -14.987 -26.241 1.00 97.31 166 GLN A O 1
ATOM 1263 N N . ASP A 1 167 ? 13.903 -13.638 -24.449 1.00 98.00 167 ASP A N 1
ATOM 1264 C CA . ASP A 1 167 ? 12.699 -12.909 -24.844 1.00 98.00 167 ASP A CA 1
ATOM 1265 C C . ASP A 1 167 ? 13.062 -11.847 -25.892 1.00 98.00 167 ASP A C 1
ATOM 1267 O O . ASP A 1 167 ? 13.528 -10.757 -25.557 1.00 98.00 167 ASP A O 1
ATOM 1271 N N . THR A 1 168 ? 12.846 -12.173 -27.169 1.00 97.44 168 THR A N 1
ATOM 1272 C CA . THR A 1 168 ? 13.220 -11.305 -28.296 1.00 97.44 168 THR A CA 1
ATOM 1273 C C . THR A 1 168 ? 12.512 -9.955 -28.253 1.00 97.44 168 THR A C 1
ATOM 1275 O O . THR A 1 168 ? 13.108 -8.937 -28.580 1.00 97.44 168 THR A O 1
ATOM 1278 N N . GLU A 1 169 ? 11.263 -9.902 -27.778 1.00 98.19 169 GLU A N 1
ATOM 1279 C CA . GLU A 1 169 ? 10.547 -8.631 -27.636 1.00 98.19 169 GLU A CA 1
ATOM 1280 C C . GLU A 1 169 ? 11.221 -7.728 -26.589 1.00 98.19 169 GLU A C 1
ATOM 1282 O O . GLU A 1 169 ? 11.229 -6.507 -26.737 1.00 98.19 169 GLU A O 1
ATOM 1287 N N . LEU A 1 170 ? 11.777 -8.304 -25.514 1.00 98.50 170 LEU A N 1
ATOM 1288 C CA . LEU A 1 170 ? 12.513 -7.540 -24.505 1.00 98.50 170 LEU A CA 1
ATOM 1289 C C . LEU A 1 170 ? 13.844 -7.037 -25.063 1.00 98.50 170 LEU A C 1
ATOM 1291 O O . LEU A 1 170 ? 14.164 -5.861 -24.889 1.00 98.50 170 LEU A O 1
ATOM 1295 N N . THR A 1 171 ? 14.616 -7.905 -25.715 1.00 98.19 171 THR A N 1
ATOM 1296 C CA . THR A 1 171 ? 15.924 -7.522 -26.255 1.00 98.19 171 THR A CA 1
ATOM 1297 C C . THR A 1 171 ? 15.783 -6.469 -27.354 1.00 98.19 171 THR A C 1
ATOM 1299 O O . THR A 1 171 ? 16.497 -5.467 -27.331 1.00 98.19 171 THR A O 1
ATOM 1302 N N . GLU A 1 172 ? 14.791 -6.603 -28.239 1.00 97.94 172 GLU A N 1
ATOM 1303 C CA . GLU A 1 172 ? 14.429 -5.575 -29.224 1.00 97.94 172 GLU A CA 1
ATOM 1304 C C . GLU A 1 172 ? 13.963 -4.274 -28.553 1.00 97.94 172 GLU A C 1
ATOM 1306 O O . GLU A 1 172 ? 14.325 -3.181 -28.993 1.00 97.94 172 GLU A O 1
ATOM 1311 N N . ALA A 1 173 ? 13.193 -4.352 -27.460 1.00 98.50 173 ALA A N 1
ATOM 1312 C CA . ALA A 1 173 ? 12.763 -3.166 -26.724 1.00 98.50 173 ALA A CA 1
ATOM 1313 C C . ALA A 1 173 ? 13.932 -2.403 -26.084 1.00 98.50 173 ALA A C 1
ATOM 1315 O O . ALA A 1 173 ? 13.946 -1.171 -26.118 1.00 98.50 173 ALA A O 1
ATOM 1316 N N . LEU A 1 174 ? 14.924 -3.111 -25.538 1.00 98.50 174 LEU A N 1
ATOM 1317 C CA . LEU A 1 174 ? 16.146 -2.505 -25.003 1.00 98.50 174 LEU A CA 1
ATOM 1318 C C . LEU A 1 174 ? 16.970 -1.839 -26.113 1.00 98.50 174 LEU A C 1
ATOM 1320 O O . LEU A 1 174 ? 17.411 -0.702 -25.942 1.00 98.50 174 LEU A O 1
ATOM 1324 N N . VAL A 1 175 ? 17.114 -2.494 -27.271 1.00 98.25 175 VAL A N 1
ATOM 1325 C CA . VAL A 1 175 ? 17.776 -1.907 -28.448 1.00 98.25 175 VAL A CA 1
ATOM 1326 C C . VAL A 1 175 ? 17.039 -0.653 -28.927 1.00 98.25 175 VAL A C 1
ATOM 1328 O O . VAL A 1 175 ? 17.678 0.370 -29.165 1.00 98.25 175 VAL A O 1
ATOM 1331 N N . GLY A 1 176 ? 15.706 -0.690 -29.009 1.00 98.00 176 GLY A N 1
ATOM 1332 C CA . GLY A 1 176 ? 14.878 0.449 -29.417 1.00 98.00 176 GLY A CA 1
ATOM 1333 C C . GLY A 1 176 ? 14.981 1.647 -28.469 1.00 98.00 176 GLY A C 1
ATOM 1334 O O . GLY A 1 176 ? 15.155 2.779 -28.922 1.00 98.00 176 GLY A O 1
ATOM 1335 N N . LEU A 1 177 ? 14.968 1.404 -27.152 1.00 98.19 177 LEU A N 1
ATOM 1336 C CA . LEU A 1 177 ? 15.231 2.434 -26.141 1.00 98.19 177 LEU A CA 1
ATOM 1337 C C . LEU A 1 177 ? 16.597 3.100 -26.374 1.00 98.19 177 LEU A C 1
ATOM 1339 O O . LEU A 1 177 ? 16.681 4.326 -26.446 1.00 98.19 177 LEU A O 1
ATOM 1343 N N . ILE A 1 178 ? 17.656 2.303 -26.539 1.00 97.81 178 ILE A N 1
ATOM 1344 C CA . ILE A 1 178 ? 19.019 2.811 -26.753 1.00 97.81 178 ILE A CA 1
ATOM 1345 C C . ILE A 1 178 ? 19.119 3.585 -28.073 1.00 97.81 178 ILE A C 1
ATOM 1347 O O . ILE A 1 178 ? 19.727 4.655 -28.105 1.00 97.81 178 ILE A O 1
ATOM 1351 N N . ALA A 1 179 ? 18.512 3.086 -29.152 1.00 97.50 179 ALA A N 1
ATOM 1352 C CA . ALA A 1 179 ? 18.502 3.748 -30.453 1.00 97.50 179 ALA A CA 1
ATOM 1353 C C . ALA A 1 179 ? 17.844 5.137 -30.380 1.00 97.50 179 ALA A C 1
ATOM 1355 O O . ALA A 1 179 ? 18.412 6.113 -30.879 1.00 97.50 179 ALA A O 1
ATOM 1356 N N . ILE A 1 180 ? 16.692 5.250 -29.707 1.00 97.62 180 ILE A N 1
ATOM 1357 C CA . ILE A 1 180 ? 15.990 6.528 -29.508 1.00 97.62 180 ILE A CA 1
ATOM 1358 C C . ILE A 1 180 ? 16.791 7.468 -28.605 1.00 97.62 180 ILE A C 1
ATOM 1360 O O . ILE A 1 180 ? 16.838 8.669 -28.870 1.00 97.62 180 ILE A O 1
ATOM 1364 N N . GLU A 1 181 ? 17.455 6.962 -27.565 1.00 95.94 181 GLU A N 1
ATOM 1365 C CA . GLU A 1 181 ? 18.314 7.792 -26.716 1.00 95.94 181 GLU A CA 1
ATOM 1366 C C . GLU A 1 181 ? 19.562 8.304 -27.440 1.00 95.94 181 GLU A C 1
ATOM 1368 O O . GLU A 1 181 ? 19.943 9.457 -27.244 1.00 95.94 181 GLU A O 1
ATOM 1373 N N . LYS A 1 182 ? 20.172 7.494 -28.315 1.00 95.31 182 LYS A N 1
ATOM 1374 C CA . LYS A 1 182 ? 21.317 7.906 -29.144 1.00 95.31 182 LYS A CA 1
ATOM 1375 C C . LYS A 1 182 ? 20.950 8.935 -30.220 1.00 95.31 182 LYS A C 1
ATOM 1377 O O . LYS A 1 182 ? 21.854 9.542 -30.796 1.00 95.31 182 LYS A O 1
ATOM 1382 N N . ASN A 1 183 ? 19.663 9.141 -30.511 1.00 95.88 183 ASN A N 1
ATOM 1383 C CA . ASN A 1 183 ? 19.217 10.143 -31.475 1.00 95.88 183 ASN A CA 1
ATOM 1384 C C . ASN A 1 183 ? 19.677 11.554 -31.031 1.00 95.88 183 ASN A C 1
ATOM 1386 O O . ASN A 1 183 ? 19.317 12.008 -29.939 1.00 95.88 183 ASN A O 1
ATOM 1390 N N . PRO A 1 184 ? 20.427 12.302 -31.868 1.00 94.44 184 PRO A N 1
ATOM 1391 C CA . PRO A 1 184 ? 20.894 13.647 -31.528 1.00 94.44 184 PRO A CA 1
ATOM 1392 C C . PRO A 1 184 ? 19.774 14.633 -31.157 1.00 94.44 184 PRO A C 1
ATOM 1394 O O . PRO A 1 184 ? 19.979 15.517 -30.324 1.00 94.44 184 PRO A O 1
ATOM 1397 N N . ALA A 1 185 ? 18.583 14.486 -31.747 1.00 95.44 185 ALA A N 1
ATOM 1398 C CA . ALA A 1 185 ? 17.415 15.299 -31.422 1.00 95.44 185 ALA A CA 1
ATOM 1399 C C . ALA A 1 185 ? 16.830 14.948 -30.042 1.00 95.44 185 ALA A C 1
ATOM 1401 O O . ALA A 1 185 ? 16.363 15.843 -29.332 1.00 95.44 185 ALA A O 1
ATOM 1402 N N . THR A 1 186 ? 16.908 13.680 -29.620 1.00 96.12 186 THR A N 1
ATOM 1403 C CA . THR A 1 186 ? 16.571 13.262 -28.250 1.00 96.12 186 THR A CA 1
ATOM 1404 C C . THR A 1 186 ? 17.551 13.860 -27.248 1.00 96.12 186 THR A C 1
ATOM 1406 O O . THR A 1 186 ? 17.125 14.498 -26.285 1.00 96.12 186 THR A O 1
ATOM 1409 N N . ILE A 1 187 ? 18.857 13.758 -27.517 1.00 94.69 187 ILE A N 1
ATOM 1410 C CA . ILE A 1 187 ? 19.915 14.343 -26.675 1.00 94.69 187 ILE A CA 1
ATOM 1411 C C . ILE A 1 187 ? 19.694 15.852 -26.499 1.00 94.69 187 ILE A C 1
ATOM 1413 O O . ILE A 1 187 ? 19.695 16.355 -25.376 1.00 94.69 187 ILE A O 1
ATOM 1417 N N . ALA A 1 188 ? 19.395 16.576 -27.583 1.00 94.00 188 ALA A N 1
ATOM 1418 C CA . ALA A 1 188 ? 19.129 18.016 -27.542 1.00 94.00 188 ALA A CA 1
ATOM 1419 C C . ALA A 1 188 ? 17.903 18.414 -26.689 1.00 94.00 188 ALA A C 1
ATOM 1421 O O . ALA A 1 188 ? 17.780 19.576 -26.291 1.00 94.00 188 ALA A O 1
ATOM 1422 N N . ASN A 1 189 ? 16.995 17.474 -26.405 1.00 95.69 189 ASN A N 1
ATOM 1423 C CA . ASN A 1 189 ? 15.823 17.686 -25.555 1.00 95.69 189 ASN A CA 1
ATOM 1424 C C . ASN A 1 189 ? 16.089 17.442 -24.055 1.00 95.69 189 ASN A C 1
ATOM 1426 O O . ASN A 1 189 ? 15.215 17.743 -23.230 1.00 95.69 189 ASN A O 1
ATOM 1430 N N . THR A 1 190 ? 17.278 16.952 -23.705 1.00 94.62 190 THR A N 1
ATOM 1431 C CA . THR A 1 190 ? 17.708 16.589 -22.344 1.00 94.62 190 THR A CA 1
ATOM 1432 C C . THR A 1 190 ? 18.786 17.540 -21.817 1.00 94.62 190 THR A C 1
ATOM 1434 O O . THR A 1 190 ? 19.125 18.533 -22.464 1.00 94.62 190 THR A O 1
ATOM 1437 N N . GLU A 1 191 ? 19.271 17.313 -20.595 1.00 89.88 191 GLU A N 1
ATOM 1438 C CA . GLU A 1 191 ? 20.375 18.097 -20.041 1.00 89.88 191 GLU A CA 1
ATOM 1439 C C . GLU A 1 191 ? 21.670 17.905 -20.844 1.00 89.88 191 GLU A C 1
ATOM 1441 O O . GLU A 1 191 ? 21.933 16.833 -21.385 1.00 89.88 191 GLU A O 1
ATOM 1446 N N . ALA A 1 192 ? 22.527 18.930 -20.874 1.00 77.25 192 ALA A N 1
ATOM 1447 C CA . ALA A 1 192 ? 23.761 18.909 -21.667 1.00 77.25 192 ALA A CA 1
ATOM 1448 C C . ALA A 1 192 ? 24.731 17.768 -21.293 1.00 77.25 192 ALA A C 1
ATOM 1450 O O . ALA A 1 192 ? 25.591 17.416 -22.093 1.00 77.25 192 ALA A O 1
ATOM 1451 N N . ALA A 1 193 ? 24.597 17.192 -20.094 1.00 77.12 193 ALA A N 1
ATOM 1452 C CA . ALA A 1 193 ? 25.412 16.080 -19.613 1.00 77.12 193 ALA A CA 1
ATOM 1453 C C . ALA A 1 193 ? 24.956 14.696 -20.124 1.00 77.12 193 ALA A C 1
ATOM 1455 O O . ALA A 1 193 ? 25.665 13.712 -19.910 1.00 77.12 193 ALA A O 1
ATOM 1456 N N . ARG A 1 194 ? 23.799 14.585 -20.797 1.00 85.44 194 ARG A N 1
ATOM 1457 C CA . ARG A 1 194 ? 23.307 13.324 -21.378 1.00 85.44 194 ARG A CA 1
ATOM 1458 C C . ARG A 1 194 ? 23.797 13.140 -22.821 1.00 85.44 194 ARG A C 1
ATOM 1460 O O . ARG A 1 194 ? 23.011 12.964 -23.745 1.00 85.44 194 ARG A O 1
ATOM 1467 N N . ASP A 1 195 ? 25.109 13.217 -23.016 1.00 86.00 195 ASP A N 1
ATOM 1468 C CA . ASP A 1 195 ? 25.744 12.995 -24.316 1.00 86.00 195 ASP A CA 1
ATOM 1469 C C . ASP A 1 195 ? 25.869 11.496 -24.672 1.00 86.00 195 ASP A C 1
ATOM 1471 O O . ASP A 1 195 ? 25.523 10.603 -23.892 1.00 86.00 195 ASP A O 1
ATOM 1475 N N . ALA A 1 196 ? 26.386 11.203 -25.869 1.00 82.69 196 ALA A N 1
ATOM 1476 C CA . ALA A 1 196 ? 26.587 9.829 -26.335 1.00 82.69 196 ALA A CA 1
ATOM 1477 C C . ALA A 1 196 ? 27.506 9.001 -25.408 1.00 82.69 196 ALA A C 1
ATOM 1479 O O . ALA A 1 196 ? 27.295 7.799 -25.244 1.00 82.69 196 ALA A O 1
ATOM 1480 N N . ALA A 1 197 ? 28.492 9.629 -24.756 1.00 87.31 197 ALA A N 1
ATOM 1481 C CA . ALA A 1 197 ? 29.387 8.947 -23.821 1.00 87.31 197 ALA A CA 1
ATOM 1482 C C . ALA A 1 197 ? 28.664 8.570 -22.517 1.00 87.31 197 ALA A C 1
ATOM 1484 O O . ALA A 1 197 ? 28.873 7.479 -21.971 1.00 87.31 197 ALA A O 1
ATOM 1485 N N . ARG A 1 198 ? 27.767 9.437 -22.032 1.00 89.62 198 ARG A N 1
ATOM 1486 C CA . ARG A 1 198 ? 26.902 9.135 -20.891 1.00 89.62 198 ARG A CA 1
ATOM 1487 C C . ARG A 1 198 ? 25.937 7.999 -21.210 1.00 89.62 198 ARG A C 1
ATOM 1489 O O . ARG A 1 198 ? 25.793 7.110 -20.375 1.00 89.62 198 ARG A O 1
ATOM 1496 N N . ILE A 1 199 ? 25.331 7.985 -22.396 1.00 89.56 199 ILE A N 1
ATOM 1497 C CA . ILE A 1 199 ? 24.452 6.890 -22.846 1.00 89.56 199 ILE A CA 1
ATOM 1498 C C . ILE A 1 199 ? 25.224 5.563 -22.855 1.00 89.56 199 ILE A C 1
ATOM 1500 O O . ILE A 1 199 ? 24.768 4.590 -22.257 1.00 89.56 199 ILE A O 1
ATOM 1504 N N . ASN A 1 200 ? 26.437 5.539 -23.415 1.00 89.31 200 ASN A N 1
ATOM 1505 C CA . ASN A 1 200 ? 27.279 4.341 -23.387 1.00 89.31 200 ASN A CA 1
ATOM 1506 C C . ASN A 1 200 ? 27.631 3.898 -21.956 1.00 89.31 200 ASN A C 1
ATOM 1508 O O . ASN A 1 200 ? 27.654 2.707 -21.671 1.00 89.31 200 ASN A O 1
ATOM 1512 N N . THR A 1 201 ? 27.843 4.834 -21.027 1.00 92.88 201 THR A N 1
ATOM 1513 C CA . THR A 1 201 ? 28.039 4.505 -19.603 1.00 92.88 201 THR A CA 1
ATOM 1514 C C . THR A 1 201 ? 26.781 3.906 -18.961 1.00 92.88 201 THR A C 1
ATOM 1516 O O . THR A 1 201 ? 26.884 2.968 -18.175 1.00 92.88 201 THR A O 1
ATOM 1519 N N . LEU A 1 202 ? 25.595 4.444 -19.267 1.00 93.75 202 LEU A N 1
ATOM 1520 C CA . LEU A 1 202 ? 24.325 3.999 -18.681 1.00 93.75 202 LEU A CA 1
ATOM 1521 C C . LEU A 1 202 ? 23.956 2.574 -19.111 1.00 93.75 202 LEU A C 1
ATOM 1523 O O . LEU A 1 202 ? 23.497 1.787 -18.286 1.00 93.75 202 LEU A O 1
ATOM 1527 N N . TYR A 1 203 ? 24.184 2.249 -20.384 1.00 96.00 203 TYR A N 1
ATOM 1528 C CA . TYR A 1 203 ? 23.820 0.961 -20.978 1.00 96.00 203 TYR A CA 1
ATOM 1529 C C . TYR A 1 203 ? 24.991 -0.023 -21.092 1.00 96.00 203 TYR A C 1
ATOM 1531 O O . TYR A 1 203 ? 24.768 -1.195 -21.372 1.00 96.00 203 TYR A O 1
ATOM 1539 N N . GLY A 1 204 ? 26.224 0.415 -20.824 1.00 93.56 204 GLY A N 1
ATOM 1540 C CA . GLY A 1 204 ? 27.446 -0.394 -20.894 1.00 93.56 204 GLY A CA 1
ATOM 1541 C C . GLY A 1 204 ? 27.416 -1.724 -20.129 1.00 93.56 204 GLY A C 1
ATOM 1542 O O . GLY A 1 204 ? 27.994 -2.691 -20.622 1.00 93.56 204 GLY A O 1
ATOM 1543 N N . PRO A 1 205 ? 26.738 -1.833 -18.969 1.00 94.62 205 PRO A N 1
ATOM 1544 C CA . PRO A 1 205 ? 26.581 -3.115 -18.282 1.00 94.62 205 PRO A CA 1
ATOM 1545 C C . PRO A 1 205 ? 25.769 -4.174 -19.051 1.00 94.62 205 PRO A C 1
ATOM 1547 O O . PRO A 1 205 ? 25.849 -5.352 -18.712 1.00 94.62 205 PRO A O 1
ATOM 1550 N N . LEU A 1 206 ? 24.972 -3.796 -20.058 1.00 96.56 206 LEU A N 1
ATOM 1551 C CA . LEU A 1 206 ? 24.177 -4.743 -20.842 1.00 96.56 206 LEU A CA 1
ATOM 1552 C C . LEU A 1 206 ? 25.066 -5.497 -21.838 1.00 96.56 206 LEU A C 1
ATOM 1554 O O . LEU A 1 206 ? 25.502 -4.958 -22.852 1.00 96.56 206 LEU A O 1
ATOM 1558 N N . ALA A 1 207 ? 25.302 -6.778 -21.558 1.00 95.69 207 ALA A N 1
ATOM 1559 C CA . ALA A 1 207 ? 25.967 -7.686 -22.486 1.00 95.69 207 ALA A CA 1
ATOM 1560 C C . ALA A 1 207 ? 25.130 -7.911 -23.770 1.00 95.69 207 ALA A C 1
ATOM 1562 O O . ALA A 1 207 ? 23.906 -7.783 -23.719 1.00 95.69 207 ALA A O 1
ATOM 1563 N N . PRO A 1 208 ? 25.735 -8.352 -24.896 1.00 96.81 208 PRO A N 1
ATOM 1564 C CA . PRO A 1 208 ? 25.031 -8.535 -26.175 1.00 96.81 208 PRO A CA 1
ATOM 1565 C C . PRO A 1 208 ? 23.767 -9.401 -26.118 1.00 96.81 208 PRO A C 1
ATOM 1567 O O . PRO A 1 208 ? 22.818 -9.182 -26.859 1.00 96.81 208 PRO A O 1
ATOM 1570 N N . LYS A 1 209 ? 23.703 -10.361 -25.194 1.00 96.00 209 LYS A N 1
ATOM 1571 C CA . LYS A 1 209 ? 22.511 -11.192 -24.958 1.00 96.00 209 LYS A CA 1
ATOM 1572 C C . LYS A 1 209 ? 21.283 -10.431 -24.438 1.00 96.00 209 LYS A C 1
ATOM 1574 O O . LYS A 1 209 ? 20.185 -10.957 -24.507 1.00 96.00 209 LYS A O 1
ATOM 1579 N N . TRP A 1 210 ? 21.455 -9.213 -23.932 1.00 97.69 210 TRP A N 1
ATOM 1580 C CA . TRP A 1 210 ? 20.354 -8.298 -23.618 1.00 97.69 210 TRP A CA 1
ATOM 1581 C C . TRP A 1 210 ? 19.992 -7.376 -24.789 1.00 97.69 210 TRP A C 1
ATOM 1583 O O . TRP A 1 210 ? 18.993 -6.670 -24.719 1.00 97.69 210 TRP A O 1
ATOM 1593 N N . LEU A 1 211 ? 20.805 -7.365 -25.847 1.00 97.12 211 LEU A N 1
ATOM 1594 C CA . LEU A 1 211 ? 20.766 -6.403 -26.949 1.00 97.12 211 LEU A CA 1
ATOM 1595 C C . LEU A 1 211 ? 20.576 -7.098 -28.306 1.00 97.12 211 LEU A C 1
ATOM 1597 O O . LEU A 1 211 ? 21.153 -6.683 -29.305 1.00 97.12 211 LEU A O 1
ATOM 1601 N N . ASP A 1 212 ? 19.816 -8.193 -28.331 1.00 94.19 212 ASP A N 1
ATOM 1602 C CA . ASP A 1 212 ? 19.530 -8.980 -29.542 1.00 94.19 212 ASP A CA 1
ATOM 1603 C C . ASP A 1 212 ? 20.808 -9.461 -30.267 1.00 94.19 212 ASP A C 1
ATOM 1605 O O . ASP A 1 212 ? 20.917 -9.513 -31.489 1.00 94.19 212 ASP A O 1
ATOM 1609 N N . GLY A 1 213 ? 21.850 -9.761 -29.487 1.00 93.69 213 GLY A N 1
ATOM 1610 C CA . GLY A 1 213 ? 23.160 -10.174 -29.990 1.00 93.69 213 GLY A CA 1
ATOM 1611 C C . GLY A 1 213 ? 24.046 -9.034 -30.502 1.00 93.69 213 GLY A C 1
ATOM 1612 O O . GLY A 1 213 ? 25.212 -9.291 -30.812 1.00 93.69 213 GLY A O 1
ATOM 1613 N N . ALA A 1 214 ? 23.555 -7.793 -30.559 1.00 94.06 214 ALA A N 1
ATOM 1614 C CA . ALA A 1 214 ? 24.338 -6.633 -30.973 1.00 94.06 214 ALA A CA 1
ATOM 1615 C C . ALA A 1 214 ? 25.293 -6.153 -29.866 1.00 94.06 214 ALA A C 1
ATOM 1617 O O . ALA A 1 214 ? 24.996 -6.229 -28.671 1.00 94.06 214 ALA A O 1
ATOM 1618 N N . SER A 1 215 ? 26.446 -5.606 -30.261 1.00 94.00 215 SER A N 1
ATOM 1619 C CA . SER A 1 215 ? 27.256 -4.794 -29.349 1.00 94.00 215 SER A CA 1
ATOM 1620 C C . SER A 1 215 ? 26.582 -3.440 -29.129 1.00 94.00 215 SER A C 1
ATOM 1622 O O . SER A 1 215 ? 25.967 -2.896 -30.047 1.00 94.00 215 SER A O 1
ATOM 1624 N N . LEU A 1 216 ? 26.750 -2.847 -27.943 1.00 93.88 216 LEU A N 1
ATOM 1625 C CA . LEU A 1 216 ? 26.204 -1.522 -27.637 1.00 93.88 216 LEU A CA 1
ATOM 1626 C C . LEU A 1 216 ? 26.649 -0.467 -28.660 1.00 93.88 216 LEU A C 1
ATOM 1628 O O . LEU A 1 216 ? 25.849 0.387 -29.038 1.00 93.88 216 LEU A O 1
ATOM 1632 N N . ASP A 1 217 ? 27.896 -0.534 -29.130 1.00 91.81 217 ASP A N 1
ATOM 1633 C CA . ASP A 1 217 ? 28.443 0.404 -30.117 1.00 91.81 217 ASP A CA 1
ATOM 1634 C C . ASP A 1 217 ? 27.801 0.256 -31.508 1.00 91.81 217 ASP A C 1
ATOM 1636 O O . ASP A 1 217 ? 27.687 1.249 -32.226 1.00 91.81 217 ASP A O 1
ATOM 1640 N N . ASP A 1 218 ? 27.306 -0.938 -31.850 1.00 93.81 218 ASP A N 1
ATOM 1641 C CA . ASP A 1 218 ? 26.693 -1.237 -33.151 1.00 93.81 218 ASP A CA 1
ATOM 1642 C C . ASP A 1 218 ? 25.218 -0.807 -33.229 1.00 93.81 218 ASP A C 1
ATOM 1644 O O . ASP A 1 218 ? 24.646 -0.725 -34.318 1.00 93.81 218 ASP A O 1
ATOM 1648 N N . ILE A 1 219 ? 24.589 -0.492 -32.089 1.00 95.69 219 ILE A N 1
ATOM 1649 C CA . ILE A 1 219 ? 23.215 0.021 -32.059 1.00 95.69 219 ILE A CA 1
ATOM 1650 C C . ILE A 1 219 ? 23.189 1.416 -32.686 1.00 95.69 219 ILE A C 1
ATOM 1652 O O . ILE A 1 219 ? 23.684 2.389 -32.099 1.00 95.69 219 ILE A O 1
ATOM 1656 N N . MET A 1 220 ? 22.586 1.503 -33.871 1.00 94.38 220 MET A N 1
ATOM 1657 C CA . MET A 1 220 ? 22.407 2.745 -34.616 1.00 94.38 220 MET A CA 1
ATOM 1658 C C . MET A 1 220 ? 21.421 3.687 -33.919 1.00 94.38 220 MET A C 1
ATOM 1660 O O . MET A 1 220 ? 20.413 3.256 -33.364 1.00 94.38 220 MET A O 1
ATOM 1664 N N . ALA A 1 221 ? 21.703 4.989 -33.984 1.00 95.38 221 ALA A N 1
ATOM 1665 C CA . ALA A 1 221 ? 20.776 6.013 -33.523 1.00 95.38 221 ALA A CA 1
ATOM 1666 C C . ALA A 1 221 ? 19.511 6.036 -34.394 1.00 95.38 221 ALA A C 1
ATOM 1668 O O . ALA A 1 221 ? 19.597 5.965 -35.623 1.00 95.38 221 ALA A O 1
ATOM 1669 N N . ASP A 1 222 ? 18.354 6.194 -33.756 1.00 96.19 222 ASP A N 1
ATOM 1670 C CA . ASP A 1 222 ? 17.109 6.515 -34.446 1.00 96.19 222 ASP A CA 1
ATOM 1671 C C . ASP A 1 222 ? 17.255 7.838 -35.225 1.00 96.19 222 ASP A C 1
ATOM 1673 O O . ASP A 1 222 ? 17.963 8.757 -34.803 1.00 96.19 222 ASP A O 1
ATOM 1677 N N . ALA A 1 223 ? 16.596 7.922 -36.383 1.00 95.06 223 ALA A N 1
ATOM 1678 C CA . ALA A 1 223 ? 16.712 9.045 -37.314 1.00 95.06 223 ALA A CA 1
ATOM 1679 C C . ALA A 1 223 ? 15.496 9.991 -37.290 1.00 95.06 223 ALA A C 1
ATOM 1681 O O . ALA A 1 223 ? 15.408 10.900 -38.121 1.00 95.06 223 ALA A O 1
ATOM 1682 N N . THR A 1 224 ? 14.548 9.786 -36.372 1.00 96.12 224 THR A N 1
ATOM 1683 C CA . THR A 1 224 ? 13.340 10.608 -36.267 1.00 96.12 224 THR A CA 1
ATOM 1684 C C . THR A 1 224 ? 13.705 12.039 -35.869 1.00 96.12 224 THR A C 1
ATOM 1686 O O . THR A 1 224 ? 14.493 12.279 -34.954 1.00 96.12 224 THR A O 1
ATOM 1689 N N . ALA A 1 225 ? 13.146 13.029 -36.562 1.00 95.19 225 ALA A N 1
ATOM 1690 C CA . ALA A 1 225 ? 13.400 14.431 -36.255 1.00 95.19 225 ALA A CA 1
ATOM 1691 C C . ALA A 1 225 ? 12.459 14.910 -35.141 1.00 95.19 225 ALA A C 1
ATOM 1693 O O . ALA A 1 225 ? 11.284 15.157 -35.395 1.00 95.19 225 ALA A O 1
ATOM 1694 N N . PHE A 1 226 ? 12.983 15.087 -33.927 1.00 96.81 226 PHE A N 1
ATOM 1695 C CA . PHE A 1 226 ? 12.228 15.642 -32.801 1.00 96.81 226 PHE A CA 1
ATOM 1696 C C . PHE A 1 226 ? 12.495 17.139 -32.631 1.00 96.81 226 PHE A C 1
ATOM 1698 O O . PHE A 1 226 ? 13.643 17.591 -32.615 1.00 96.81 226 PHE A O 1
ATOM 1705 N N . ALA A 1 227 ? 11.438 17.933 -32.462 1.00 97.00 227 ALA A N 1
ATOM 1706 C CA . ALA A 1 227 ? 11.588 19.354 -32.161 1.00 97.00 227 ALA A CA 1
ATOM 1707 C C . ALA A 1 227 ? 12.134 19.572 -30.734 1.00 97.00 227 ALA A C 1
ATOM 1709 O O . ALA A 1 227 ? 11.786 18.846 -29.806 1.00 97.00 227 ALA A O 1
ATOM 1710 N N . ASN A 1 228 ? 12.950 20.610 -30.509 1.00 96.31 228 ASN A N 1
ATOM 1711 C CA . ASN A 1 228 ? 13.402 20.966 -29.155 1.00 96.31 228 ASN A CA 1
ATOM 1712 C C . ASN A 1 228 ? 12.385 21.863 -28.431 1.00 96.31 228 ASN A C 1
ATOM 1714 O O . ASN A 1 228 ? 12.631 23.036 -28.154 1.00 96.31 228 ASN A O 1
ATOM 1718 N N . ASN A 1 229 ? 11.199 21.322 -28.170 1.00 95.56 229 ASN A N 1
ATOM 1719 C CA . ASN A 1 229 ? 10.106 21.994 -27.467 1.00 95.56 229 ASN A CA 1
ATOM 1720 C C . ASN A 1 229 ? 9.262 20.957 -26.699 1.00 95.56 229 ASN A C 1
ATOM 1722 O O . ASN A 1 229 ? 9.659 19.798 -26.584 1.00 95.56 229 ASN A O 1
ATOM 1726 N N . SER A 1 230 ? 8.139 21.364 -26.102 1.00 96.88 230 SER A N 1
ATOM 1727 C CA . SER A 1 230 ? 7.269 20.424 -25.375 1.00 96.88 230 SER A CA 1
ATOM 1728 C C . SER A 1 230 ? 6.693 19.338 -26.295 1.00 96.88 230 SER A C 1
ATOM 1730 O O . SER A 1 230 ? 6.760 18.162 -25.950 1.00 96.88 230 SER A O 1
ATOM 1732 N N . ALA A 1 231 ? 6.233 19.701 -27.499 1.00 97.44 231 ALA A N 1
ATOM 1733 C CA . ALA A 1 231 ? 5.670 18.748 -28.456 1.00 97.44 231 ALA A CA 1
ATOM 1734 C C . ALA A 1 231 ? 6.687 17.674 -28.873 1.00 97.44 231 ALA A C 1
ATOM 1736 O O . ALA A 1 231 ? 6.378 16.491 -28.788 1.00 97.44 231 ALA A O 1
ATOM 1737 N N . GLY A 1 232 ? 7.922 18.060 -29.208 1.00 97.75 232 GLY A N 1
ATOM 1738 C CA . GLY A 1 232 ? 8.956 17.093 -29.577 1.00 97.75 232 GLY A CA 1
ATOM 1739 C C . GLY A 1 232 ? 9.365 16.164 -28.429 1.00 97.75 232 GLY A C 1
ATOM 1740 O O . GLY A 1 232 ? 9.646 14.996 -28.664 1.00 97.75 232 GLY A O 1
ATOM 1741 N N . ARG A 1 233 ? 9.309 16.613 -27.165 1.00 98.12 233 ARG A N 1
ATOM 1742 C CA . ARG A 1 233 ? 9.496 15.720 -26.000 1.00 98.12 233 ARG A CA 1
ATOM 1743 C C . ARG A 1 233 ? 8.369 14.701 -25.863 1.00 98.12 233 ARG A C 1
ATOM 1745 O O . ARG A 1 233 ? 8.631 13.545 -25.546 1.00 98.12 233 ARG A O 1
ATOM 1752 N N . LEU A 1 234 ? 7.128 15.113 -26.117 1.00 98.25 234 LEU A N 1
ATOM 1753 C CA . LEU A 1 234 ? 5.983 14.201 -26.121 1.00 98.25 234 LEU A CA 1
ATOM 1754 C C . LEU A 1 234 ? 6.051 13.207 -27.288 1.00 98.25 234 LEU A C 1
ATOM 1756 O O . LEU A 1 234 ? 5.679 12.051 -27.112 1.00 98.25 234 LEU A O 1
ATOM 1760 N N . GLU A 1 235 ? 6.573 13.618 -28.444 1.00 98.38 235 GLU A N 1
ATOM 1761 C CA . GLU A 1 235 ? 6.849 12.722 -29.574 1.00 98.38 235 GLU A CA 1
ATOM 1762 C C . GLU A 1 235 ? 7.926 11.686 -29.223 1.00 98.38 235 GLU A C 1
ATOM 1764 O O . GLU A 1 235 ? 7.731 10.506 -29.507 1.00 98.38 235 GLU A O 1
ATOM 1769 N N . ILE A 1 236 ? 9.004 12.083 -28.531 1.00 98.44 236 ILE A N 1
ATOM 1770 C CA . ILE A 1 236 ? 10.015 11.133 -28.032 1.00 98.44 236 ILE A CA 1
ATOM 1771 C C . ILE A 1 236 ? 9.378 10.136 -27.055 1.00 98.44 236 ILE A C 1
ATOM 1773 O O . ILE A 1 236 ? 9.568 8.930 -27.197 1.00 98.44 236 ILE A O 1
ATOM 1777 N N . ILE A 1 237 ? 8.586 10.611 -26.086 1.00 98.38 237 ILE A N 1
ATOM 1778 C CA . ILE A 1 237 ? 7.869 9.736 -25.140 1.00 98.38 237 ILE A CA 1
ATOM 1779 C C . ILE A 1 237 ? 6.938 8.772 -25.888 1.00 98.38 237 ILE A C 1
ATOM 1781 O O . ILE A 1 237 ? 6.879 7.588 -25.562 1.00 98.38 237 ILE A O 1
ATOM 1785 N N . SER A 1 238 ? 6.244 9.248 -26.923 1.00 98.12 238 SER A N 1
ATOM 1786 C CA . SER A 1 238 ? 5.383 8.405 -27.753 1.00 98.12 238 SER A CA 1
ATOM 1787 C C . SER A 1 238 ? 6.171 7.352 -28.536 1.00 98.12 238 SER A C 1
ATOM 1789 O O . SER A 1 238 ? 5.678 6.237 -28.690 1.00 98.12 238 SER A O 1
ATOM 1791 N N . ALA A 1 239 ? 7.370 7.679 -29.024 1.00 98.19 239 ALA A N 1
ATOM 1792 C CA . ALA A 1 239 ? 8.252 6.730 -29.704 1.00 98.19 239 ALA A CA 1
ATOM 1793 C C . ALA A 1 239 ? 8.803 5.667 -28.737 1.00 98.19 239 ALA A C 1
ATOM 1795 O O . ALA A 1 239 ? 8.947 4.504 -29.105 1.00 98.19 239 ALA A O 1
ATOM 1796 N N . LEU A 1 240 ? 9.054 6.044 -27.480 1.00 98.38 240 LEU A N 1
ATOM 1797 C CA . LEU A 1 240 ? 9.523 5.138 -26.428 1.00 98.38 240 LEU A CA 1
ATOM 1798 C C . LEU A 1 240 ? 8.424 4.222 -25.878 1.00 98.38 240 LEU A C 1
ATOM 1800 O O . LEU A 1 240 ? 8.728 3.123 -25.422 1.00 98.38 240 LEU A O 1
ATOM 1804 N N . ALA A 1 241 ? 7.157 4.639 -25.935 1.00 97.50 241 ALA A N 1
ATOM 1805 C CA . ALA A 1 241 ? 6.024 3.955 -25.311 1.00 97.50 241 ALA A CA 1
ATOM 1806 C C . ALA A 1 241 ? 5.958 2.420 -25.518 1.00 97.50 241 ALA A C 1
ATOM 1808 O O . ALA A 1 241 ? 5.803 1.715 -24.513 1.00 97.50 241 ALA A O 1
ATOM 1809 N N . PRO A 1 242 ? 6.084 1.858 -26.743 1.00 96.69 242 PRO A N 1
ATOM 1810 C CA . PRO A 1 242 ? 6.053 0.403 -26.927 1.00 96.69 242 PRO A CA 1
ATOM 1811 C C . PRO A 1 242 ? 7.226 -0.302 -26.229 1.00 96.69 242 PRO A C 1
ATOM 1813 O O . PRO A 1 242 ? 7.030 -1.330 -25.579 1.00 96.69 242 PRO A O 1
ATOM 1816 N N . HIS A 1 243 ? 8.425 0.281 -26.291 1.00 98.12 243 HIS A N 1
ATOM 1817 C CA . HIS A 1 243 ? 9.619 -0.253 -25.638 1.00 98.12 243 HIS A CA 1
ATOM 1818 C C . HIS A 1 243 ? 9.501 -0.170 -24.113 1.00 98.12 243 HIS A C 1
ATOM 1820 O O . HIS A 1 243 ? 9.739 -1.150 -23.408 1.00 98.12 243 HIS A O 1
ATOM 1826 N N . THR A 1 244 ? 9.041 0.972 -23.595 1.00 98.00 244 THR A N 1
ATOM 1827 C CA . THR A 1 244 ? 8.787 1.184 -22.168 1.00 98.00 244 THR A CA 1
ATOM 1828 C C . THR A 1 244 ? 7.804 0.157 -21.615 1.00 98.00 244 THR A C 1
ATOM 1830 O O . THR A 1 244 ? 8.063 -0.419 -20.560 1.00 98.00 244 THR A O 1
ATOM 1833 N N . ALA A 1 245 ? 6.698 -0.116 -22.314 1.00 96.62 245 ALA A N 1
ATOM 1834 C CA . ALA A 1 245 ? 5.709 -1.087 -21.856 1.00 96.62 245 ALA A CA 1
ATOM 1835 C C . ALA A 1 245 ? 6.318 -2.488 -21.675 1.00 96.62 245 ALA A C 1
ATOM 1837 O O . ALA A 1 245 ? 6.134 -3.099 -20.618 1.00 96.62 245 ALA A O 1
ATOM 1838 N N . LYS A 1 246 ? 7.088 -2.962 -22.665 1.00 97.88 246 LYS A N 1
ATOM 1839 C CA . LYS A 1 246 ? 7.727 -4.285 -22.629 1.00 97.88 246 LYS A CA 1
ATOM 1840 C C . LYS A 1 246 ? 8.860 -4.374 -21.603 1.00 97.88 246 LYS A C 1
ATOM 1842 O O . LYS A 1 246 ? 8.970 -5.378 -20.892 1.00 97.88 246 LYS A O 1
ATOM 1847 N N . ILE A 1 247 ? 9.681 -3.329 -21.486 1.00 98.31 247 ILE A N 1
ATOM 1848 C CA . ILE A 1 247 ? 10.750 -3.252 -20.480 1.00 98.31 247 ILE A CA 1
ATOM 1849 C C . ILE A 1 247 ? 10.147 -3.317 -19.075 1.00 98.31 247 ILE A C 1
ATOM 1851 O O . ILE A 1 247 ? 10.592 -4.120 -18.259 1.00 98.31 247 ILE A O 1
ATOM 1855 N N . LEU A 1 248 ? 9.093 -2.541 -18.798 1.00 97.25 248 LEU A N 1
ATOM 1856 C CA . LEU A 1 248 ? 8.455 -2.517 -17.480 1.00 97.25 248 LEU A CA 1
ATOM 1857 C C . LEU A 1 248 ? 7.768 -3.842 -17.122 1.00 97.25 248 LEU A C 1
ATOM 1859 O O . LEU A 1 248 ? 7.875 -4.278 -15.978 1.00 97.25 248 LEU A O 1
ATOM 1863 N N . SER A 1 249 ? 7.101 -4.512 -18.069 1.00 96.69 249 SER A N 1
ATOM 1864 C CA . SER A 1 249 ? 6.507 -5.831 -17.798 1.00 96.69 249 SER A CA 1
ATOM 1865 C C . SER A 1 249 ? 7.565 -6.905 -17.534 1.00 96.69 249 SER A C 1
ATOM 1867 O O . SER A 1 249 ? 7.376 -7.778 -16.690 1.00 96.69 249 SER A O 1
ATOM 1869 N N . SER A 1 250 ? 8.695 -6.839 -18.239 1.00 98.00 250 SER A N 1
ATOM 1870 C CA . SER A 1 250 ? 9.808 -7.777 -18.050 1.00 98.00 250 SER A CA 1
ATOM 1871 C C . SER A 1 250 ? 10.562 -7.501 -16.748 1.00 98.00 250 SER A C 1
ATOM 1873 O O . SER A 1 250 ? 10.991 -8.428 -16.065 1.00 98.00 250 SER A O 1
ATOM 1875 N N . TYR A 1 251 ? 10.657 -6.228 -16.365 1.00 97.25 251 TYR A N 1
ATOM 1876 C CA . TYR A 1 251 ? 11.197 -5.800 -15.082 1.00 97.25 251 TYR A CA 1
ATOM 1877 C C . TYR A 1 251 ? 10.330 -6.280 -13.910 1.00 97.25 251 TYR A C 1
ATOM 1879 O O . TYR A 1 251 ? 10.868 -6.790 -12.932 1.00 97.25 251 TYR A O 1
ATOM 1887 N N . ASP A 1 252 ? 8.996 -6.224 -14.024 1.00 95.81 252 ASP A N 1
ATOM 1888 C CA . ASP A 1 252 ? 8.102 -6.825 -13.022 1.00 95.81 252 ASP A CA 1
ATOM 1889 C C . ASP A 1 252 ? 8.370 -8.323 -12.853 1.00 95.81 252 ASP A C 1
ATOM 1891 O O . ASP A 1 252 ? 8.430 -8.818 -11.727 1.00 95.81 252 ASP A O 1
ATOM 1895 N N . ARG A 1 253 ? 8.554 -9.058 -13.958 1.00 96.69 253 ARG A N 1
ATOM 1896 C CA . ARG A 1 253 ? 8.902 -10.484 -13.903 1.00 96.69 253 ARG A CA 1
ATOM 1897 C C . ARG A 1 253 ? 10.228 -10.706 -13.173 1.00 96.69 253 ARG A C 1
ATOM 1899 O O . ARG A 1 253 ? 10.277 -11.558 -12.290 1.00 96.69 253 ARG A O 1
ATOM 1906 N N . LEU A 1 254 ? 11.263 -9.930 -13.502 1.00 97.44 254 LEU A N 1
ATOM 1907 C CA . LEU A 1 254 ? 12.572 -9.995 -12.845 1.00 97.44 254 LEU A CA 1
ATOM 1908 C C . LEU A 1 254 ? 12.458 -9.753 -11.330 1.00 97.44 254 LEU A C 1
ATOM 1910 O O . LEU A 1 254 ? 12.918 -10.567 -10.533 1.00 97.44 254 LEU A O 1
ATOM 1914 N N . CYS A 1 255 ? 11.805 -8.661 -10.929 1.00 96.19 255 CYS A N 1
ATOM 1915 C CA . CYS A 1 255 ? 11.642 -8.283 -9.527 1.00 96.19 255 CYS A CA 1
ATOM 1916 C C . CYS A 1 255 ? 10.813 -9.298 -8.733 1.00 96.19 255 CYS A C 1
ATOM 1918 O O . CYS A 1 255 ? 11.172 -9.635 -7.606 1.00 96.19 255 CYS A O 1
ATOM 1920 N N . ASN A 1 256 ? 9.728 -9.816 -9.316 1.00 95.56 256 ASN A N 1
ATOM 1921 C CA . ASN A 1 256 ? 8.914 -10.850 -8.679 1.00 95.56 256 ASN A CA 1
ATOM 1922 C C . ASN A 1 256 ? 9.691 -12.162 -8.517 1.00 95.56 256 ASN A C 1
ATOM 1924 O O . ASN A 1 256 ? 9.566 -12.808 -7.478 1.00 95.56 256 ASN A O 1
ATOM 1928 N N . ALA A 1 257 ? 10.518 -12.536 -9.499 1.00 96.88 257 ALA A N 1
ATOM 1929 C CA . ALA A 1 257 ? 11.401 -13.693 -9.383 1.00 96.88 257 ALA A CA 1
ATOM 1930 C C . ALA A 1 257 ? 12.421 -13.508 -8.248 1.00 96.88 257 ALA A C 1
ATOM 1932 O O . ALA A 1 257 ? 12.566 -14.402 -7.417 1.00 96.88 257 ALA A O 1
ATOM 1933 N N . ALA A 1 258 ? 13.071 -12.343 -8.156 1.00 96.25 258 ALA A N 1
ATOM 1934 C CA . ALA A 1 258 ? 14.019 -12.051 -7.080 1.00 96.25 258 ALA A CA 1
ATOM 1935 C C . ALA A 1 258 ? 13.359 -12.137 -5.690 1.00 96.25 258 ALA A C 1
ATOM 1937 O O . ALA A 1 258 ? 13.854 -12.841 -4.811 1.00 96.25 258 ALA A O 1
ATOM 1938 N N . LEU A 1 259 ? 12.188 -11.509 -5.515 1.00 94.62 259 LEU A N 1
ATOM 1939 C CA . LEU A 1 259 ? 11.417 -11.574 -4.265 1.00 94.62 259 LEU A CA 1
ATOM 1940 C C . LEU A 1 259 ? 11.009 -13.006 -3.902 1.00 94.62 259 LEU A C 1
ATOM 1942 O O . LEU A 1 259 ? 11.071 -13.386 -2.732 1.00 94.62 259 LEU A O 1
ATOM 1946 N N . TYR A 1 260 ? 10.606 -13.802 -4.895 1.00 95.75 260 TYR A N 1
ATOM 1947 C CA . TYR A 1 260 ? 10.258 -15.204 -4.697 1.00 95.75 260 TYR A CA 1
ATOM 1948 C C . TYR A 1 260 ? 11.461 -16.015 -4.199 1.00 95.75 260 TYR A C 1
ATOM 1950 O O . TYR A 1 260 ? 11.362 -16.690 -3.174 1.00 95.75 260 TYR A O 1
ATOM 1958 N N . PHE A 1 261 ? 12.613 -15.919 -4.870 1.00 96.25 261 PHE A N 1
ATOM 1959 C CA . PHE A 1 261 ? 13.808 -16.670 -4.473 1.00 96.25 261 PHE A CA 1
ATOM 1960 C C . PHE A 1 261 ? 14.414 -16.177 -3.155 1.00 96.25 261 PHE A C 1
ATOM 1962 O O . PHE A 1 261 ? 14.949 -16.986 -2.399 1.00 96.25 261 PHE A O 1
ATOM 1969 N N . GLU A 1 262 ? 14.270 -14.894 -2.817 1.00 95.56 262 GLU A N 1
ATOM 1970 C CA . GLU A 1 262 ? 14.595 -14.385 -1.482 1.00 95.56 262 GLU A CA 1
ATOM 1971 C C . GLU A 1 262 ? 13.724 -15.031 -0.404 1.00 95.56 262 GLU A C 1
ATOM 1973 O O . GLU A 1 262 ? 14.240 -15.492 0.620 1.00 95.56 262 GLU A O 1
ATOM 1978 N N . GLN A 1 263 ? 12.408 -15.081 -0.624 1.00 94.25 263 GLN A N 1
ATOM 1979 C CA . GLN A 1 263 ? 11.486 -15.702 0.318 1.00 94.25 263 GLN A CA 1
ATOM 1980 C C . GLN A 1 263 ? 11.799 -17.193 0.489 1.00 94.25 263 GLN A C 1
ATOM 1982 O O . GLN A 1 263 ? 11.870 -17.671 1.622 1.00 94.25 263 GLN A O 1
ATOM 1987 N N . GLU A 1 264 ? 12.042 -17.911 -0.606 1.00 94.56 264 GLU A N 1
ATOM 1988 C CA . GLU A 1 264 ? 12.403 -19.329 -0.570 1.00 94.56 264 GLU A CA 1
ATOM 1989 C C . GLU A 1 264 ? 13.749 -19.569 0.120 1.00 94.56 264 GLU A C 1
ATOM 1991 O O . GLU A 1 264 ? 13.845 -20.452 0.973 1.00 94.56 264 GLU A O 1
ATOM 1996 N N . GLY A 1 265 ? 14.766 -18.746 -0.155 1.00 94.81 265 GLY A N 1
ATOM 1997 C CA . GLY A 1 265 ? 16.060 -18.809 0.529 1.00 94.81 265 GLY A CA 1
ATOM 1998 C C . GLY A 1 265 ? 15.930 -18.581 2.037 1.00 94.81 265 GLY A C 1
ATOM 1999 O O . GLY A 1 265 ? 16.471 -19.347 2.835 1.00 94.81 265 GLY A O 1
ATOM 2000 N N . GLY A 1 266 ? 15.142 -17.583 2.447 1.00 94.69 266 GLY A N 1
ATOM 2001 C CA . GLY A 1 266 ? 14.840 -17.327 3.857 1.00 94.69 266 GLY A CA 1
ATOM 2002 C C . GLY A 1 266 ? 14.056 -18.465 4.521 1.00 94.69 266 GLY A C 1
ATOM 2003 O O . GLY A 1 266 ? 14.374 -18.868 5.641 1.00 94.69 266 GLY A O 1
ATOM 2004 N N . ASN A 1 267 ? 13.058 -19.024 3.833 1.00 93.25 267 ASN A N 1
ATOM 2005 C CA . ASN A 1 267 ? 12.280 -20.165 4.318 1.00 93.25 267 ASN A CA 1
ATOM 2006 C C . ASN A 1 267 ? 13.159 -21.408 4.502 1.00 93.25 267 ASN A C 1
ATOM 2008 O O . ASN A 1 267 ? 13.082 -22.063 5.545 1.00 93.25 267 ASN A O 1
ATOM 2012 N N . ALA A 1 268 ? 14.010 -21.710 3.516 1.00 95.12 268 ALA A N 1
ATOM 2013 C CA . ALA A 1 268 ? 14.949 -22.823 3.556 1.00 95.12 268 ALA A CA 1
ATOM 2014 C C . ALA A 1 268 ? 15.960 -22.658 4.697 1.00 95.12 268 ALA A C 1
ATOM 2016 O O . ALA A 1 268 ? 16.193 -23.611 5.440 1.00 95.12 268 ALA A O 1
ATOM 2017 N N . LEU A 1 269 ? 16.483 -21.443 4.903 1.00 96.00 269 LEU A N 1
ATOM 2018 C CA . LEU A 1 269 ? 17.347 -21.124 6.037 1.00 96.00 269 LEU A CA 1
ATOM 2019 C C . LEU A 1 269 ? 16.647 -21.421 7.367 1.00 96.00 269 LEU A C 1
ATOM 2021 O O . LEU A 1 269 ? 17.160 -22.186 8.178 1.00 96.00 269 LEU A O 1
ATOM 2025 N N . PHE A 1 270 ? 15.443 -20.889 7.589 1.00 94.06 270 PHE A N 1
ATOM 2026 C CA . PHE A 1 270 ? 14.719 -21.142 8.837 1.00 94.06 270 PHE A CA 1
ATOM 2027 C C . PHE A 1 270 ? 14.306 -22.607 9.032 1.00 94.06 270 PHE A C 1
ATOM 2029 O O . PHE A 1 270 ? 14.069 -23.027 10.164 1.00 94.06 270 PHE A O 1
ATOM 2036 N N . ALA A 1 271 ? 14.149 -23.380 7.957 1.00 93.69 271 ALA A N 1
ATOM 2037 C CA . ALA A 1 271 ? 13.802 -24.795 8.035 1.00 93.69 271 ALA A CA 1
ATOM 2038 C C . ALA A 1 271 ? 15.025 -25.689 8.294 1.00 93.69 271 ALA A C 1
ATOM 2040 O O . ALA A 1 271 ? 14.916 -26.660 9.041 1.00 93.69 271 ALA A O 1
ATOM 2041 N N . GLY A 1 272 ? 16.164 -25.371 7.675 1.00 95.06 272 GLY A N 1
ATOM 2042 C CA . GLY A 1 272 ? 17.353 -26.222 7.651 1.00 95.06 272 GLY A CA 1
ATOM 2043 C C . GLY A 1 272 ? 18.499 -25.792 8.564 1.00 95.06 272 GLY A C 1
ATOM 2044 O O . GLY A 1 272 ? 19.437 -26.565 8.712 1.00 95.06 272 GLY A O 1
ATOM 2045 N N . HIS A 1 273 ? 18.438 -24.605 9.173 1.00 97.06 273 HIS A N 1
ATOM 2046 C CA . HIS A 1 273 ? 19.507 -24.069 10.015 1.00 97.06 273 HIS A CA 1
ATOM 2047 C C . HIS A 1 273 ? 19.061 -23.944 11.476 1.00 97.06 273 HIS A C 1
ATOM 2049 O O . HIS A 1 273 ? 18.136 -23.194 11.794 1.00 97.06 273 HIS A O 1
ATOM 2055 N N . GLU A 1 274 ? 19.742 -24.635 12.395 1.00 95.56 274 GLU A N 1
ATOM 2056 C CA . GLU A 1 274 ? 19.272 -24.780 13.780 1.00 95.56 274 GLU A CA 1
ATOM 2057 C C . GLU A 1 274 ? 19.193 -23.449 14.537 1.00 95.56 274 GLU A C 1
ATOM 2059 O O . GLU A 1 274 ? 18.173 -23.150 15.160 1.00 95.56 274 GLU A O 1
ATOM 2064 N N . PHE A 1 275 ? 20.242 -22.623 14.450 1.00 94.69 275 PHE A N 1
ATOM 2065 C CA . PHE A 1 275 ? 20.260 -21.299 15.074 1.00 94.69 275 PHE A CA 1
ATOM 2066 C C . PHE A 1 275 ? 19.087 -20.422 14.607 1.00 94.69 275 PHE A C 1
ATOM 2068 O O . PHE A 1 275 ? 18.309 -19.944 15.434 1.00 94.69 275 PHE A O 1
ATOM 2075 N N . PHE A 1 276 ? 18.911 -20.248 13.293 1.00 94.19 276 PHE A N 1
ATOM 2076 C CA . PHE A 1 276 ? 17.845 -19.399 12.755 1.00 94.19 276 PHE A CA 1
ATOM 2077 C C . PHE A 1 276 ? 16.448 -19.967 13.011 1.00 94.19 276 PHE A C 1
ATOM 2079 O O . PHE A 1 276 ? 15.525 -19.198 13.285 1.00 94.19 276 PHE A O 1
ATOM 2086 N N . ASN A 1 277 ? 16.283 -21.292 13.000 1.00 92.75 277 ASN A N 1
ATOM 2087 C CA . ASN A 1 277 ? 15.032 -21.920 13.416 1.00 92.75 277 ASN A CA 1
ATOM 2088 C C . ASN A 1 277 ? 14.704 -21.575 14.882 1.00 92.75 277 ASN A C 1
ATOM 2090 O O . ASN A 1 277 ? 13.607 -21.104 15.179 1.00 92.75 277 ASN A O 1
ATOM 2094 N N . GLY A 1 278 ? 15.689 -21.684 15.781 1.00 91.88 278 GLY A N 1
ATOM 2095 C CA . GLY A 1 278 ? 15.548 -21.280 17.182 1.00 91.88 278 GLY A CA 1
ATOM 2096 C C . GLY A 1 278 ? 15.205 -19.795 17.356 1.00 91.88 278 GLY A C 1
ATOM 2097 O O . GLY A 1 278 ? 14.344 -19.450 18.170 1.00 91.88 278 GLY A O 1
ATOM 2098 N N . VAL A 1 279 ? 15.816 -18.910 16.560 1.00 90.19 279 VAL A N 1
ATOM 2099 C CA . VAL A 1 279 ? 15.474 -17.476 16.524 1.00 90.19 279 VAL A CA 1
ATOM 2100 C C . VAL A 1 279 ? 14.012 -17.280 16.118 1.00 90.19 279 VAL A C 1
ATOM 2102 O O . VAL A 1 279 ? 13.267 -16.597 16.827 1.00 90.19 279 VAL A O 1
ATOM 2105 N N . ARG A 1 280 ? 13.565 -17.914 15.026 1.00 88.31 280 ARG A N 1
ATOM 2106 C CA . ARG A 1 280 ? 12.173 -17.844 14.555 1.00 88.31 280 ARG A CA 1
ATOM 2107 C C . ARG A 1 280 ? 11.194 -18.334 15.625 1.00 88.31 280 ARG A C 1
ATOM 2109 O O . ARG A 1 280 ? 10.220 -17.640 15.916 1.00 88.31 280 ARG A O 1
ATOM 2116 N N . ASP A 1 281 ? 11.4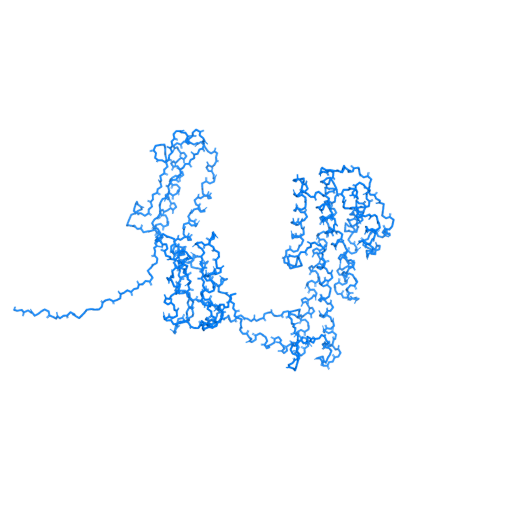79 -19.465 16.262 1.00 86.88 281 ASP A N 1
ATOM 2117 C CA . ASP A 1 281 ? 10.643 -20.040 17.321 1.00 86.88 281 ASP A CA 1
ATOM 2118 C C . ASP A 1 281 ? 10.511 -19.119 18.538 1.00 86.88 281 ASP A C 1
ATOM 2120 O O . ASP A 1 281 ? 9.453 -19.049 19.170 1.00 86.88 281 ASP A O 1
ATOM 2124 N N . MET A 1 282 ? 11.574 -18.390 18.882 1.00 86.06 282 MET A N 1
ATOM 2125 C CA . MET A 1 282 ? 11.544 -17.414 19.969 1.00 86.06 282 MET A CA 1
ATOM 2126 C C . MET A 1 282 ? 10.787 -16.139 19.592 1.00 86.06 282 MET A C 1
ATOM 2128 O O . MET A 1 282 ? 10.061 -15.598 20.430 1.00 86.06 282 MET A O 1
ATOM 2132 N N . LEU A 1 283 ? 10.900 -15.677 18.345 1.00 84.19 283 LEU A N 1
ATOM 2133 C CA . LEU A 1 283 ? 10.190 -14.492 17.854 1.00 84.19 283 LEU A CA 1
ATOM 2134 C C . LEU A 1 283 ? 8.684 -14.737 17.721 1.00 84.19 283 LEU A C 1
ATOM 2136 O O . LEU A 1 283 ? 7.883 -13.894 18.126 1.00 84.19 283 LEU A O 1
ATOM 2140 N N . ILE A 1 284 ? 8.282 -15.917 17.243 1.00 80.12 284 ILE A N 1
ATOM 2141 C CA . ILE A 1 284 ? 6.871 -16.322 17.138 1.00 80.12 284 ILE A CA 1
ATOM 2142 C C . ILE A 1 284 ? 6.180 -16.319 18.513 1.00 80.12 284 ILE A C 1
ATOM 2144 O O . ILE A 1 284 ? 4.993 -16.007 18.599 1.00 80.12 284 ILE A O 1
ATOM 2148 N N . LYS A 1 285 ? 6.920 -16.595 19.597 1.00 77.50 285 LYS A N 1
ATOM 2149 C CA . LYS A 1 285 ? 6.414 -16.554 20.983 1.00 77.50 285 LYS A CA 1
ATOM 2150 C C . LYS A 1 285 ? 6.245 -15.138 21.542 1.00 77.50 285 LYS A C 1
ATOM 2152 O O . LYS A 1 285 ? 5.617 -14.973 22.588 1.00 77.50 285 LYS A O 1
ATOM 2157 N N . LYS A 1 286 ? 6.811 -14.108 20.906 1.00 79.62 286 LYS A N 1
ATOM 2158 C CA . LYS A 1 286 ? 6.629 -12.717 21.338 1.00 79.62 286 LYS A CA 1
ATOM 2159 C C . LYS A 1 286 ? 5.299 -12.196 20.804 1.00 79.62 286 LYS A C 1
ATOM 2161 O O . LYS A 1 286 ? 5.010 -12.309 19.619 1.00 79.62 286 LYS A O 1
ATOM 2166 N N . MET A 1 287 ? 4.496 -11.609 21.685 1.00 80.81 287 MET A N 1
ATOM 2167 C CA . MET A 1 287 ? 3.242 -10.956 21.310 1.00 80.81 287 MET A CA 1
ATOM 2168 C C . MET A 1 287 ? 3.525 -9.612 20.639 1.00 80.81 287 MET A C 1
ATOM 2170 O O . MET A 1 287 ? 4.460 -8.910 21.027 1.00 80.81 287 MET A O 1
ATOM 2174 N N . ARG A 1 288 ? 2.708 -9.243 19.650 1.00 85.50 288 ARG A N 1
ATOM 2175 C CA . ARG A 1 288 ? 2.876 -7.987 18.913 1.00 85.50 288 ARG A CA 1
ATOM 2176 C C . ARG A 1 288 ? 1.987 -6.895 19.496 1.00 85.50 288 ARG A C 1
ATOM 2178 O O . ARG A 1 288 ? 0.762 -7.032 19.487 1.00 85.50 288 ARG A O 1
ATOM 2185 N N . THR A 1 289 ? 2.599 -5.796 19.925 1.00 90.88 289 THR A N 1
ATOM 2186 C CA . THR A 1 289 ? 1.892 -4.564 20.295 1.00 90.88 289 THR A CA 1
ATOM 2187 C C . THR A 1 289 ? 1.695 -3.709 19.048 1.00 90.88 289 THR A C 1
ATOM 2189 O O . THR A 1 289 ? 2.661 -3.387 18.358 1.00 90.88 289 THR A O 1
ATOM 2192 N N . VAL A 1 290 ? 0.451 -3.357 18.730 1.00 92.25 290 VAL A N 1
ATOM 2193 C CA . VAL A 1 290 ? 0.103 -2.596 17.519 1.00 92.25 290 VAL A CA 1
ATOM 2194 C C . VAL A 1 290 ? -0.873 -1.463 17.833 1.00 92.25 290 VAL A C 1
ATOM 2196 O O . VAL A 1 290 ? -1.661 -1.577 18.779 1.00 92.25 290 VAL A O 1
ATOM 2199 N N . PRO A 1 291 ? -0.882 -0.383 17.032 1.00 94.50 291 PRO A N 1
ATOM 2200 C CA . PRO A 1 291 ? -1.937 0.617 17.115 1.00 94.50 291 PRO A CA 1
ATOM 2201 C C . PRO A 1 291 ? -3.310 -0.012 16.811 1.00 94.50 291 PRO A C 1
ATOM 2203 O O . PRO A 1 291 ? -3.413 -0.909 15.971 1.00 94.50 291 PRO A O 1
ATOM 2206 N N . PRO A 1 292 ? -4.395 0.464 17.445 1.00 95.00 292 PRO A N 1
ATOM 2207 C CA . PRO A 1 292 ? -5.703 -0.186 17.363 1.00 95.00 292 PRO A CA 1
ATOM 2208 C C . PRO A 1 292 ? -6.502 0.169 16.099 1.00 95.00 292 PRO A C 1
ATOM 2210 O O . PRO A 1 292 ? -7.619 -0.316 15.935 1.00 95.00 292 PRO A O 1
ATOM 2213 N N . SER A 1 293 ? -5.978 1.019 15.211 1.00 94.81 293 SER A N 1
ATOM 2214 C CA . SER A 1 293 ? -6.719 1.587 14.075 1.00 94.81 293 SER A CA 1
ATOM 2215 C C . SER A 1 293 ? -7.301 0.521 13.140 1.00 94.81 293 SER A C 1
ATOM 2217 O O . SER A 1 293 ? -8.500 0.544 12.866 1.00 94.81 293 SER A O 1
ATOM 2219 N N . ALA A 1 294 ? -6.487 -0.446 12.705 1.00 93.88 294 ALA A N 1
ATOM 2220 C CA . ALA A 1 294 ? -6.933 -1.537 11.835 1.00 93.88 294 ALA A CA 1
ATOM 2221 C C . ALA A 1 294 ? -8.004 -2.410 12.512 1.00 93.88 294 ALA A C 1
ATOM 2223 O O . ALA A 1 294 ? -9.012 -2.771 11.905 1.00 93.88 294 ALA A O 1
ATOM 2224 N N . THR A 1 295 ? -7.825 -2.686 13.803 1.00 94.88 295 THR A N 1
ATOM 2225 C CA . THR A 1 295 ? -8.779 -3.453 14.610 1.00 94.88 295 THR A CA 1
ATOM 2226 C C . THR A 1 295 ? -10.120 -2.740 14.735 1.00 94.88 295 THR A C 1
ATOM 2228 O O . THR A 1 295 ? -11.170 -3.353 14.542 1.00 94.88 295 THR A O 1
ATOM 2231 N N . VAL A 1 296 ? -10.107 -1.437 15.017 1.00 97.19 296 VAL A N 1
ATOM 2232 C CA . VAL A 1 296 ? -11.331 -0.638 15.122 1.00 97.19 296 VAL A CA 1
ATOM 2233 C C . VAL A 1 296 ? -12.030 -0.512 13.766 1.00 97.19 296 VAL A C 1
ATOM 2235 O O . VAL A 1 296 ? -13.255 -0.601 13.719 1.00 97.19 296 VAL A O 1
ATOM 2238 N N . ALA A 1 297 ? -11.289 -0.395 12.661 1.00 97.00 297 ALA A N 1
ATOM 2239 C CA . ALA A 1 297 ? -11.870 -0.424 11.317 1.00 97.00 297 ALA A CA 1
ATOM 2240 C C . ALA A 1 297 ? -12.608 -1.750 11.037 1.00 97.00 297 ALA A C 1
ATOM 2242 O O . ALA A 1 297 ? -13.723 -1.741 10.513 1.00 97.00 297 ALA A O 1
ATOM 2243 N N . GLY A 1 298 ? -12.044 -2.885 11.464 1.00 96.56 298 GLY A N 1
ATOM 2244 C CA . GLY A 1 298 ? -12.728 -4.182 11.408 1.00 96.56 298 GLY A CA 1
ATOM 2245 C C . GLY A 1 298 ? -13.993 -4.232 12.276 1.00 96.56 298 GLY A C 1
ATOM 2246 O O . GLY A 1 298 ? -15.022 -4.758 11.850 1.00 96.56 298 GLY A O 1
ATOM 2247 N N . ILE A 1 299 ? -13.956 -3.631 13.470 1.00 97.44 299 ILE A N 1
ATOM 2248 C CA . ILE A 1 299 ? -15.134 -3.506 14.343 1.00 97.44 299 ILE A CA 1
ATOM 2249 C C . ILE A 1 299 ? -16.218 -2.646 13.696 1.00 97.44 299 ILE A C 1
ATOM 2251 O O . ILE A 1 299 ? -17.387 -3.013 13.772 1.00 97.44 299 ILE A O 1
ATOM 2255 N N . TYR A 1 300 ? -15.858 -1.545 13.034 1.00 97.81 300 TYR A N 1
ATOM 2256 C CA . TYR A 1 300 ? -16.811 -0.715 12.296 1.00 97.81 300 TYR A CA 1
ATOM 2257 C C . TYR A 1 300 ? -17.538 -1.547 11.238 1.00 97.81 300 TYR A C 1
ATOM 2259 O O . TYR A 1 300 ? -18.763 -1.592 11.246 1.00 97.81 300 TYR A O 1
ATOM 2267 N N . ALA A 1 301 ? -16.795 -2.265 10.391 1.00 97.62 301 ALA A N 1
ATOM 2268 C CA . ALA A 1 301 ? -17.380 -3.108 9.349 1.00 97.62 301 ALA A CA 1
ATOM 2269 C C . ALA A 1 301 ? -18.295 -4.205 9.927 1.00 97.62 301 ALA A C 1
ATOM 2271 O O . ALA A 1 301 ? -19.400 -4.427 9.433 1.00 97.62 301 ALA A O 1
ATOM 2272 N N . SER A 1 302 ? -17.862 -4.860 11.008 1.00 97.44 302 SER A N 1
ATOM 2273 C CA . SER A 1 302 ? -18.638 -5.907 11.681 1.00 97.44 302 SER A CA 1
ATOM 2274 C C . SER A 1 302 ? -19.934 -5.372 12.304 1.00 97.44 302 SER A C 1
ATOM 2276 O O . SER A 1 302 ? -21.005 -5.966 12.144 1.00 97.44 302 SER A O 1
ATOM 2278 N N . VAL A 1 303 ? -19.871 -4.227 12.990 1.00 97.62 303 VAL A N 1
ATOM 2279 C CA . VAL A 1 303 ? -21.044 -3.588 13.603 1.00 97.62 303 VAL A CA 1
ATOM 2280 C C . VAL A 1 303 ? -22.015 -3.101 12.537 1.00 97.62 303 VAL A C 1
ATOM 2282 O O . VAL A 1 303 ? -23.210 -3.349 12.665 1.00 97.62 303 VAL A O 1
ATOM 2285 N N . ASP A 1 304 ? -21.523 -2.479 11.470 1.00 97.00 304 ASP A N 1
ATOM 2286 C CA . ASP A 1 304 ? -22.370 -2.007 10.379 1.00 97.00 304 ASP A CA 1
ATOM 2287 C C . ASP A 1 304 ? -23.123 -3.154 9.708 1.00 97.00 304 ASP A C 1
ATOM 2289 O O . ASP A 1 304 ? -24.338 -3.071 9.540 1.00 97.00 304 ASP A O 1
ATOM 2293 N N . GLY A 1 305 ? -22.418 -4.242 9.377 1.00 96.56 305 GLY A N 1
ATOM 2294 C CA . GLY A 1 305 ? -23.006 -5.397 8.699 1.00 96.56 305 GLY A CA 1
ATOM 2295 C C . GLY A 1 305 ? -24.010 -6.172 9.556 1.00 96.56 305 GLY A C 1
ATOM 2296 O O . GLY A 1 305 ? -24.907 -6.811 9.015 1.00 96.56 305 GLY A O 1
ATOM 2297 N N . SER A 1 306 ? -23.886 -6.113 10.885 1.00 96.12 306 SER A N 1
ATOM 2298 C CA . SER A 1 306 ? -24.753 -6.862 11.808 1.00 96.12 306 SER A CA 1
ATOM 2299 C C . SER A 1 306 ? -25.854 -6.026 12.462 1.00 96.12 306 SER A C 1
ATOM 2301 O O . SER A 1 306 ? -26.887 -6.571 12.849 1.00 96.12 306 SER A O 1
ATOM 2303 N N . ARG A 1 307 ? -25.641 -4.719 12.645 1.00 95.81 307 ARG A N 1
ATOM 2304 C CA . ARG A 1 307 ? -26.511 -3.843 13.450 1.00 95.81 307 ARG A CA 1
ATOM 2305 C C . ARG A 1 307 ? -26.798 -2.482 12.818 1.00 95.81 307 ARG A C 1
ATOM 2307 O O . ARG A 1 307 ? -27.547 -1.712 13.417 1.00 95.81 307 ARG A O 1
ATOM 2314 N N . GLY A 1 308 ? -26.224 -2.197 11.652 1.00 95.69 308 GLY A N 1
ATOM 2315 C CA . GLY A 1 308 ? -26.381 -0.930 10.949 1.00 95.69 308 GLY A CA 1
ATOM 2316 C C . GLY A 1 308 ? -25.404 0.156 11.406 1.00 95.69 308 GLY A C 1
ATOM 2317 O O . GLY A 1 308 ? -24.930 0.177 12.542 1.00 95.69 308 GLY A O 1
ATOM 2318 N N . VAL A 1 309 ? -25.135 1.098 10.500 1.00 96.75 309 VAL A N 1
ATOM 2319 C CA . VAL A 1 309 ? -24.125 2.166 10.653 1.00 96.75 309 VAL A CA 1
ATOM 2320 C C . VAL A 1 309 ? -24.440 3.133 11.804 1.00 96.75 309 VAL A C 1
ATOM 2322 O O . VAL A 1 309 ? -23.542 3.701 12.425 1.00 96.75 309 VAL A O 1
ATOM 2325 N N . TRP A 1 310 ? -25.725 3.298 12.130 1.00 95.44 310 TRP A N 1
ATOM 2326 C CA . TRP A 1 310 ? -26.199 4.145 13.232 1.00 95.44 310 TRP A CA 1
ATOM 2327 C C . TRP A 1 310 ? -25.901 3.551 14.616 1.00 95.44 310 TRP A C 1
ATOM 2329 O O . TRP A 1 310 ? -26.038 4.232 15.637 1.00 95.44 310 TRP A O 1
ATOM 2339 N N . LYS A 1 311 ? -25.482 2.280 14.701 1.00 96.94 311 LYS A N 1
ATOM 2340 C CA . LYS A 1 311 ? -25.085 1.683 15.972 1.00 96.94 311 LYS A CA 1
ATOM 2341 C C . LYS A 1 311 ? -23.657 2.094 16.321 1.00 96.94 311 LYS A C 1
ATOM 2343 O O . LYS A 1 311 ? -22.714 1.828 15.589 1.00 96.94 311 LYS A O 1
ATOM 2348 N N . ALA A 1 312 ? -23.475 2.659 17.517 1.00 96.62 312 ALA A N 1
ATOM 2349 C CA . ALA A 1 312 ? -22.140 2.976 18.023 1.00 96.62 312 ALA A CA 1
ATOM 2350 C C . ALA A 1 312 ? -21.216 1.736 18.007 1.00 96.62 312 ALA A C 1
ATOM 2352 O O . ALA A 1 312 ? -21.586 0.730 18.633 1.00 96.62 312 ALA A O 1
ATOM 2353 N N . PRO A 1 313 ? -20.018 1.814 17.396 1.00 96.38 313 PRO A N 1
ATOM 2354 C CA . PRO A 1 313 ? -19.017 0.745 17.387 1.00 96.38 313 PRO A CA 1
ATOM 2355 C C . PRO A 1 313 ? -18.217 0.700 18.703 1.00 96.38 313 PRO A C 1
ATOM 2357 O O . PRO A 1 313 ? -16.996 0.593 18.725 1.00 96.38 313 PRO A O 1
ATOM 2360 N N . ALA A 1 314 ? -18.934 0.814 19.819 1.00 95.81 314 ALA A N 1
ATOM 2361 C CA . ALA A 1 314 ? -18.431 0.727 21.181 1.00 95.81 314 ALA A CA 1
ATOM 2362 C C . ALA A 1 314 ? -19.246 -0.308 21.958 1.00 95.81 314 ALA A C 1
ATOM 2364 O O . ALA A 1 314 ? -20.351 -0.685 21.545 1.00 95.81 314 ALA A O 1
ATOM 2365 N N . ASN A 1 315 ? -18.706 -0.737 23.098 1.00 95.62 315 ASN A N 1
ATOM 2366 C CA . ASN A 1 315 ? -19.170 -1.892 23.855 1.00 95.62 315 ASN A CA 1
ATOM 2367 C C . ASN A 1 315 ? -19.065 -3.198 23.035 1.00 95.62 315 ASN A C 1
ATOM 2369 O O . ASN A 1 315 ? -19.940 -4.059 23.109 1.00 95.62 315 ASN A O 1
ATOM 2373 N N . VAL A 1 316 ? -18.008 -3.313 22.222 1.00 96.31 316 VAL A N 1
ATOM 2374 C CA . VAL A 1 316 ? -17.720 -4.465 21.353 1.00 96.31 316 VAL A CA 1
ATOM 2375 C C . VAL A 1 316 ? -16.391 -5.082 21.769 1.00 96.31 316 VAL A C 1
ATOM 2377 O O . VAL A 1 316 ? -15.405 -4.357 21.920 1.00 96.31 316 VAL A O 1
ATOM 2380 N N . SER A 1 317 ? -16.378 -6.402 21.964 1.00 95.00 317 SER A N 1
ATOM 2381 C CA . SER A 1 317 ? -15.169 -7.155 22.295 1.00 95.00 317 SER A CA 1
ATOM 2382 C C . SER A 1 317 ? -14.218 -7.231 21.110 1.00 95.00 317 SER A C 1
ATOM 2384 O O . SER A 1 317 ? -14.638 -7.413 19.968 1.00 95.00 317 SER A O 1
ATOM 2386 N N . ILE A 1 318 ? -12.929 -7.109 21.400 1.00 94.62 318 ILE A N 1
ATOM 2387 C CA . ILE A 1 318 ? -11.865 -7.241 20.413 1.00 94.62 318 ILE A CA 1
ATOM 2388 C C . ILE A 1 318 ? -11.387 -8.696 20.400 1.00 94.62 318 ILE A C 1
ATOM 2390 O O . ILE A 1 318 ? -10.974 -9.231 21.429 1.00 94.62 318 ILE A O 1
ATOM 2394 N N . ASN A 1 319 ? -11.426 -9.324 19.227 1.00 90.81 319 ASN A N 1
ATOM 2395 C CA . ASN A 1 319 ? -10.954 -10.694 19.025 1.00 90.81 319 ASN A CA 1
ATOM 2396 C C . ASN A 1 319 ? -9.442 -10.736 18.753 1.00 90.81 319 ASN A C 1
ATOM 2398 O O . ASN A 1 319 ? -8.871 -9.755 18.281 1.00 90.81 319 ASN A O 1
ATOM 2402 N N . ALA A 1 320 ? -8.818 -11.895 18.998 1.00 89.94 320 ALA A N 1
ATOM 2403 C CA . ALA A 1 320 ? -7.399 -12.158 18.714 1.00 89.94 320 ALA A CA 1
ATOM 2404 C C . ALA A 1 320 ? -6.424 -11.155 19.367 1.00 89.94 320 ALA A C 1
ATOM 2406 O O . ALA A 1 320 ? -5.349 -10.848 18.839 1.00 89.94 320 ALA A O 1
ATOM 2407 N N . ILE A 1 321 ? -6.802 -10.645 20.542 1.00 92.31 321 ILE A N 1
ATOM 2408 C CA . ILE A 1 321 ? -5.921 -9.863 21.402 1.00 92.31 321 ILE A CA 1
ATOM 2409 C C . ILE A 1 321 ? -5.862 -10.461 22.794 1.00 92.31 321 ILE A C 1
ATOM 2411 O O . ILE A 1 321 ? -6.809 -11.087 23.266 1.00 92.31 321 ILE A O 1
ATOM 2415 N N . ILE A 1 322 ? -4.739 -10.221 23.450 1.00 90.75 322 ILE A N 1
ATOM 2416 C CA . ILE A 1 322 ? -4.517 -10.570 24.847 1.00 90.75 322 ILE A CA 1
ATOM 2417 C C . ILE A 1 322 ? -5.065 -9.461 25.743 1.00 90.75 322 ILE A C 1
ATOM 2419 O O . ILE A 1 322 ? -5.736 -9.735 26.735 1.00 90.75 322 ILE A O 1
ATOM 2423 N N . GLY A 1 323 ? -4.850 -8.202 25.359 1.00 93.38 323 GLY A N 1
ATOM 2424 C CA . GLY A 1 323 ? -5.315 -7.053 26.124 1.00 93.38 323 GLY A CA 1
ATOM 2425 C C . GLY A 1 323 ? -4.882 -5.713 25.533 1.00 93.38 323 GLY A C 1
ATOM 2426 O O . GLY A 1 323 ? -4.135 -5.684 24.550 1.00 93.38 323 GLY A O 1
ATOM 2427 N N . PRO A 1 324 ? -5.343 -4.595 26.112 1.00 95.06 324 PRO A N 1
ATOM 2428 C CA . PRO A 1 324 ? -4.723 -3.299 25.876 1.00 95.06 324 PRO A CA 1
ATOM 2429 C C . PRO A 1 324 ? -3.284 -3.293 26.425 1.00 95.06 324 PRO A C 1
ATOM 2431 O O . PRO A 1 324 ? -2.988 -3.962 27.412 1.00 95.06 324 PRO A O 1
ATOM 2434 N N . ALA A 1 325 ? -2.387 -2.536 25.790 1.00 93.62 325 ALA A N 1
ATOM 2435 C CA . ALA A 1 325 ? -0.998 -2.378 26.233 1.00 93.62 325 ALA A CA 1
ATOM 2436 C C . ALA A 1 325 ? -0.902 -1.694 27.607 1.00 93.62 325 ALA A C 1
ATOM 2438 O O . ALA A 1 325 ? 0.006 -1.974 28.383 1.00 93.62 325 ALA A O 1
ATOM 2439 N N . VAL A 1 326 ? -1.879 -0.835 27.909 1.00 93.00 326 VAL A N 1
ATOM 2440 C CA . VAL A 1 326 ? -2.039 -0.147 29.189 1.00 93.00 326 VAL A CA 1
ATOM 2441 C C . VAL A 1 326 ? -3.434 -0.456 29.726 1.00 93.00 326 VAL A C 1
ATOM 2443 O O . VAL A 1 326 ? -4.430 -0.314 29.019 1.00 93.00 326 VAL A O 1
ATOM 2446 N N . ASN A 1 327 ? -3.535 -0.890 30.978 1.00 92.25 327 ASN A N 1
ATOM 2447 C CA . ASN A 1 327 ? -4.841 -1.057 31.608 1.00 92.25 327 ASN A CA 1
ATOM 2448 C C . ASN A 1 327 ? -5.342 0.304 32.085 1.00 92.25 327 ASN A C 1
ATOM 2450 O O . ASN A 1 327 ? -4.683 0.925 32.908 1.00 92.25 327 ASN A O 1
ATOM 2454 N N . LEU A 1 328 ? -6.501 0.734 31.579 1.00 92.38 328 LEU A N 1
ATOM 2455 C CA . LEU A 1 328 ? -7.131 1.993 31.978 1.00 92.38 328 LEU A CA 1
ATOM 2456 C C . LEU A 1 328 ? -8.267 1.745 32.963 1.00 92.38 328 LEU A C 1
ATOM 2458 O O . LEU A 1 328 ? -9.203 0.975 32.686 1.00 92.38 328 LEU A O 1
ATOM 2462 N N . ASP A 1 329 ? -8.219 2.444 34.088 1.00 90.06 329 ASP A N 1
ATOM 2463 C CA . ASP A 1 329 ? -9.324 2.512 35.028 1.00 90.06 329 ASP A CA 1
ATOM 2464 C C . ASP A 1 329 ? -10.298 3.663 34.686 1.00 90.06 329 ASP A C 1
ATOM 2466 O O . ASP A 1 329 ? -10.314 4.202 33.576 1.00 90.06 329 ASP A O 1
ATOM 2470 N N . ASN A 1 330 ? -11.226 3.970 35.597 1.00 89.19 330 ASN A N 1
ATOM 2471 C CA . ASN A 1 330 ? -12.194 5.047 35.373 1.00 89.19 330 ASN A CA 1
ATOM 2472 C C . ASN A 1 330 ? -11.570 6.443 35.495 1.00 89.19 330 ASN A C 1
ATOM 2474 O O . ASN A 1 330 ? -12.038 7.357 34.822 1.00 89.19 330 ASN A O 1
ATOM 2478 N N . LYS A 1 331 ? -10.558 6.598 36.352 1.00 87.81 331 LYS A N 1
ATOM 2479 C CA . LYS A 1 331 ? -9.855 7.857 36.585 1.00 87.81 331 LYS A CA 1
ATOM 2480 C C . LYS A 1 331 ? -8.987 8.199 35.378 1.00 87.81 331 LYS A C 1
ATOM 2482 O O . LYS A 1 331 ? -9.042 9.329 34.906 1.00 87.81 331 LYS A O 1
ATOM 2487 N N . ASP A 1 332 ? -8.286 7.212 34.825 1.00 87.81 332 ASP A N 1
ATOM 2488 C CA . ASP A 1 332 ? -7.491 7.387 33.603 1.00 87.81 332 ASP A CA 1
ATOM 2489 C C . ASP A 1 332 ? -8.369 7.855 32.430 1.00 87.81 332 ASP A C 1
ATOM 2491 O O . ASP A 1 332 ? -7.988 8.715 31.638 1.00 87.81 332 ASP A O 1
ATOM 2495 N N . GLN A 1 333 ? -9.592 7.320 32.335 1.00 89.19 333 GLN A N 1
ATOM 2496 C CA . GLN A 1 333 ? -10.526 7.653 31.261 1.00 89.19 333 GLN A CA 1
ATOM 2497 C C . GLN A 1 333 ? -11.189 9.037 31.409 1.00 89.19 333 GLN A C 1
ATOM 2499 O O . GLN A 1 333 ? -11.676 9.581 30.414 1.00 89.19 333 GLN A O 1
ATOM 2504 N N . GLU A 1 334 ? -11.243 9.615 32.611 1.00 84.56 334 GLU A N 1
ATOM 2505 C CA . GLU A 1 334 ? -12.073 10.791 32.922 1.00 84.56 334 GLU A CA 1
ATOM 2506 C C . GLU A 1 334 ? -11.821 11.965 31.961 1.00 84.56 334 GLU A C 1
ATOM 2508 O O . GLU A 1 334 ? -12.758 12.508 31.371 1.00 84.56 334 GLU A O 1
ATOM 2513 N N . ASN A 1 335 ? -10.547 12.258 31.693 1.00 84.00 335 ASN A N 1
ATOM 2514 C CA . ASN A 1 335 ? -10.122 13.352 30.816 1.00 84.00 335 ASN A CA 1
ATOM 2515 C C . ASN A 1 335 ? -9.895 12.915 29.359 1.00 84.00 335 ASN A C 1
ATOM 2517 O O . ASN A 1 335 ? -9.408 13.696 28.540 1.00 84.00 335 ASN A O 1
ATOM 2521 N N . MET A 1 336 ? -10.224 11.672 28.991 1.00 88.69 336 MET A N 1
ATOM 2522 C CA . MET A 1 336 ? -10.084 11.178 27.614 1.00 88.69 336 MET A CA 1
ATOM 2523 C C . MET A 1 336 ? -11.231 11.651 26.710 1.00 88.69 336 MET A C 1
ATOM 2525 O O . MET A 1 336 ? -11.028 11.998 25.543 1.00 88.69 336 MET A O 1
ATOM 2529 N N . ASN A 1 337 ? -12.448 11.696 27.251 1.00 81.31 337 ASN A N 1
ATOM 2530 C CA . ASN A 1 337 ? -13.649 11.968 26.465 1.00 81.31 337 ASN A CA 1
ATOM 2531 C C . ASN A 1 337 ? -13.969 13.464 26.335 1.00 81.31 337 ASN A C 1
ATOM 2533 O O . ASN A 1 337 ? -14.514 13.861 25.305 1.00 81.31 337 ASN A O 1
ATOM 2537 N N . VAL A 1 338 ? -13.672 14.285 27.345 1.00 83.06 338 VAL A N 1
ATOM 2538 C CA . VAL A 1 338 ? -13.899 15.742 27.337 1.00 83.06 338 VAL A CA 1
ATOM 2539 C C . VAL A 1 338 ? -12.586 16.429 27.676 1.00 83.06 338 VAL A C 1
ATOM 2541 O O . VAL A 1 338 ? -11.980 16.125 28.695 1.00 83.06 338 VAL A O 1
ATOM 2544 N N . ASP A 1 339 ? -12.161 17.347 26.816 1.00 85.81 339 ASP A N 1
ATOM 2545 C CA . ASP A 1 339 ? -10.904 18.079 26.953 1.00 85.81 339 ASP A CA 1
ATOM 2546 C C . ASP A 1 339 ? -11.104 19.537 26.516 1.00 85.81 339 ASP A C 1
ATOM 2548 O O . ASP A 1 339 ? -12.009 19.840 25.727 1.00 85.81 339 ASP A O 1
ATOM 2552 N N . THR A 1 340 ? -10.272 20.448 27.022 1.00 83.69 340 THR A N 1
ATOM 2553 C CA . THR A 1 340 ? -10.332 21.881 26.691 1.00 83.69 340 THR A CA 1
ATOM 2554 C C . THR A 1 340 ? -10.026 22.157 25.220 1.00 83.69 340 THR A C 1
ATOM 2556 O O . THR A 1 340 ? -10.572 23.105 24.660 1.00 83.69 340 THR A O 1
ATOM 2559 N N . SER A 1 341 ? -9.234 21.305 24.563 1.00 81.62 341 SER A N 1
ATOM 2560 C CA . SER A 1 341 ? -8.987 21.357 23.115 1.00 81.62 341 SER A CA 1
ATOM 2561 C C . SER A 1 341 ? -10.203 20.966 22.267 1.00 81.62 341 SER A C 1
ATOM 2563 O O . SER A 1 341 ? -10.206 21.183 21.056 1.00 81.62 341 SER A O 1
ATOM 2565 N N . GLY A 1 342 ? -11.222 20.344 22.869 1.00 84.31 342 GLY A N 1
ATOM 2566 C CA . GLY A 1 342 ? -12.381 19.796 22.165 1.00 84.31 342 GLY A CA 1
ATOM 2567 C C . GLY A 1 342 ? -12.190 18.402 21.568 1.00 84.31 342 GLY A C 1
ATOM 2568 O O . GLY A 1 342 ? -13.175 17.817 21.116 1.00 84.31 342 GLY A O 1
ATOM 2569 N N . LYS A 1 343 ? -10.969 17.846 21.599 1.00 89.69 343 LYS A N 1
ATOM 2570 C CA . LYS A 1 343 ? -10.624 16.566 20.963 1.00 89.69 343 LYS A CA 1
ATOM 2571 C C . LYS A 1 343 ? -10.809 15.372 21.904 1.00 89.69 343 LYS A C 1
ATOM 2573 O O . LYS A 1 343 ? -10.025 15.169 22.834 1.00 89.69 343 LYS A O 1
ATOM 2578 N N . SER A 1 344 ? -11.804 14.526 21.626 1.00 92.31 344 SER A N 1
ATOM 2579 C CA . SER A 1 344 ? -11.993 13.263 22.355 1.00 92.31 344 SER A CA 1
ATOM 2580 C C . SER A 1 344 ? -11.030 12.170 21.893 1.00 92.31 344 SER A C 1
ATOM 2582 O O . SER A 1 344 ? -10.705 12.054 20.713 1.00 92.31 344 SER A O 1
ATOM 2584 N N . ILE A 1 345 ? -10.653 11.300 22.827 1.00 93.31 345 ILE A N 1
ATOM 2585 C CA . ILE A 1 345 ? -9.952 10.041 22.575 1.00 93.31 345 ILE A CA 1
ATOM 2586 C C . ILE A 1 345 ? -10.784 8.918 23.186 1.00 93.31 345 ILE A C 1
ATOM 2588 O O . ILE A 1 345 ? -11.159 8.970 24.352 1.00 93.31 345 ILE A O 1
ATOM 2592 N N . ASN A 1 346 ? -11.083 7.893 22.396 1.00 95.12 346 ASN A N 1
ATOM 2593 C CA . ASN A 1 346 ? -11.886 6.762 22.834 1.00 95.12 346 ASN A CA 1
ATOM 2594 C C . ASN A 1 346 ? -11.011 5.717 23.532 1.00 95.12 346 ASN A C 1
ATOM 2596 O O . ASN A 1 346 ? -9.981 5.302 23.000 1.00 95.12 346 ASN A O 1
ATOM 2600 N N . ALA A 1 347 ? -11.442 5.249 24.699 1.00 95.50 347 ALA A N 1
ATOM 2601 C CA . ALA A 1 347 ? -10.705 4.239 25.448 1.00 95.50 347 ALA A CA 1
ATOM 2602 C C . ALA A 1 347 ? -10.921 2.823 24.883 1.00 95.50 347 ALA A C 1
ATOM 2604 O O . ALA A 1 347 ? -12.021 2.472 24.451 1.00 95.50 347 ALA A O 1
ATOM 2605 N N . ILE A 1 348 ? -9.891 1.983 24.955 1.00 96.94 348 ILE A N 1
ATOM 2606 C CA . ILE A 1 348 ? -9.984 0.522 24.872 1.00 96.94 348 ILE A CA 1
ATOM 2607 C C . ILE A 1 348 ? -9.672 -0.023 26.261 1.00 96.94 348 ILE A C 1
ATOM 2609 O O . ILE A 1 348 ? -8.618 0.270 26.821 1.00 96.94 348 ILE A O 1
ATOM 2613 N N . ARG A 1 349 ? -10.600 -0.789 26.842 1.00 95.94 349 ARG A N 1
ATOM 2614 C CA . ARG A 1 349 ? -10.527 -1.196 28.253 1.00 95.94 349 ARG A CA 1
ATOM 2615 C C . ARG A 1 349 ? -10.743 -2.683 28.437 1.00 95.94 349 ARG A C 1
ATOM 2617 O O . ARG A 1 349 ? -11.625 -3.268 27.811 1.00 95.94 349 ARG A O 1
ATOM 2624 N N . ALA A 1 350 ? -9.963 -3.272 29.335 1.00 94.31 350 ALA A N 1
ATOM 2625 C CA . ALA A 1 350 ? -10.167 -4.635 29.795 1.00 94.31 350 ALA A CA 1
ATOM 2626 C C . ALA A 1 350 ? -11.222 -4.668 30.908 1.00 94.31 350 ALA A C 1
ATOM 2628 O O . ALA A 1 350 ? -11.162 -3.902 31.867 1.00 94.31 350 ALA A O 1
ATOM 2629 N N . PHE A 1 351 ? -12.179 -5.583 30.785 1.00 93.62 351 PHE A N 1
ATOM 2630 C CA . PHE A 1 351 ? -13.207 -5.839 31.784 1.00 93.62 351 PHE A CA 1
ATOM 2631 C C . PHE A 1 351 ? -13.189 -7.312 32.184 1.00 93.62 351 PHE A C 1
ATOM 2633 O O . PHE A 1 351 ? -13.259 -8.210 31.337 1.00 93.62 351 PHE A O 1
ATOM 2640 N N . THR A 1 352 ? -13.169 -7.569 33.490 1.00 90.12 352 THR A N 1
ATOM 2641 C CA . THR A 1 352 ? -13.266 -8.924 34.039 1.00 90.12 352 THR A CA 1
ATOM 2642 C C . THR A 1 352 ? -14.532 -9.617 33.527 1.00 90.12 352 THR A C 1
ATOM 2644 O O . THR A 1 352 ? -15.631 -9.070 33.614 1.00 90.12 352 THR A O 1
ATOM 2647 N N . GLY A 1 353 ? -14.378 -10.811 32.948 1.00 89.50 353 GLY A N 1
ATOM 2648 C CA . GLY A 1 353 ? -15.483 -11.611 32.400 1.00 89.50 353 GLY A CA 1
ATOM 2649 C C . GLY A 1 353 ? -16.031 -11.159 31.039 1.00 89.50 353 GLY A C 1
ATOM 2650 O O . GLY A 1 353 ? -16.885 -11.846 30.486 1.00 89.50 353 GLY A O 1
ATOM 2651 N N . ARG A 1 354 ? -15.558 -10.038 30.473 1.00 90.12 354 ARG A N 1
ATOM 2652 C CA . ARG A 1 354 ? -16.002 -9.524 29.155 1.00 90.12 354 ARG A CA 1
ATOM 2653 C C . ARG A 1 354 ? -14.859 -9.302 28.160 1.00 90.12 354 ARG A C 1
ATOM 2655 O O . ARG A 1 354 ? -15.111 -9.011 26.990 1.00 90.12 354 ARG A O 1
ATOM 2662 N N . GLY A 1 355 ? -13.620 -9.457 28.622 1.00 91.88 355 GLY A N 1
ATOM 2663 C CA . GLY A 1 355 ? -12.419 -9.239 27.828 1.00 91.88 355 GLY A CA 1
ATOM 2664 C C . GLY A 1 355 ? -12.175 -7.758 27.552 1.00 91.88 355 GLY A C 1
ATOM 2665 O O . GLY A 1 355 ? -12.627 -6.884 28.293 1.00 91.88 355 GLY A O 1
ATOM 2666 N N . SER A 1 356 ? -11.445 -7.484 26.478 1.00 96.19 356 SER A N 1
ATOM 2667 C CA . SER A 1 356 ? -11.083 -6.128 26.065 1.00 96.19 356 SER A CA 1
ATOM 2668 C C . SER A 1 356 ? -12.129 -5.553 25.121 1.00 96.19 356 SER A C 1
ATOM 2670 O O . SER A 1 356 ? -12.426 -6.147 24.085 1.00 96.19 356 SER A O 1
ATOM 2672 N N . LEU A 1 357 ? -12.690 -4.401 25.481 1.00 97.12 357 LEU A N 1
ATOM 2673 C CA . LEU A 1 357 ? -13.776 -3.746 24.764 1.00 97.12 357 LEU A CA 1
ATOM 2674 C C . LEU A 1 357 ? -13.321 -2.400 24.200 1.00 97.12 357 LEU A C 1
ATOM 2676 O O . LEU A 1 357 ? -12.639 -1.633 24.882 1.00 97.12 357 LEU A O 1
ATOM 2680 N N . VAL A 1 358 ? -13.796 -2.060 23.000 1.00 97.19 358 VAL A N 1
ATOM 2681 C CA . VAL A 1 358 ? -13.825 -0.659 22.557 1.00 97.19 358 VAL A CA 1
ATOM 2682 C C . VAL A 1 358 ? -14.845 0.085 23.416 1.00 97.19 358 VAL A C 1
ATOM 2684 O O . VAL A 1 358 ? -16.019 -0.286 23.442 1.00 97.19 358 VAL A O 1
ATOM 2687 N N . TRP A 1 359 ? -14.413 1.118 24.134 1.00 95.69 359 TRP A N 1
ATOM 2688 C CA . TRP A 1 359 ? -15.174 1.775 25.202 1.00 95.69 359 TRP A CA 1
ATOM 2689 C C . TRP A 1 359 ? -15.365 3.287 24.979 1.00 95.69 359 TRP A C 1
ATOM 2691 O O . TRP A 1 359 ? -15.427 4.078 25.919 1.00 95.69 359 TRP A O 1
ATOM 2701 N N . GLY A 1 360 ? -15.491 3.691 23.713 1.00 94.25 360 GLY A N 1
ATOM 2702 C CA . GLY A 1 360 ? -15.832 5.053 23.304 1.00 94.25 360 GLY A CA 1
ATOM 2703 C C . GLY A 1 360 ? -16.230 5.117 21.827 1.00 94.25 360 GLY A C 1
ATOM 2704 O O . GLY A 1 360 ? -15.799 4.287 21.025 1.00 94.25 360 GLY A O 1
ATOM 2705 N N . ALA A 1 361 ? -17.083 6.080 21.476 1.00 95.31 361 ALA A N 1
ATOM 2706 C CA . ALA A 1 361 ? -17.556 6.304 20.106 1.00 95.31 361 ALA A CA 1
ATOM 2707 C C . ALA A 1 361 ? -17.683 7.800 19.758 1.00 95.31 361 ALA A C 1
ATOM 2709 O O . ALA A 1 361 ? -18.585 8.189 19.011 1.00 95.31 361 ALA A O 1
ATOM 2710 N N . ARG A 1 362 ? -16.821 8.647 20.329 1.00 95.00 362 ARG A N 1
ATOM 2711 C CA . ARG A 1 362 ? -16.740 10.076 20.011 1.00 95.00 362 ARG A CA 1
ATOM 2712 C C . ARG A 1 362 ? -15.781 10.341 18.850 1.00 95.00 362 ARG A C 1
ATOM 2714 O O . ARG A 1 362 ? -14.810 9.610 18.656 1.00 95.00 362 ARG A O 1
ATOM 2721 N N . THR A 1 363 ? -16.077 11.371 18.072 1.00 94.81 363 THR A N 1
ATOM 2722 C CA . THR A 1 363 ? -15.174 11.928 17.059 1.00 94.81 363 THR A CA 1
ATOM 2723 C C . THR A 1 363 ? -14.177 12.889 17.717 1.00 94.81 363 THR A C 1
ATOM 2725 O O . THR A 1 363 ? -14.258 13.174 18.912 1.00 94.81 363 THR A O 1
ATOM 2728 N N . LEU A 1 364 ? -13.237 13.421 16.937 1.00 92.81 364 LEU A N 1
ATOM 2729 C CA . LEU A 1 364 ? -12.350 14.503 17.363 1.00 92.81 364 LEU A CA 1
ATOM 2730 C C . LEU A 1 364 ? -13.094 15.836 17.565 1.00 92.81 364 LEU A C 1
ATOM 2732 O O . LEU A 1 364 ? -12.580 16.709 18.251 1.00 92.81 364 LEU A O 1
ATOM 2736 N N . ALA A 1 365 ? -14.317 15.984 17.056 1.00 91.19 365 ALA A N 1
ATOM 2737 C CA . ALA A 1 365 ? -15.252 17.056 17.392 1.00 91.19 365 ALA A CA 1
ATOM 2738 C C . ALA A 1 365 ? -16.029 16.707 18.677 1.00 91.19 365 ALA A C 1
ATOM 2740 O O . ALA A 1 365 ? -17.256 16.748 18.733 1.00 91.19 365 ALA A O 1
ATOM 2741 N N . GLY A 1 366 ? -15.303 16.326 19.727 1.00 87.06 366 GLY A N 1
ATOM 2742 C CA . GLY A 1 366 ? -15.845 15.740 20.952 1.00 87.06 366 GLY A CA 1
ATOM 2743 C C . GLY A 1 366 ? -16.786 16.646 21.745 1.00 87.06 366 GLY A C 1
ATOM 2744 O O . GLY A 1 366 ? -17.744 16.173 22.361 1.00 87.06 366 GLY A O 1
ATOM 2745 N N . ASN A 1 367 ? -16.532 17.953 21.705 1.00 89.75 367 ASN A N 1
ATOM 2746 C CA . ASN A 1 367 ? -17.355 18.959 22.381 1.00 89.75 367 ASN A CA 1
ATOM 2747 C C . ASN A 1 367 ? -18.478 19.514 21.489 1.00 89.75 367 ASN A C 1
ATOM 2749 O O . ASN A 1 367 ? -19.319 20.270 21.975 1.00 89.75 367 ASN A O 1
ATOM 2753 N N . ASP A 1 368 ? -18.530 19.126 20.213 1.00 90.06 368 ASP A N 1
ATOM 2754 C CA . ASP A 1 368 ? -19.595 19.531 19.298 1.00 90.06 368 ASP A CA 1
ATOM 2755 C C . ASP A 1 368 ? -20.946 18.924 19.730 1.00 90.06 368 ASP A C 1
ATOM 2757 O O . ASP A 1 368 ? -20.994 17.913 20.439 1.00 90.06 368 ASP A O 1
ATOM 2761 N N . ASN A 1 369 ? -22.067 19.553 19.375 1.00 87.81 369 ASN A N 1
ATOM 2762 C CA . ASN A 1 369 ? -23.407 19.067 19.735 1.00 87.81 369 ASN A CA 1
ATOM 2763 C C . ASN A 1 369 ? -24.062 18.215 18.641 1.00 87.81 369 ASN A C 1
ATOM 2765 O O . ASN A 1 369 ? -24.999 17.465 18.936 1.00 87.81 369 ASN A O 1
ATOM 2769 N N . GLU A 1 370 ? -23.590 18.327 17.405 1.00 88.19 370 GLU A N 1
ATOM 2770 C CA . GLU A 1 370 ? -24.111 17.662 16.216 1.00 88.19 370 GLU A CA 1
ATOM 2771 C C . GLU A 1 370 ? -23.229 16.463 15.838 1.00 88.19 370 GLU A C 1
ATOM 2773 O O . GLU A 1 370 ? -23.699 15.325 15.796 1.00 88.19 370 GLU A O 1
ATOM 2778 N N . TRP A 1 371 ? -21.924 16.688 15.686 1.00 92.44 371 TRP A N 1
ATOM 2779 C CA . TRP A 1 371 ? -20.958 15.739 15.125 1.00 92.44 371 TRP A CA 1
ATOM 2780 C C . TRP A 1 371 ? -20.124 14.991 16.162 1.00 92.44 371 TRP A C 1
ATOM 2782 O O . TRP A 1 371 ? -19.149 14.322 15.813 1.00 92.44 371 TRP A O 1
ATOM 2792 N N . ARG A 1 372 ? -20.536 15.049 17.432 1.00 93.75 372 ARG A N 1
ATOM 2793 C CA . ARG A 1 372 ? -19.859 14.404 18.567 1.00 93.75 372 ARG A CA 1
ATOM 2794 C C . ARG A 1 372 ? -19.596 12.921 18.373 1.00 93.75 372 ARG A C 1
ATOM 2796 O O . ARG A 1 372 ? -18.594 12.407 18.859 1.00 93.75 372 ARG A O 1
ATOM 2803 N N . TYR A 1 373 ? -20.531 12.205 17.754 1.00 96.00 373 TYR A N 1
ATOM 2804 C CA . TYR A 1 373 ? -20.562 10.747 17.778 1.00 96.00 373 TYR A CA 1
ATOM 2805 C C . TYR A 1 373 ? -20.241 10.143 16.413 1.00 96.00 373 TYR A C 1
ATOM 2807 O O . TYR A 1 373 ? -20.860 10.472 15.402 1.00 96.00 373 TYR A O 1
ATOM 2815 N N . VAL A 1 374 ? -19.333 9.167 16.424 1.00 96.44 374 VAL A N 1
ATOM 2816 C CA . VAL A 1 374 ? -18.962 8.336 15.273 1.00 96.44 374 VAL A CA 1
ATOM 2817 C C . VAL A 1 374 ? -20.179 7.771 14.528 1.00 96.44 374 VAL A C 1
ATOM 2819 O O . VAL A 1 374 ? -20.256 7.991 13.321 1.00 96.44 374 VAL A O 1
ATOM 2822 N N . PRO A 1 375 ? -21.140 7.070 15.171 1.00 96.50 375 PRO A N 1
ATOM 2823 C CA . PRO A 1 375 ? -22.281 6.498 14.446 1.00 96.50 375 PRO A CA 1
ATOM 2824 C C . PRO A 1 375 ? -23.143 7.551 13.743 1.00 96.50 375 PRO A C 1
ATOM 2826 O O . PRO A 1 375 ? -23.640 7.292 12.653 1.00 96.50 375 PRO A O 1
ATOM 2829 N N . VAL A 1 376 ? -23.280 8.746 14.329 1.00 96.19 376 VAL A N 1
ATOM 2830 C CA . VAL A 1 376 ? -24.066 9.837 13.738 1.00 96.19 376 VAL A CA 1
ATOM 2831 C C . VAL A 1 376 ? -23.389 10.322 12.460 1.00 96.19 376 VAL A C 1
ATOM 2833 O O . VAL A 1 376 ? -24.000 10.302 11.395 1.00 96.19 376 VAL A O 1
ATOM 2836 N N . ARG A 1 377 ? -22.096 10.670 12.522 1.00 95.56 377 ARG A N 1
ATOM 2837 C CA . ARG A 1 377 ? -21.376 11.148 11.334 1.00 95.56 377 ARG A CA 1
ATOM 2838 C C . ARG A 1 377 ? -21.248 10.073 10.255 1.00 95.56 377 ARG A C 1
ATOM 2840 O O . ARG A 1 377 ? -21.411 10.378 9.078 1.00 95.56 377 ARG A O 1
ATOM 2847 N N . ARG A 1 378 ? -20.987 8.818 10.634 1.00 96.25 378 ARG A N 1
ATOM 2848 C CA . ARG A 1 378 ? -20.897 7.705 9.675 1.00 96.25 378 ARG A CA 1
ATOM 2849 C C . ARG A 1 378 ? -22.230 7.430 8.987 1.00 96.25 378 ARG A C 1
ATOM 2851 O O . ARG A 1 378 ? -22.224 7.147 7.793 1.00 96.25 378 ARG A O 1
ATOM 2858 N N . PHE A 1 379 ? -23.351 7.549 9.699 1.00 96.94 379 PHE A N 1
ATOM 2859 C CA . PHE A 1 379 ? -24.669 7.423 9.083 1.00 96.94 379 PHE A CA 1
ATOM 2860 C C . PHE A 1 379 ? -24.913 8.531 8.053 1.00 96.94 379 PHE A C 1
ATOM 2862 O O . PHE A 1 379 ? -25.334 8.220 6.945 1.00 96.94 379 PHE A O 1
ATOM 2869 N N . TYR A 1 380 ? -24.583 9.789 8.373 1.00 96.56 380 TYR A N 1
ATOM 2870 C CA . TYR A 1 380 ? -24.685 10.894 7.411 1.00 96.56 380 TYR A CA 1
ATOM 2871 C C . TYR A 1 380 ? -23.834 10.652 6.163 1.00 96.56 380 TYR A C 1
ATOM 2873 O O . TYR A 1 380 ? -24.352 10.756 5.061 1.00 96.56 380 TYR A O 1
ATOM 2881 N N . ILE A 1 381 ? -22.572 10.235 6.321 1.00 96.25 381 ILE A N 1
ATOM 2882 C CA . ILE A 1 381 ? -21.697 9.896 5.183 1.00 96.25 381 ILE A CA 1
ATOM 2883 C C . ILE A 1 381 ? -22.319 8.789 4.318 1.00 96.25 381 ILE A C 1
ATOM 2885 O O . ILE A 1 381 ? -22.328 8.888 3.094 1.00 96.25 381 ILE A O 1
ATOM 2889 N N . MET A 1 382 ? -22.851 7.734 4.945 1.00 97.12 382 MET A N 1
ATOM 2890 C CA . MET A 1 382 ? -23.497 6.633 4.228 1.00 97.12 382 MET A CA 1
ATOM 2891 C C . MET A 1 382 ? -24.749 7.100 3.477 1.00 97.12 382 MET A C 1
ATOM 2893 O O . MET A 1 382 ? -24.928 6.734 2.315 1.00 97.12 382 MET A O 1
ATOM 2897 N N . ALA A 1 383 ? -25.594 7.911 4.116 1.00 97.44 383 ALA A N 1
ATOM 2898 C CA . ALA A 1 383 ? -26.814 8.435 3.517 1.00 97.44 383 ALA A CA 1
ATOM 2899 C C . ALA A 1 383 ? -26.505 9.392 2.354 1.00 97.44 383 ALA A C 1
ATOM 2901 O O . ALA A 1 383 ? -27.045 9.201 1.269 1.00 97.44 383 ALA A O 1
ATOM 2902 N N . GLU A 1 384 ? -25.596 10.355 2.548 1.00 97.06 384 GLU A N 1
ATOM 2903 C CA . GLU A 1 384 ? -25.135 11.303 1.522 1.00 97.06 384 GLU A CA 1
ATOM 2904 C C . GLU A 1 384 ? -24.622 10.562 0.277 1.00 97.06 384 GLU A C 1
ATOM 2906 O O . GLU A 1 384 ? -25.063 10.835 -0.839 1.00 97.06 384 GLU A O 1
ATOM 2911 N N . GLU A 1 385 ? -23.743 9.574 0.464 1.00 97.50 385 GLU A N 1
ATOM 2912 C CA . GLU A 1 385 ? -23.148 8.828 -0.647 1.00 97.50 385 GLU A CA 1
ATOM 2913 C C . GLU A 1 385 ? -24.152 7.893 -1.340 1.00 97.50 385 GLU A C 1
ATOM 2915 O O . GLU A 1 385 ? -24.129 7.748 -2.564 1.00 97.50 385 GLU A O 1
ATOM 2920 N N . SER A 1 386 ? -25.064 7.277 -0.580 1.00 96.88 386 SER A N 1
ATOM 2921 C CA . SER A 1 386 ? -26.119 6.424 -1.143 1.00 96.88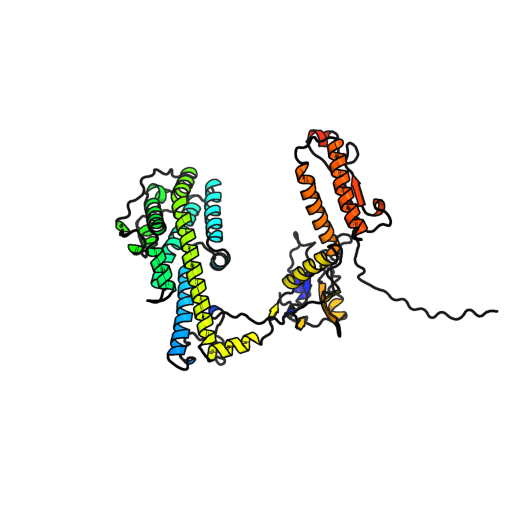 386 SER A CA 1
ATOM 2922 C C . SER A 1 386 ? -27.109 7.239 -1.973 1.00 96.88 386 SER A C 1
ATOM 2924 O O . SER A 1 386 ? -27.461 6.836 -3.080 1.00 96.88 386 SER A O 1
ATOM 2926 N N . ILE A 1 387 ? -27.524 8.403 -1.465 1.00 97.12 387 ILE A N 1
ATOM 2927 C CA . ILE A 1 387 ? -28.451 9.305 -2.151 1.00 97.12 387 ILE A CA 1
ATOM 2928 C C . ILE A 1 387 ? -27.791 9.881 -3.404 1.00 97.12 387 ILE A C 1
ATOM 2930 O O . ILE A 1 387 ? -28.402 9.834 -4.465 1.00 97.12 387 ILE A O 1
ATOM 2934 N N . LYS A 1 388 ? -26.530 10.324 -3.323 1.00 96.25 388 LYS A N 1
ATOM 2935 C CA . LYS A 1 388 ? -25.771 10.830 -4.477 1.00 96.25 388 LYS A CA 1
ATOM 2936 C C . LYS A 1 388 ? -25.673 9.809 -5.614 1.00 96.25 388 LYS A C 1
ATOM 2938 O O . LYS A 1 388 ? -25.882 10.158 -6.770 1.00 96.25 388 LYS A O 1
ATOM 2943 N N . LYS A 1 389 ? -25.368 8.546 -5.298 1.00 96.19 389 LYS A N 1
ATOM 2944 C CA . LYS A 1 389 ? -25.328 7.461 -6.295 1.00 96.19 389 LYS A CA 1
ATOM 2945 C C . LYS A 1 389 ? -26.706 7.181 -6.887 1.00 96.19 389 LYS A C 1
ATOM 2947 O O . LYS A 1 389 ? -26.832 6.954 -8.084 1.00 96.19 389 LYS A O 1
ATOM 2952 N N . ALA A 1 390 ? -27.746 7.209 -6.058 1.00 94.81 390 ALA A N 1
ATOM 2953 C CA . ALA A 1 390 ? -29.112 6.972 -6.508 1.00 94.81 390 ALA A CA 1
ATOM 2954 C C . ALA A 1 390 ? -29.656 8.112 -7.388 1.00 94.81 390 ALA A C 1
ATOM 2956 O O . ALA A 1 390 ? -30.510 7.865 -8.238 1.00 94.81 390 ALA A O 1
ATOM 2957 N N . THR A 1 391 ? -29.172 9.347 -7.214 1.00 95.00 391 THR A N 1
ATOM 2958 C CA . THR A 1 391 ? -29.588 10.501 -8.023 1.00 95.00 391 THR A CA 1
ATOM 2959 C C . THR A 1 391 ? -28.826 10.648 -9.344 1.00 95.00 391 THR A C 1
ATOM 2961 O O . THR A 1 391 ? -29.274 11.408 -10.200 1.00 95.00 391 THR A O 1
ATOM 2964 N N . GLU A 1 392 ? -27.729 9.915 -9.558 1.00 94.75 392 GLU A N 1
ATOM 2965 C CA . GLU A 1 392 ? -26.900 9.994 -10.773 1.00 94.75 392 GLU A CA 1
ATOM 2966 C C . GLU A 1 392 ? -27.678 9.757 -12.088 1.00 94.75 392 GLU A C 1
ATOM 2968 O O . GLU A 1 392 ? -27.487 10.536 -13.022 1.00 94.75 392 GLU A O 1
ATOM 2973 N N . PRO A 1 393 ? -28.622 8.796 -12.186 1.00 94.88 393 PRO A N 1
ATOM 2974 C CA . PRO A 1 393 ? -29.414 8.605 -13.406 1.00 94.88 393 PRO A CA 1
ATOM 2975 C C . PRO A 1 393 ? -30.335 9.779 -13.768 1.00 94.88 393 PRO A C 1
ATOM 2977 O O . PRO A 1 393 ? -30.846 9.812 -14.880 1.00 94.88 393 PRO A O 1
ATOM 2980 N N . PHE A 1 394 ? -30.583 10.717 -12.846 1.00 93.94 394 PHE A N 1
ATOM 2981 C CA . PHE A 1 394 ? -31.399 11.908 -13.108 1.00 93.94 394 PHE A CA 1
ATOM 2982 C C . PHE A 1 394 ? -30.575 13.085 -13.648 1.00 93.94 394 PHE A C 1
ATOM 2984 O O . PHE A 1 394 ? -31.130 14.137 -13.968 1.00 93.94 394 PHE A O 1
ATOM 2991 N N . VAL A 1 395 ? -29.251 12.942 -13.752 1.00 92.44 395 VAL A N 1
ATOM 2992 C CA . VAL A 1 395 ? -28.401 13.943 -14.400 1.00 92.44 395 VAL A CA 1
ATOM 2993 C C . VAL A 1 395 ? -28.753 13.978 -15.891 1.00 92.44 395 VAL A C 1
ATOM 2995 O O . VAL A 1 395 ? -28.768 12.945 -16.551 1.00 92.44 395 VAL A O 1
ATOM 2998 N N . PHE A 1 396 ? -29.026 15.176 -16.415 1.00 92.69 396 PHE A N 1
ATOM 2999 C CA . PHE A 1 396 ? -29.520 15.441 -17.779 1.00 92.69 396 PHE A CA 1
ATOM 3000 C C . PHE A 1 396 ? -30.984 15.070 -18.072 1.00 92.69 396 PHE A C 1
ATOM 3002 O O . PHE A 1 396 ? -31.432 15.264 -19.203 1.00 92.69 396 PHE A O 1
ATOM 3009 N N . GLU A 1 397 ? -31.760 14.630 -17.080 1.00 95.25 397 GLU A N 1
ATOM 3010 C CA . GLU A 1 397 ? -33.219 14.576 -17.220 1.00 95.25 397 GLU A CA 1
ATOM 3011 C C . GLU A 1 397 ? -33.822 15.998 -17.245 1.00 95.25 397 GLU A C 1
ATOM 3013 O O . GLU A 1 397 ? -33.219 16.942 -16.720 1.00 95.25 397 GLU A O 1
ATOM 3018 N N . PRO A 1 398 ? -35.022 16.192 -17.826 1.00 95.38 398 PRO A N 1
ATOM 3019 C CA . PRO A 1 398 ? -35.720 17.473 -17.761 1.00 95.38 398 PRO A CA 1
ATOM 3020 C C . PRO A 1 398 ? -35.878 17.965 -16.312 1.00 95.38 398 PRO A C 1
ATOM 3022 O O . PRO A 1 398 ? -36.413 17.248 -15.462 1.00 95.38 398 PRO A O 1
ATOM 3025 N N . ASN A 1 399 ? -35.436 19.198 -16.029 1.00 94.50 399 ASN A N 1
ATOM 3026 C CA . ASN A 1 399 ? -35.550 19.830 -14.708 1.00 94.50 399 ASN A CA 1
ATOM 3027 C C . ASN A 1 399 ? -36.983 20.344 -14.472 1.00 94.50 399 ASN A C 1
ATOM 3029 O O . ASN A 1 399 ? -37.243 21.547 -14.493 1.00 94.50 399 ASN A O 1
ATOM 3033 N N . ASP A 1 400 ? -37.925 19.412 -14.323 1.00 94.69 400 ASP A N 1
ATOM 3034 C CA . ASP A 1 400 ? -39.350 19.679 -14.156 1.00 94.69 400 ASP A CA 1
ATOM 3035 C C . ASP A 1 400 ? -39.946 18.990 -12.917 1.00 94.69 400 ASP A C 1
ATOM 3037 O O . ASP A 1 400 ? -39.318 18.166 -12.245 1.00 94.69 400 ASP A O 1
ATOM 3041 N N . ALA A 1 401 ? -41.209 19.312 -12.628 1.00 95.31 401 ALA A N 1
ATOM 3042 C CA . ALA A 1 401 ? -41.924 18.772 -11.478 1.00 95.31 401 ALA A CA 1
ATOM 3043 C C . ALA A 1 401 ? -42.011 17.235 -11.464 1.00 95.31 401 ALA A C 1
ATOM 3045 O O . ALA A 1 401 ? -42.042 16.647 -10.382 1.00 95.31 401 ALA A O 1
ATOM 3046 N N . ASN A 1 402 ? -42.027 16.564 -12.621 1.00 96.38 402 ASN A N 1
ATOM 3047 C CA . ASN A 1 402 ? -42.086 15.103 -12.667 1.00 96.38 402 ASN A CA 1
ATOM 3048 C C . ASN A 1 402 ? -40.768 14.493 -12.183 1.00 96.38 402 ASN A C 1
ATOM 3050 O O . ASN A 1 402 ? -40.784 13.531 -11.411 1.00 96.38 402 ASN A O 1
ATOM 3054 N N . THR A 1 403 ? -39.636 15.058 -12.604 1.00 96.19 403 THR A N 1
ATOM 3055 C CA . THR A 1 403 ? -38.304 14.645 -12.143 1.00 96.19 403 THR A CA 1
ATOM 3056 C C . THR A 1 403 ? -38.143 14.895 -10.645 1.00 96.19 403 THR A C 1
ATOM 3058 O O . THR A 1 403 ? -37.741 13.987 -9.915 1.00 96.19 403 THR A O 1
ATOM 3061 N N . TRP A 1 404 ? -38.557 16.068 -10.151 1.00 97.19 404 TRP A N 1
ATOM 3062 C CA . TRP A 1 404 ? -38.482 16.408 -8.723 1.00 97.19 404 TRP A CA 1
ATOM 3063 C C . TRP A 1 404 ? -39.270 15.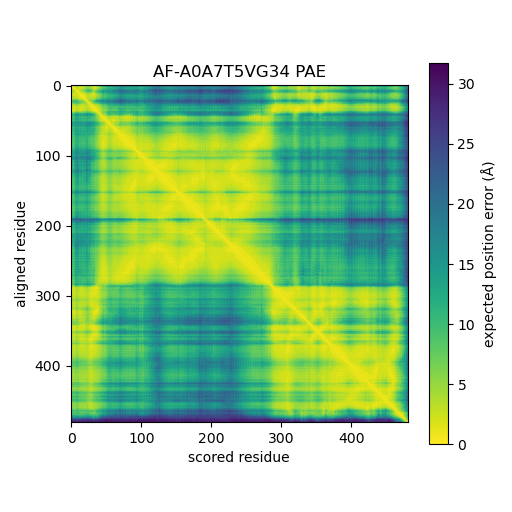430 -7.850 1.00 97.19 404 TRP A C 1
ATOM 3065 O O . TRP A 1 404 ? -38.759 14.946 -6.841 1.00 97.19 404 TRP A O 1
ATOM 3075 N N . VAL A 1 405 ? -40.500 15.088 -8.254 1.00 97.06 405 VAL A N 1
ATOM 3076 C CA . VAL A 1 405 ? -41.348 14.128 -7.530 1.00 97.06 405 VAL A CA 1
ATOM 3077 C C . VAL A 1 405 ? -40.698 12.744 -7.476 1.00 97.06 405 VAL A C 1
ATOM 3079 O O . VAL A 1 405 ? -40.727 12.106 -6.425 1.00 97.06 405 VAL A O 1
ATOM 3082 N N . LYS A 1 406 ? -40.086 12.280 -8.575 1.00 96.62 406 LYS A N 1
ATOM 3083 C CA . LYS A 1 406 ? -39.389 10.983 -8.612 1.00 96.62 406 LYS A CA 1
ATOM 3084 C C . LYS A 1 406 ? -38.185 10.960 -7.671 1.00 96.62 406 LYS A C 1
ATOM 3086 O O . LYS A 1 406 ? -38.044 10.012 -6.900 1.00 96.62 406 LYS A O 1
ATOM 3091 N N . VAL A 1 407 ? -37.352 12.002 -7.710 1.00 97.19 407 VAL A N 1
ATOM 3092 C CA . VAL A 1 407 ? -36.168 12.126 -6.846 1.00 97.19 407 VAL A CA 1
ATOM 3093 C C . VAL A 1 407 ? -36.579 12.193 -5.377 1.00 97.19 407 VAL A C 1
ATOM 3095 O O . VAL A 1 407 ? -36.048 11.435 -4.566 1.00 97.19 407 VAL A O 1
ATOM 3098 N N . ARG A 1 408 ? -37.580 13.018 -5.039 1.00 97.81 408 ARG A N 1
ATOM 3099 C CA . ARG A 1 408 ? -38.121 13.102 -3.676 1.00 97.81 408 ARG A CA 1
ATOM 3100 C C . ARG A 1 408 ? -38.606 11.747 -3.181 1.00 97.81 408 ARG A C 1
ATOM 3102 O O . ARG A 1 408 ? -38.129 11.276 -2.156 1.00 97.81 408 ARG A O 1
ATOM 3109 N N . ALA A 1 409 ? -39.488 11.091 -3.937 1.00 97.44 409 ALA A N 1
ATOM 3110 C CA . ALA A 1 409 ? -40.065 9.809 -3.546 1.00 97.44 409 ALA A CA 1
ATOM 3111 C C . ALA A 1 409 ? -38.995 8.720 -3.368 1.00 97.44 409 ALA A C 1
ATOM 3113 O O . ALA A 1 409 ? -39.091 7.889 -2.467 1.00 97.44 409 ALA A O 1
ATOM 3114 N N . MET A 1 410 ? -37.957 8.710 -4.206 1.00 97.69 410 MET A N 1
ATOM 3115 C CA . MET A 1 410 ? -36.830 7.787 -4.066 1.00 97.69 410 MET A CA 1
ATOM 3116 C C . MET A 1 410 ? -36.079 8.002 -2.743 1.00 97.69 410 MET A C 1
ATOM 3118 O O . MET A 1 410 ? -35.820 7.034 -2.025 1.00 97.69 410 MET A O 1
ATOM 3122 N N . ILE A 1 411 ? -35.757 9.255 -2.409 1.00 98.25 411 ILE A N 1
ATOM 3123 C CA . ILE A 1 411 ? -35.036 9.603 -1.177 1.00 98.25 411 ILE A CA 1
ATOM 3124 C C . ILE A 1 411 ? -35.907 9.319 0.053 1.00 98.25 411 ILE A C 1
ATOM 3126 O O . ILE A 1 411 ? -35.441 8.679 0.995 1.00 98.25 411 ILE A O 1
ATOM 3130 N N . GLU A 1 412 ? -37.182 9.713 0.030 1.00 98.12 412 GLU A N 1
ATOM 3131 C CA . GLU A 1 412 ? -38.140 9.421 1.102 1.00 98.12 412 GLU A CA 1
ATOM 3132 C C . GLU A 1 412 ? -38.254 7.914 1.344 1.00 98.12 412 GLU A C 1
ATOM 3134 O O . GLU A 1 412 ? -38.153 7.465 2.483 1.00 98.12 412 GLU A O 1
ATOM 3139 N N . ASN A 1 413 ? -38.381 7.104 0.288 1.00 97.81 413 ASN A N 1
ATOM 3140 C CA . ASN A 1 413 ? -38.444 5.648 0.422 1.00 97.81 413 ASN A CA 1
ATOM 3141 C C . ASN A 1 413 ? -37.185 5.072 1.083 1.00 97.81 413 ASN A C 1
ATOM 3143 O O . ASN A 1 413 ? -37.296 4.213 1.961 1.00 97.81 413 ASN A O 1
ATOM 3147 N N . PHE A 1 414 ? -35.994 5.553 0.715 1.00 97.81 414 PHE A N 1
ATOM 3148 C CA . PHE A 1 414 ? -34.751 5.156 1.377 1.00 97.81 414 PHE A CA 1
ATOM 3149 C C . PHE A 1 414 ? -34.771 5.504 2.874 1.00 97.81 414 PHE A C 1
ATOM 3151 O O . PHE A 1 414 ? -34.499 4.636 3.708 1.00 97.81 414 PHE A O 1
ATOM 3158 N N . LEU A 1 415 ? -35.146 6.735 3.231 1.00 98.12 415 LEU A N 1
ATOM 3159 C CA . LEU A 1 415 ? -35.179 7.196 4.622 1.00 98.12 415 LEU A CA 1
ATOM 3160 C C . LEU A 1 415 ? -36.263 6.494 5.453 1.00 98.12 415 LEU A C 1
ATOM 3162 O O . LEU A 1 415 ? -36.025 6.190 6.622 1.00 98.12 415 LEU A O 1
ATOM 3166 N N . ILE A 1 416 ? -37.398 6.121 4.853 1.00 98.12 416 ILE A N 1
ATOM 3167 C CA . ILE A 1 416 ? -38.421 5.275 5.491 1.00 98.12 416 ILE A CA 1
ATOM 3168 C C . ILE A 1 416 ? -37.835 3.914 5.871 1.00 98.12 416 ILE A C 1
ATOM 3170 O O . ILE A 1 416 ? -38.110 3.417 6.965 1.00 98.12 416 ILE A O 1
ATOM 3174 N N . LEU A 1 417 ? -37.030 3.298 4.998 1.00 97.25 417 LEU A N 1
ATOM 3175 C CA . LEU A 1 417 ? -36.376 2.025 5.311 1.00 97.25 417 LEU A CA 1
ATOM 3176 C C . LEU A 1 417 ? -35.389 2.181 6.475 1.00 97.25 417 LEU A C 1
ATOM 3178 O O . LEU A 1 417 ? -35.387 1.343 7.378 1.00 97.25 417 LEU A O 1
ATOM 3182 N N . GLN A 1 418 ? -34.618 3.273 6.507 1.00 97.44 418 GLN A N 1
ATOM 3183 C CA . GLN A 1 418 ? -33.706 3.560 7.621 1.00 97.44 418 GLN A CA 1
ATOM 3184 C C . GLN A 1 418 ? -34.461 3.819 8.935 1.00 97.44 418 GLN A C 1
ATOM 3186 O O . GLN A 1 418 ? -34.082 3.296 9.984 1.00 97.44 418 GLN A O 1
ATOM 3191 N N . TRP A 1 419 ? -35.562 4.572 8.893 1.00 97.75 419 TRP A N 1
ATOM 3192 C CA . TRP A 1 419 ? -36.420 4.819 10.054 1.00 97.75 419 TRP A CA 1
ATOM 3193 C C . TRP A 1 419 ? -37.033 3.523 10.596 1.00 97.75 419 TRP A C 1
ATOM 3195 O O . TRP A 1 419 ? -36.927 3.249 11.790 1.00 97.75 419 TRP A O 1
ATOM 3205 N N . ARG A 1 420 ? -37.576 2.662 9.724 1.00 96.75 420 ARG A N 1
ATOM 3206 C CA . ARG A 1 420 ? -38.109 1.342 10.114 1.00 96.75 420 ARG A CA 1
ATOM 3207 C C . ARG A 1 420 ? -37.045 0.430 10.725 1.00 96.75 420 ARG A C 1
ATOM 3209 O O . ARG A 1 420 ? -37.367 -0.366 11.602 1.00 96.75 420 ARG A O 1
ATOM 3216 N N . ALA A 1 421 ? -35.794 0.552 10.285 1.00 94.75 421 ALA A N 1
ATOM 3217 C CA . ALA A 1 421 ? -34.659 -0.163 10.866 1.00 94.75 421 ALA A CA 1
ATOM 3218 C C . ALA A 1 421 ? -34.190 0.424 12.216 1.00 94.75 421 ALA A C 1
ATOM 3220 O O . ALA A 1 421 ? -33.320 -0.151 12.871 1.00 94.75 421 ALA A O 1
ATOM 3221 N N . GLY A 1 422 ? -34.765 1.548 12.656 1.00 94.62 422 GLY A N 1
ATOM 3222 C CA . GLY A 1 422 ? -34.433 2.215 13.912 1.00 94.62 422 GLY A CA 1
ATOM 3223 C C . GLY A 1 422 ? -33.203 3.118 13.832 1.00 94.62 422 GLY A C 1
ATOM 3224 O O . GLY A 1 422 ? -32.597 3.398 14.863 1.00 94.62 422 GLY A O 1
ATOM 3225 N N . ALA A 1 423 ? -32.806 3.553 12.632 1.00 96.69 423 ALA A N 1
ATOM 3226 C CA . ALA A 1 423 ? -31.678 4.465 12.448 1.00 96.69 423 ALA A CA 1
ATOM 3227 C C . ALA A 1 423 ? -32.018 5.926 12.773 1.00 96.69 423 ALA A C 1
ATOM 3229 O O . ALA A 1 423 ? -31.150 6.690 13.204 1.00 96.69 423 ALA A O 1
ATOM 3230 N N . LEU A 1 424 ? -33.283 6.301 12.572 1.00 97.44 424 LEU A N 1
ATOM 3231 C CA . LEU A 1 424 ? -33.803 7.653 12.757 1.00 97.44 424 LEU A CA 1
ATOM 3232 C C . LEU A 1 424 ? -34.777 7.691 13.947 1.00 97.44 424 LEU A C 1
ATOM 3234 O O . LEU A 1 424 ? -35.562 6.765 14.142 1.00 97.44 424 LEU A O 1
ATOM 3238 N N . GLN A 1 425 ? -34.709 8.749 14.751 1.00 93.12 425 GLN A N 1
ATOM 3239 C CA . GLN A 1 425 ? -35.590 9.021 15.888 1.00 93.12 425 GLN A CA 1
ATOM 3240 C C . GLN A 1 425 ? -36.888 9.670 15.421 1.00 93.12 425 GLN A C 1
ATOM 3242 O O . GLN A 1 425 ? -36.869 10.474 14.505 1.00 93.12 425 GLN A O 1
ATOM 3247 N N . GLY A 1 426 ? -37.997 9.367 16.090 1.00 93.44 426 GLY A N 1
ATOM 3248 C CA . GLY A 1 426 ? -39.315 9.924 15.779 1.00 93.44 426 GLY A CA 1
ATOM 3249 C C . GLY A 1 426 ? -40.373 8.832 15.820 1.00 93.44 426 GLY A C 1
ATOM 3250 O O . GLY A 1 426 ? -40.126 7.706 15.379 1.00 93.44 426 GLY A O 1
ATOM 3251 N N . ALA A 1 427 ? -41.544 9.139 16.373 1.00 93.81 427 ALA A N 1
ATOM 3252 C CA . ALA A 1 427 ? -42.655 8.191 16.424 1.00 93.81 427 ALA A CA 1
ATOM 3253 C C . ALA A 1 427 ? -43.303 8.001 15.044 1.00 93.81 427 ALA A C 1
ATOM 3255 O O . ALA A 1 427 ? -43.969 6.990 14.809 1.00 93.81 427 ALA A O 1
ATOM 3256 N N . LYS A 1 428 ? -43.101 8.962 14.135 1.00 95.69 428 LYS A N 1
ATOM 3257 C CA . LYS A 1 428 ? -43.577 8.948 12.749 1.00 95.69 428 LYS A CA 1
ATOM 3258 C C . LYS A 1 428 ? -42.478 9.436 11.791 1.00 95.69 428 LYS A C 1
ATOM 3260 O O . LYS A 1 428 ? -41.596 10.171 12.242 1.00 95.69 428 LYS A O 1
ATOM 3265 N N . PRO A 1 429 ? -42.520 9.071 10.494 1.00 95.62 429 PRO A N 1
ATOM 3266 C CA . PRO A 1 429 ? -41.516 9.490 9.513 1.00 95.62 429 PRO A CA 1
ATOM 3267 C C . PRO A 1 429 ? -41.294 11.005 9.452 1.00 95.62 429 PRO A C 1
ATOM 3269 O O . PRO A 1 429 ? -40.155 11.441 9.344 1.00 95.62 429 PRO A O 1
ATOM 3272 N N . GLU A 1 430 ? -42.354 11.803 9.600 1.00 94.62 430 GLU A N 1
ATOM 3273 C CA . GLU A 1 430 ? -42.309 13.267 9.476 1.00 94.62 430 GLU A CA 1
ATOM 3274 C C . GLU A 1 430 ? -41.587 13.947 10.653 1.00 94.62 430 GLU A C 1
ATOM 3276 O O . GLU A 1 430 ? -41.164 15.095 10.551 1.00 94.62 430 GLU A O 1
ATOM 3281 N N . GLU A 1 431 ? -41.435 13.245 11.781 1.00 94.94 431 GLU A N 1
ATOM 3282 C CA . GLU A 1 431 ? -40.601 13.679 12.911 1.00 94.94 431 GLU A CA 1
ATOM 3283 C C . GLU A 1 431 ? -39.133 13.262 12.726 1.00 94.94 431 GLU A C 1
ATOM 3285 O O . GLU A 1 431 ? -38.245 13.808 13.381 1.00 94.94 431 GLU A O 1
ATOM 3290 N N . ALA A 1 432 ? -38.884 12.272 11.863 1.00 96.69 432 ALA A N 1
ATOM 3291 C CA . ALA A 1 432 ? -37.599 11.606 11.713 1.00 96.69 432 ALA A CA 1
ATOM 3292 C C . ALA A 1 432 ? -36.759 12.152 10.560 1.00 96.69 432 ALA A C 1
ATOM 3294 O O . ALA A 1 432 ? -35.528 12.156 10.647 1.00 96.69 432 ALA A O 1
ATOM 3295 N N . PHE A 1 433 ? -37.398 12.590 9.479 1.00 98.25 433 PHE A N 1
ATOM 3296 C CA . PHE A 1 433 ? -36.728 13.213 8.347 1.00 98.25 433 PHE A CA 1
ATOM 3297 C C . PHE A 1 433 ? -37.690 14.087 7.535 1.00 98.25 433 PHE A C 1
ATOM 3299 O O . PHE A 1 433 ? -38.909 13.963 7.641 1.00 98.25 433 PHE A O 1
ATOM 3306 N N . TYR A 1 434 ? -37.127 14.934 6.677 1.00 97.88 434 TYR A N 1
ATOM 3307 C CA . TYR A 1 434 ? -37.859 15.638 5.625 1.00 97.88 434 TYR A CA 1
ATOM 3308 C C . TYR A 1 434 ? -37.052 15.635 4.324 1.00 97.88 434 TYR A C 1
ATOM 3310 O O . TYR A 1 434 ? -35.822 15.544 4.353 1.00 97.88 434 TYR A O 1
ATOM 3318 N N . VAL A 1 435 ? -37.751 15.733 3.190 1.00 98.06 435 VAL A N 1
ATOM 3319 C CA . VAL A 1 435 ? -37.157 15.891 1.856 1.00 98.06 435 VAL A CA 1
ATOM 3320 C C . VAL A 1 435 ? -37.942 16.959 1.099 1.00 98.06 435 VAL A C 1
ATOM 3322 O O . VAL A 1 435 ? -39.083 16.731 0.700 1.00 98.06 435 VAL A O 1
ATOM 3325 N N . HIS A 1 436 ? -37.328 18.116 0.885 1.00 97.88 436 HIS A N 1
ATOM 3326 C CA . HIS A 1 436 ? -37.933 19.241 0.176 1.00 97.88 436 HIS A CA 1
ATOM 3327 C C . HIS A 1 436 ? -37.309 19.391 -1.212 1.00 97.88 436 HIS A C 1
ATOM 3329 O O . HIS A 1 436 ? -36.089 19.294 -1.367 1.00 97.88 436 HIS A O 1
ATOM 3335 N N . VAL A 1 437 ? -38.149 19.591 -2.233 1.00 96.94 437 VAL A N 1
ATOM 3336 C CA . VAL A 1 437 ? -37.710 19.876 -3.605 1.00 96.94 437 VAL A CA 1
ATOM 3337 C C . VAL A 1 437 ? -38.856 20.480 -4.415 1.00 96.94 437 VAL A C 1
ATOM 3339 O O . VAL A 1 437 ? -39.877 19.831 -4.673 1.00 96.94 437 VAL A O 1
ATOM 3342 N N . GLY A 1 438 ? -38.648 21.705 -4.893 1.00 95.56 438 GLY A N 1
ATOM 3343 C CA . GLY A 1 438 ? -39.608 22.369 -5.766 1.00 95.56 438 GLY A CA 1
ATOM 3344 C C . GLY A 1 438 ? -39.346 23.856 -5.985 1.00 95.56 438 GLY A C 1
ATOM 3345 O O . GLY A 1 438 ? -38.580 24.495 -5.260 1.00 95.56 438 GLY A O 1
ATOM 3346 N N . LEU A 1 439 ? -40.021 24.415 -6.995 1.00 95.19 439 LEU A N 1
ATOM 3347 C CA . LEU A 1 439 ? -40.057 25.856 -7.248 1.00 95.19 439 LEU A CA 1
ATOM 3348 C C . LEU A 1 439 ? -40.790 26.574 -6.106 1.00 95.19 439 LEU A C 1
ATOM 3350 O O . LEU A 1 439 ? -41.918 26.216 -5.775 1.00 95.19 439 LEU A O 1
ATOM 3354 N N . ASN A 1 440 ? -40.168 27.617 -5.558 1.00 94.12 440 ASN A N 1
ATOM 3355 C CA . ASN A 1 440 ? -40.608 28.349 -4.362 1.00 94.12 440 ASN A CA 1
ATOM 3356 C C . ASN A 1 440 ? -40.595 27.522 -3.060 1.00 94.12 440 ASN A C 1
ATOM 3358 O O . ASN A 1 440 ? -41.140 27.976 -2.057 1.00 94.12 440 ASN A O 1
ATOM 3362 N N . GLU A 1 441 ? -39.978 26.338 -3.069 1.00 94.69 441 GLU A N 1
ATOM 3363 C CA . GLU A 1 441 ? -39.696 25.544 -1.867 1.00 94.69 441 GLU A CA 1
ATOM 3364 C C . GLU A 1 441 ? -38.184 25.546 -1.608 1.00 94.69 441 GLU A C 1
ATOM 3366 O O . GLU A 1 441 ? -37.726 26.173 -0.660 1.00 94.69 441 GLU A O 1
ATOM 3371 N N . THR A 1 442 ? -37.407 24.944 -2.513 1.00 96.25 442 THR A N 1
ATOM 3372 C CA . THR A 1 442 ? -35.934 24.884 -2.436 1.00 96.25 442 THR A CA 1
ATOM 3373 C C . THR A 1 442 ? -35.231 25.596 -3.589 1.00 96.25 442 THR A C 1
ATOM 3375 O O . THR A 1 442 ? -34.024 25.818 -3.530 1.00 96.25 442 THR A O 1
ATOM 3378 N N . MET A 1 443 ? -35.963 25.939 -4.654 1.00 97.38 443 MET A N 1
ATOM 3379 C CA . MET A 1 443 ? -35.418 26.519 -5.884 1.00 97.38 443 MET A CA 1
ATOM 3380 C C . MET A 1 443 ? -36.163 27.787 -6.291 1.00 97.38 443 MET A C 1
ATOM 3382 O O . MET A 1 443 ? -37.384 27.894 -6.149 1.00 97.38 443 MET A O 1
ATOM 3386 N N . THR A 1 444 ? -35.430 28.725 -6.880 1.00 96.44 444 THR A N 1
ATOM 3387 C CA . THR A 1 444 ? -35.975 29.887 -7.585 1.00 96.44 444 THR A CA 1
ATOM 3388 C C . THR A 1 444 ? -36.127 29.604 -9.083 1.00 96.44 444 THR A C 1
ATOM 3390 O O . THR A 1 444 ? -35.602 28.624 -9.612 1.00 96.44 444 THR A O 1
ATOM 3393 N N . ALA A 1 445 ? -36.813 30.490 -9.813 1.00 94.44 445 ALA A N 1
ATOM 3394 C CA . ALA A 1 445 ? -36.870 30.400 -11.275 1.00 94.44 445 ALA A CA 1
ATOM 3395 C C . ALA A 1 445 ? -35.476 30.514 -11.924 1.00 94.44 445 ALA A C 1
ATOM 3397 O O . ALA A 1 445 ? -35.238 29.909 -12.967 1.00 94.44 445 ALA A O 1
ATOM 3398 N N . LEU A 1 446 ? -34.556 31.261 -11.299 1.00 95.44 446 LEU A N 1
ATOM 3399 C CA . LEU A 1 446 ? -33.181 31.386 -11.775 1.00 95.44 446 LEU A CA 1
ATOM 3400 C C . LEU A 1 446 ? -32.423 30.062 -11.632 1.00 95.44 446 LEU A C 1
ATOM 3402 O O . LEU A 1 446 ? -31.765 29.657 -12.582 1.00 95.44 446 LEU A O 1
ATOM 3406 N N . ASP A 1 447 ? -32.576 29.353 -10.509 1.00 95.06 447 ASP A N 1
ATOM 3407 C CA . ASP A 1 447 ? -31.938 28.043 -10.310 1.00 95.06 447 ASP A CA 1
ATOM 3408 C C . ASP A 1 447 ? -32.343 27.050 -11.407 1.00 95.06 447 ASP A C 1
ATOM 3410 O O . ASP A 1 447 ? -31.494 26.350 -11.956 1.00 95.06 447 ASP A O 1
ATOM 3414 N N . ILE A 1 448 ? -33.623 27.048 -11.793 1.00 93.56 448 ILE A N 1
ATOM 3415 C CA . ILE A 1 448 ? -34.129 26.188 -12.871 1.00 93.56 448 ILE A CA 1
ATOM 3416 C C . ILE A 1 448 ? -33.535 26.590 -14.226 1.00 93.56 448 ILE A C 1
ATOM 3418 O O . ILE A 1 448 ? -33.104 25.716 -14.979 1.00 93.56 448 ILE A O 1
ATOM 3422 N N . LEU A 1 449 ? -33.483 27.893 -14.537 1.00 92.50 449 LEU A N 1
ATOM 3423 C CA . LEU A 1 449 ? -32.885 28.403 -15.779 1.00 92.50 449 LEU A CA 1
ATOM 3424 C C . LEU A 1 449 ? -31.386 28.092 -15.876 1.00 92.50 449 LEU A C 1
ATOM 3426 O O . LEU A 1 449 ? -30.883 27.843 -16.969 1.00 92.50 449 LEU A O 1
ATOM 3430 N N . GLU A 1 450 ? -30.686 28.069 -14.743 1.00 94.25 450 GLU A N 1
ATOM 3431 C CA . GLU A 1 450 ? -29.279 27.669 -14.646 1.00 94.25 450 GLU A CA 1
ATOM 3432 C C . GLU A 1 450 ? -29.081 26.142 -14.600 1.00 94.25 450 GLU A C 1
ATOM 3434 O O . GLU A 1 450 ? -27.950 25.671 -14.486 1.00 94.25 450 GLU A O 1
ATOM 3439 N N . GLY A 1 451 ? -30.158 25.352 -14.691 1.00 92.31 451 GLY A N 1
ATOM 3440 C CA . GLY A 1 451 ? -30.097 23.889 -14.709 1.00 92.31 451 GLY A CA 1
ATOM 3441 C C . GLY A 1 451 ? -29.791 23.252 -13.350 1.00 92.31 451 GLY A C 1
ATOM 3442 O O . GLY A 1 451 ? -29.333 22.111 -13.302 1.00 92.31 451 GLY A O 1
ATOM 3443 N N . ARG A 1 452 ? -30.025 23.961 -12.240 1.00 93.88 452 ARG A N 1
ATOM 3444 C CA . ARG A 1 452 ? -29.808 23.460 -10.877 1.00 93.88 452 ARG A CA 1
ATOM 3445 C C . ARG A 1 452 ? -31.083 22.829 -10.326 1.00 93.88 452 ARG A C 1
ATOM 3447 O O . ARG A 1 452 ? -32.160 23.418 -10.389 1.00 93.88 452 ARG A O 1
ATOM 3454 N N . MET A 1 453 ? -30.937 21.644 -9.739 1.00 95.19 453 MET A N 1
ATOM 3455 C CA . MET A 1 453 ? -31.967 20.993 -8.933 1.00 95.19 453 MET A CA 1
ATOM 3456 C C . MET A 1 453 ? -31.468 20.902 -7.487 1.00 95.19 453 MET A C 1
ATOM 3458 O O . MET A 1 453 ? -30.490 20.205 -7.221 1.00 95.19 453 MET A O 1
ATOM 3462 N N . ILE A 1 454 ? -32.113 21.619 -6.563 1.00 96.44 454 ILE A N 1
ATOM 3463 C CA . ILE A 1 454 ? -31.707 21.695 -5.150 1.00 96.44 454 ILE A CA 1
ATOM 3464 C C . ILE A 1 454 ? -32.676 20.864 -4.310 1.00 96.44 454 ILE A C 1
ATOM 3466 O O . ILE A 1 454 ? -33.873 21.151 -4.274 1.00 96.44 454 ILE A O 1
ATOM 3470 N N . VAL A 1 455 ? -32.154 19.841 -3.635 1.00 97.12 455 VAL A N 1
ATOM 3471 C CA . VAL A 1 455 ? -32.913 18.973 -2.725 1.00 97.12 455 VAL A CA 1
ATOM 3472 C C . VAL A 1 455 ? -32.409 19.203 -1.305 1.00 97.12 455 VAL A C 1
ATOM 3474 O O . VAL A 1 455 ? -31.220 19.029 -1.041 1.00 97.12 455 VAL A O 1
ATOM 3477 N N . GLU A 1 456 ? -33.303 19.584 -0.396 1.00 97.94 456 GLU A N 1
ATOM 3478 C CA . GLU A 1 456 ? -32.983 19.789 1.019 1.00 97.94 456 GLU A CA 1
ATOM 3479 C C . GLU A 1 456 ? -33.442 18.577 1.835 1.00 97.94 456 GLU A C 1
ATOM 3481 O O . GLU A 1 456 ? -34.587 18.138 1.715 1.00 97.94 456 GLU A O 1
ATOM 3486 N N . ILE A 1 457 ? -32.539 18.006 2.638 1.00 97.94 457 ILE A N 1
ATOM 3487 C CA . ILE A 1 457 ? -32.767 16.746 3.356 1.00 97.94 457 ILE A CA 1
ATOM 3488 C C . ILE A 1 457 ? -32.336 16.913 4.811 1.00 97.94 457 ILE A C 1
ATOM 3490 O O . ILE A 1 457 ? -31.160 17.149 5.089 1.00 97.94 457 ILE A O 1
ATOM 3494 N N . GLY A 1 458 ? -33.268 16.727 5.744 1.00 96.50 458 GLY A N 1
ATOM 3495 C CA . GLY A 1 458 ? -32.986 16.680 7.180 1.00 96.50 458 GLY A CA 1
ATOM 3496 C C . GLY A 1 458 ? -33.216 15.287 7.752 1.00 96.50 458 GLY A C 1
ATOM 3497 O O . GLY A 1 458 ? -34.141 14.599 7.333 1.00 96.50 458 GLY A O 1
ATOM 3498 N N . MET A 1 459 ? -32.389 14.859 8.713 1.00 97.06 459 MET A N 1
ATOM 3499 C CA . MET A 1 459 ? -32.465 13.528 9.334 1.00 97.06 459 MET A CA 1
ATOM 3500 C C . MET A 1 459 ? -32.202 13.596 10.845 1.00 97.06 459 MET A C 1
ATOM 3502 O O . MET A 1 459 ? -31.211 14.168 11.288 1.00 97.06 459 MET A O 1
ATOM 3506 N N . ALA A 1 460 ? -33.036 12.944 11.652 1.00 95.88 460 ALA A N 1
ATOM 3507 C CA . ALA A 1 460 ? -32.879 12.852 13.102 1.00 95.88 460 ALA A CA 1
ATOM 3508 C C . ALA A 1 460 ? -32.198 11.531 13.503 1.00 95.88 460 ALA A C 1
ATOM 3510 O O . ALA A 1 460 ? -32.843 10.595 13.965 1.00 95.88 460 ALA A O 1
ATOM 3511 N N . VAL A 1 461 ? -30.884 11.409 13.310 1.00 94.81 461 VAL A N 1
ATOM 3512 C CA . VAL A 1 461 ? -30.156 10.148 13.567 1.00 94.81 461 VAL A CA 1
ATOM 3513 C C . VAL A 1 461 ? -30.106 9.800 15.060 1.00 94.81 461 VAL A C 1
ATOM 3515 O O . VAL A 1 461 ? -29.856 10.658 15.912 1.00 94.81 461 VAL A O 1
ATOM 3518 N N . VAL A 1 462 ? -30.287 8.517 15.392 1.00 92.75 462 VAL A N 1
ATOM 3519 C CA . VAL A 1 462 ? -30.220 8.026 16.776 1.00 92.75 462 VAL A CA 1
ATOM 3520 C C . VAL A 1 462 ? -28.846 8.276 17.403 1.00 92.75 462 VAL A C 1
ATOM 3522 O O . VAL A 1 462 ? -27.804 7.897 16.868 1.00 92.75 462 VAL A O 1
ATOM 3525 N N . ARG A 1 463 ? -28.853 8.865 18.604 1.00 88.19 463 ARG A N 1
ATOM 3526 C CA . ARG A 1 463 ? -27.654 9.078 19.429 1.00 88.19 463 ARG A CA 1
ATOM 3527 C C . ARG A 1 463 ? -27.457 7.932 20.433 1.00 88.19 463 ARG A C 1
ATOM 3529 O O . ARG A 1 463 ? -28.442 7.432 20.980 1.00 88.19 463 ARG A O 1
ATOM 3536 N N . PRO A 1 464 ? -26.211 7.515 20.719 1.00 85.50 464 PRO A N 1
ATOM 3537 C CA . PRO A 1 464 ? -25.948 6.491 21.726 1.00 85.50 464 PRO A CA 1
ATOM 3538 C C . PRO A 1 464 ? -26.188 7.009 23.153 1.00 85.50 464 PRO A C 1
ATOM 3540 O O . PRO A 1 464 ? -25.873 8.154 23.470 1.00 85.50 464 PRO A O 1
ATOM 3543 N N . ALA A 1 465 ? -26.676 6.137 24.040 1.00 83.44 465 ALA A N 1
ATOM 3544 C CA . ALA A 1 465 ? -26.707 6.403 25.477 1.00 83.44 465 ALA A CA 1
ATOM 3545 C C . ALA A 1 465 ? -25.311 6.165 26.080 1.00 83.44 465 ALA A C 1
ATOM 3547 O O . ALA A 1 465 ? -24.893 5.022 26.257 1.00 83.44 465 ALA A O 1
ATOM 3548 N N . GLU A 1 466 ? -24.575 7.244 26.352 1.00 78.19 466 GLU A N 1
ATOM 3549 C CA . GLU A 1 466 ? -23.208 7.183 26.897 1.00 78.19 466 GLU A CA 1
ATOM 3550 C C . GLU A 1 466 ? -23.180 7.020 28.427 1.00 78.19 466 GLU A C 1
ATOM 3552 O O . GLU A 1 466 ? -22.303 6.344 28.959 1.00 78.19 466 GLU A O 1
ATOM 3557 N N . PHE A 1 467 ? -24.165 7.584 29.134 1.00 79.00 467 PHE A N 1
ATOM 3558 C CA . PHE A 1 467 ? -24.250 7.552 30.595 1.00 79.00 467 PHE A CA 1
ATOM 3559 C C . PHE A 1 467 ? -25.593 6.981 31.049 1.00 79.00 467 PHE A C 1
ATOM 3561 O O . PHE A 1 467 ? -26.645 7.375 30.547 1.00 79.00 467 PHE A O 1
ATOM 3568 N N . ILE A 1 468 ? -25.558 6.086 32.038 1.00 80.19 468 ILE A N 1
ATOM 3569 C CA . ILE A 1 468 ? -26.748 5.573 32.724 1.00 80.19 468 ILE A CA 1
ATOM 3570 C C . ILE A 1 468 ? -26.651 6.001 34.187 1.00 80.19 468 ILE A C 1
ATOM 3572 O O . ILE A 1 468 ? -25.755 5.563 34.905 1.00 80.19 468 ILE A O 1
ATOM 3576 N N . VAL A 1 469 ? -27.568 6.863 34.629 1.00 82.88 469 VAL A N 1
ATOM 3577 C CA . VAL A 1 469 ? -27.631 7.337 36.018 1.00 82.88 469 VAL A CA 1
ATOM 3578 C C . VAL A 1 469 ? -28.748 6.594 36.741 1.00 82.88 469 VAL A C 1
ATOM 3580 O O . VAL A 1 469 ? -29.926 6.816 36.466 1.00 82.88 469 VAL A O 1
ATOM 3583 N N . LEU A 1 470 ? -28.381 5.719 37.679 1.00 82.19 470 LEU A N 1
ATOM 3584 C CA . LEU A 1 470 ? -29.332 5.027 38.548 1.00 82.19 470 LEU A CA 1
ATOM 3585 C C . LEU A 1 470 ? -29.590 5.879 39.794 1.00 82.19 470 LEU A C 1
ATOM 3587 O O . LEU A 1 470 ? -28.668 6.179 40.550 1.00 82.19 470 LEU A O 1
ATOM 3591 N N . ARG A 1 471 ? -30.844 6.281 40.007 1.00 85.94 471 ARG A N 1
ATOM 3592 C CA . ARG A 1 471 ? -31.270 7.036 41.193 1.00 85.94 471 ARG A CA 1
ATOM 3593 C C . ARG A 1 471 ? -32.082 6.117 42.093 1.00 85.94 471 ARG A C 1
ATOM 3595 O O . ARG A 1 471 ? -33.178 5.712 41.721 1.00 85.94 471 ARG A O 1
ATOM 3602 N N . PHE A 1 472 ? -31.543 5.797 43.263 1.00 86.12 472 PHE A N 1
ATOM 3603 C CA . PHE A 1 472 ? -32.237 5.003 44.273 1.00 86.12 472 PHE A CA 1
ATOM 3604 C C . PHE A 1 472 ? -32.882 5.930 45.306 1.00 86.12 472 PHE A C 1
ATOM 3606 O O . PHE A 1 472 ? -32.243 6.864 45.788 1.00 86.12 472 PHE A O 1
ATOM 3613 N N . SER A 1 473 ? -34.137 5.662 45.661 1.00 85.88 473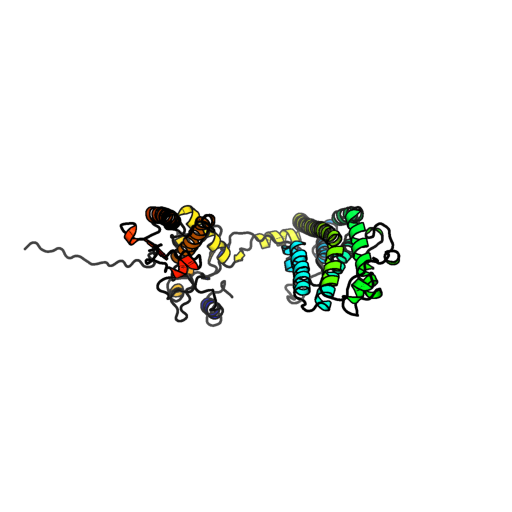 SER A N 1
ATOM 3614 C CA . SER A 1 473 ? -34.817 6.279 46.800 1.00 85.88 473 SER A CA 1
ATOM 3615 C C . SER A 1 473 ? -35.443 5.195 47.674 1.00 85.88 473 SER A C 1
ATOM 3617 O O . SER A 1 473 ? -35.929 4.178 47.179 1.00 85.88 473 SER A O 1
ATOM 3619 N N . HIS A 1 474 ? -35.408 5.399 48.990 1.00 81.94 474 HIS A N 1
ATOM 3620 C CA . HIS A 1 474 ? -36.111 4.536 49.932 1.00 81.94 474 HIS A CA 1
ATOM 3621 C C . HIS A 1 474 ? -37.545 5.050 50.084 1.00 81.94 474 HIS A C 1
ATOM 3623 O O . HIS A 1 474 ? -37.761 6.158 50.575 1.00 81.94 474 HIS A O 1
ATOM 3629 N N . LEU A 1 475 ? -38.523 4.263 49.634 1.00 80.88 475 LEU A N 1
ATOM 3630 C CA . LEU A 1 475 ? -39.937 4.587 49.790 1.00 80.88 475 LEU A CA 1
ATOM 3631 C C . LEU A 1 475 ? -40.407 4.147 51.187 1.00 80.88 475 LEU A C 1
ATOM 3633 O O . LEU A 1 475 ? -40.464 2.950 51.461 1.00 80.88 475 LEU A O 1
ATOM 3637 N N . MET A 1 476 ? -40.749 5.092 52.067 1.00 75.62 476 MET A N 1
ATOM 3638 C CA . MET A 1 476 ? -41.407 4.755 53.334 1.00 75.62 476 MET A CA 1
ATOM 3639 C C . MET A 1 476 ? -42.873 4.391 53.087 1.00 75.62 476 MET A C 1
ATOM 3641 O O . MET A 1 476 ? -43.570 5.069 52.334 1.00 75.62 476 MET A O 1
ATOM 3645 N N . GLN A 1 477 ? -43.337 3.321 53.733 1.00 73.62 477 GLN A N 1
ATOM 3646 C CA . GLN A 1 477 ? -44.716 2.850 53.642 1.00 73.62 477 GLN A CA 1
ATOM 3647 C C . GLN A 1 477 ? -45.659 3.943 54.171 1.00 73.62 477 GLN A C 1
ATOM 3649 O O . GLN A 1 477 ? -45.557 4.349 55.329 1.00 73.62 477 GLN A O 1
ATOM 3654 N N . SER A 1 478 ? -46.551 4.457 53.325 1.00 65.75 478 SER A N 1
ATOM 3655 C CA . SER A 1 478 ? -47.585 5.404 53.738 1.00 65.75 478 SER A CA 1
ATOM 3656 C C . SER A 1 478 ? -48.535 4.699 54.706 1.00 65.75 478 SER A C 1
ATOM 3658 O O . SER A 1 478 ? -49.243 3.768 54.326 1.00 65.75 478 SER A O 1
ATOM 3660 N N . GLY A 1 479 ? -48.515 5.113 55.975 1.00 61.22 479 GLY A N 1
ATOM 3661 C CA . GLY A 1 479 ? -49.436 4.600 56.984 1.00 61.22 479 GLY A CA 1
ATOM 3662 C C . GLY A 1 479 ? -50.881 4.853 56.560 1.00 61.22 479 GLY A C 1
ATOM 3663 O O . GLY A 1 479 ? -51.248 5.989 56.262 1.00 61.22 479 GLY A O 1
ATOM 3664 N N . GLN A 1 480 ? -51.686 3.791 56.514 1.00 50.75 480 GLN A N 1
ATOM 3665 C CA . GLN A 1 480 ? -53.141 3.909 56.525 1.00 50.75 480 GLN A CA 1
ATOM 3666 C C . GLN A 1 480 ? -53.525 4.459 57.902 1.00 50.75 480 GLN A C 1
ATOM 3668 O O . GLN A 1 480 ? -53.359 3.764 58.904 1.00 50.75 480 GLN A O 1
ATOM 3673 N N . GLY A 1 481 ? -53.908 5.737 57.940 1.00 50.84 481 GLY A N 1
ATOM 3674 C CA . GLY A 1 481 ? -54.519 6.371 59.108 1.00 50.84 481 GLY A CA 1
ATOM 3675 C C . GLY A 1 481 ? -55.962 5.939 59.289 1.00 50.84 481 GLY A C 1
ATOM 3676 O O . GLY A 1 481 ? -56.620 5.674 58.254 1.00 50.84 481 GLY A O 1
#